Protein 3CUC (pdb70)

Structure (mmCIF, N/CA/C/O backbone):
data_3CUC
#
_entry.id   3CUC
#
_cell.length_a   138.725
_cell.length_b   138.725
_cell.length_c   120.723
_cell.angle_alpha   90.000
_cell.angle_beta   90.000
_cell.angle_gamma   120.000
#
_symmetry.space_group_name_H-M   'P 31 2 1'
#
loop_
_atom_site.group_PDB
_atom_site.id
_atom_site.type_symbol
_atom_site.label_atom_id
_atom_site.label_alt_id
_atom_site.label_comp_id
_atom_site.label_asym_id
_atom_site.label_entity_id
_atom_site.label_seq_id
_atom_site.pdbx_PDB_ins_code
_atom_site.Cartn_x
_atom_site.Cartn_y
_atom_site.Cartn_z
_atom_site.occupancy
_atom_site.B_iso_or_equiv
_atom_site.auth_seq_id
_atom_site.auth_comp_id
_atom_site.auth_asym_id
_atom_site.auth_atom_id
_atom_site.pdbx_PDB_model_num
ATOM 1 N N . SER A 1 5 ? 43.015 67.933 10.701 1.00 75.21 4 SER A N 1
ATOM 2 C CA . SER A 1 5 ? 44.225 68.804 10.844 1.00 75.14 4 SER A CA 1
ATOM 3 C C . SER A 1 5 ? 43.972 69.881 11.914 1.00 74.26 4 SER A C 1
ATOM 4 O O . SER A 1 5 ? 44.643 69.898 12.946 1.00 75.03 4 SER A O 1
ATOM 6 N N . ASN A 1 6 ? 43.006 70.769 11.674 1.00 72.23 5 ASN A N 1
ATOM 7 C CA . ASN A 1 6 ? 42.631 71.769 12.677 1.00 69.77 5 ASN A CA 1
ATOM 8 C C . ASN A 1 6 ? 41.997 71.092 13.887 1.00 66.88 5 ASN A C 1
ATOM 9 O O . ASN A 1 6 ? 42.365 71.366 15.024 1.00 66.34 5 ASN A O 1
ATOM 14 N N . ILE A 1 7 ? 41.049 70.201 13.620 1.00 63.73 6 ILE A N 1
ATOM 15 C CA . ILE A 1 7 ? 40.352 69.453 14.663 1.00 60.88 6 ILE A CA 1
ATOM 16 C C . ILE A 1 7 ? 41.271 68.506 15.436 1.00 59.84 6 ILE A C 1
ATOM 17 O O . ILE A 1 7 ? 41.105 68.319 16.635 1.00 59.05 6 ILE A O 1
ATOM 22 N N . LYS A 1 8 ? 42.243 67.917 14.748 1.00 59.33 7 LYS A N 1
ATOM 23 C CA . LYS A 1 8 ? 43.176 66.977 15.382 1.00 58.17 7 LYS A CA 1
ATOM 24 C C . LYS A 1 8 ? 44.131 67.672 16.359 1.00 56.85 7 LYS A C 1
ATOM 25 O O . LYS A 1 8 ? 44.533 67.098 17.367 1.00 56.53 7 LYS A O 1
ATOM 31 N N . GLN A 1 9 ? 44.481 68.912 16.045 1.00 55.12 8 GLN A N 1
ATOM 32 C CA . GLN A 1 9 ? 45.363 69.723 16.872 1.00 53.84 8 GLN A CA 1
ATOM 33 C C . GLN A 1 9 ? 44.640 70.145 18.134 1.00 52.33 8 GLN A C 1
ATOM 34 O O . GLN A 1 9 ? 45.209 70.129 19.224 1.00 51.07 8 GLN A O 1
ATOM 40 N N . LEU A 1 10 ? 43.381 70.545 17.955 1.00 51.75 9 LEU A N 1
ATOM 41 C CA . LEU A 1 10 ? 42.511 70.938 19.050 1.00 49.42 9 LEU A CA 1
ATOM 42 C C . LEU A 1 10 ? 42.264 69.763 19.989 1.00 48.80 9 LEU A C 1
ATOM 43 O O . LEU A 1 10 ? 42.346 69.912 21.205 1.00 47.79 9 LEU A O 1
ATOM 48 N N . TYR A 1 11 ? 41.968 68.597 19.420 1.00 48.62 10 TYR A N 1
ATOM 49 C CA . TYR A 1 11 ? 41.785 67.378 20.214 1.00 48.23 10 TYR A CA 1
ATOM 50 C C . TYR A 1 11 ? 43.028 67.030 21.031 1.00 47.03 10 TYR A C 1
ATOM 51 O O . TYR A 1 11 ? 42.942 66.758 22.225 1.00 46.27 10 TYR A O 1
ATOM 60 N N . SER A 1 12 ? 44.180 67.027 20.368 1.00 45.87 11 SER A N 1
ATOM 61 C CA . SER A 1 12 ? 45.447 66.770 21.028 1.00 45.15 11 SER A CA 1
ATOM 62 C C . SER A 1 12 ? 45.669 67.716 22.200 1.00 45.53 11 SER A C 1
ATOM 63 O O . SER A 1 12 ? 46.094 67.285 23.268 1.00 46.39 11 SER A O 1
ATOM 66 N N . LYS A 1 13 ? 45.387 68.999 21.995 1.00 45.58 12 LYS A N 1
ATOM 67 C CA . LYS A 1 13 ? 45.561 70.000 23.039 1.00 46.23 12 LYS A CA 1
ATOM 68 C C . LYS A 1 13 ? 44.612 69.730 24.194 1.00 46.33 12 LYS A C 1
ATOM 69 O O . LYS A 1 13 ? 44.973 69.879 25.358 1.00 45.26 12 LYS A O 1
ATOM 75 N N . TRP A 1 14 ? 43.391 69.343 23.855 1.00 47.55 13 TRP A N 1
ATOM 76 C CA . TRP A 1 14 ? 42.366 69.036 24.848 1.00 48.93 13 TRP A CA 1
ATOM 77 C C . TRP A 1 14 ? 42.791 67.871 25.722 1.00 49.78 13 TRP A C 1
ATOM 78 O O . TRP A 1 14 ? 42.732 67.969 26.944 1.00 51.22 13 TRP A O 1
ATOM 89 N N . LYS A 1 15 ? 43.236 66.783 25.101 1.00 50.12 14 LYS A N 1
ATOM 90 C CA . LYS A 1 15 ? 43.707 65.611 25.853 1.00 50.39 14 LYS A CA 1
ATOM 91 C C . LYS A 1 15 ? 44.856 65.974 26.804 1.00 49.09 14 LYS A C 1
ATOM 92 O O . LYS A 1 15 ? 44.938 65.434 27.900 1.00 48.36 14 LYS A O 1
ATOM 96 N N . SER A 1 16 ? 45.713 66.908 26.394 1.00 49.49 15 SER A N 1
ATOM 97 C CA . SER A 1 16 ? 46.882 67.293 27.190 1.00 50.56 15 SER A CA 1
ATOM 98 C C . SER A 1 16 ? 46.506 68.068 28.448 1.00 51.08 15 SER A C 1
ATOM 99 O O . SER A 1 16 ? 47.270 68.112 29.413 1.00 51.77 15 SER A O 1
ATOM 102 N N . LEU A 1 17 ? 45.336 68.689 28.436 1.00 51.38 16 LEU A N 1
ATOM 103 C CA . LEU A 1 17 ? 44.909 69.514 29.554 1.00 52.17 16 LEU A CA 1
ATOM 104 C C . LEU A 1 17 ? 44.081 68.728 30.565 1.00 53.01 16 LEU A C 1
ATOM 105 O O . LEU A 1 17 ? 43.670 69.276 31.588 1.00 52.65 16 LEU A O 1
ATOM 110 N N . GLN A 1 18 ? 43.842 67.449 30.279 1.00 54.26 17 GLN A N 1
ATOM 111 C CA . GLN A 1 18 ? 43.096 66.578 31.188 1.00 54.65 17 GLN A CA 1
ATOM 112 C C . GLN A 1 18 ? 43.979 66.137 32.360 1.00 55.62 17 GLN A C 1
ATOM 113 O O . GLN A 1 18 ? 45.139 65.751 32.160 1.00 56.33 17 GLN A O 1
ATOM 119 N N . PRO A 1 19 ? 43.444 66.200 33.590 1.00 56.27 18 PRO A N 1
ATOM 120 C CA . PRO A 1 19 ? 42.111 66.680 33.978 1.00 56.45 18 PRO A CA 1
ATOM 121 C C . PRO A 1 19 ? 42.087 68.184 34.229 1.00 56.10 18 PRO A C 1
ATOM 122 O O . PRO A 1 19 ? 43.094 68.756 34.658 1.00 56.29 18 PRO A O 1
ATOM 126 N N . LEU A 1 20 ? 40.950 68.817 33.957 1.00 56.00 19 LEU A N 1
ATOM 127 C CA . LEU A 1 20 ? 40.789 70.238 34.246 1.00 55.90 19 LEU A CA 1
ATOM 128 C C . LEU A 1 20 ? 40.659 70.461 35.745 1.00 56.11 19 LEU A C 1
ATOM 129 O O . LEU A 1 20 ? 40.088 69.630 36.458 1.00 54.89 19 LEU A O 1
ATOM 134 N N . LYS A 1 21 ? 41.193 71.585 36.218 1.00 56.94 20 LYS A N 1
ATOM 135 C CA . LYS A 1 21 ? 40.926 72.043 37.576 1.00 57.85 20 LYS A CA 1
ATOM 136 C C . LYS A 1 21 ? 39.411 72.100 37.748 1.00 58.17 20 LYS A C 1
ATOM 137 O O . LYS A 1 21 ? 38.725 72.616 36.870 1.00 58.74 20 LYS A O 1
ATOM 143 N N . PRO A 1 22 ? 38.882 71.563 38.865 1.00 58.30 21 PRO A N 1
ATOM 144 C CA . PRO A 1 22 ? 37.428 71.389 39.046 1.00 57.99 21 PRO A CA 1
ATOM 145 C C . PRO A 1 22 ? 36.566 72.646 38.861 1.00 56.85 21 PRO A C 1
ATOM 146 O O . PRO A 1 22 ? 35.427 72.540 38.420 1.00 55.83 21 PRO A O 1
ATOM 150 N N . GLU A 1 23 ? 37.103 73.814 39.196 1.00 56.81 22 GLU A N 1
ATOM 151 C CA . GLU A 1 23 ? 36.387 75.086 39.001 1.00 57.43 22 GLU A CA 1
ATOM 152 C C . GLU A 1 23 ? 36.342 75.520 37.527 1.00 56.87 22 GLU A C 1
ATOM 153 O O . GLU A 1 23 ? 35.367 76.137 37.090 1.00 57.41 22 GLU A O 1
ATOM 159 N N . ASP A 1 24 ? 37.396 75.210 36.772 1.00 55.99 23 ASP A N 1
ATOM 160 C CA . ASP A 1 24 ? 37.388 75.403 35.323 1.00 54.90 23 ASP A CA 1
ATOM 161 C C . ASP A 1 24 ? 36.412 74.401 34.702 1.00 52.99 23 ASP A C 1
ATOM 162 O O . ASP A 1 24 ? 35.630 74.759 33.828 1.00 53.44 23 ASP A O 1
ATOM 167 N N . LEU A 1 25 ? 36.463 73.152 35.162 1.00 51.16 24 LEU A N 1
ATOM 168 C CA . LEU A 1 25 ? 35.584 72.091 34.659 1.00 49.48 24 LEU A CA 1
ATOM 169 C C . LEU A 1 25 ? 34.119 72.397 34.936 1.00 49.58 24 LEU A C 1
ATOM 170 O O . LEU A 1 25 ? 33.267 72.153 34.085 1.00 49.98 24 LEU A O 1
ATOM 175 N N . LYS A 1 26 ? 33.828 72.934 36.117 1.00 49.96 25 LYS A N 1
ATOM 176 C CA . LYS A 1 26 ? 32.450 73.295 36.466 1.00 50.06 25 LYS A CA 1
ATOM 177 C C . LYS A 1 26 ? 31.897 74.388 35.562 1.00 49.61 25 LYS A C 1
ATOM 178 O O . LYS A 1 26 ? 30.748 74.313 35.130 1.00 50.02 25 LYS A O 1
ATOM 184 N N . ARG A 1 27 ? 32.707 75.411 35.297 1.00 49.44 26 ARG A N 1
ATOM 185 C CA . ARG A 1 27 ? 32.320 76.478 34.377 1.00 50.13 26 ARG A CA 1
ATOM 186 C C . ARG A 1 27 ? 31.972 75.916 33.010 1.00 49.29 26 ARG A C 1
ATOM 187 O O . ARG A 1 27 ? 30.949 76.283 32.433 1.00 48.47 26 ARG A O 1
ATOM 195 N N . TRP A 1 28 ? 32.816 75.020 32.500 1.00 49.72 27 TRP A N 1
ATOM 196 C CA . TRP A 1 28 ? 32.541 74.385 31.216 1.00 50.49 27 TRP A CA 1
ATOM 197 C C . TRP A 1 28 ? 31.224 73.612 31.278 1.00 49.13 27 TRP A C 1
ATOM 198 O O . TRP A 1 28 ? 30.343 73.809 30.434 1.00 48.57 27 TRP A O 1
ATOM 209 N N . ASN A 1 29 ? 31.093 72.740 32.275 1.00 48.05 28 ASN A N 1
ATOM 210 C CA . ASN A 1 29 ? 29.881 71.925 32.418 1.00 47.44 28 ASN A CA 1
ATOM 211 C C . ASN A 1 29 ? 28.620 72.749 32.592 1.00 46.86 28 ASN A C 1
ATOM 212 O O . ASN A 1 29 ? 27.602 72.438 31.989 1.00 47.68 28 ASN A O 1
ATOM 217 N N . ASP A 1 30 ? 28.687 73.794 33.410 1.00 46.55 29 ASP A N 1
ATOM 218 C CA . ASP A 1 30 ? 27.534 74.673 33.611 1.00 46.45 29 ASP A CA 1
ATOM 219 C C . ASP A 1 30 ? 27.085 75.295 32.288 1.00 46.49 29 ASP A C 1
ATOM 220 O O . ASP A 1 30 ? 25.910 75.209 31.931 1.00 46.13 29 ASP A O 1
ATOM 225 N N . LYS A 1 31 ? 28.022 75.885 31.547 1.00 46.71 30 LYS A N 1
ATOM 226 C CA . LYS A 1 31 ? 27.695 76.493 30.261 1.00 46.35 30 LYS A CA 1
ATOM 227 C C . LYS A 1 31 ? 27.100 75.473 29.295 1.00 45.88 30 LYS A C 1
ATOM 228 O O . LYS A 1 31 ? 26.128 75.772 28.596 1.00 46.33 30 LYS A O 1
ATOM 234 N N . PHE A 1 32 ? 27.674 74.274 29.247 1.00 45.29 31 PHE A N 1
ATOM 235 C CA . PHE A 1 32 ? 27.183 73.266 28.319 1.00 45.00 31 PHE A CA 1
ATOM 236 C C . PHE A 1 32 ? 25.753 72.823 28.659 1.00 45.76 31 PHE A C 1
ATOM 237 O O . PHE A 1 32 ? 24.889 72.761 27.776 1.00 46.03 31 PHE A O 1
ATOM 245 N N . LYS A 1 33 ? 25.514 72.512 29.930 1.00 45.36 32 LYS A N 1
ATOM 246 C CA . LYS A 1 33 ? 24.185 72.101 30.401 1.00 46.59 32 LYS A CA 1
ATOM 247 C C . LYS A 1 33 ? 23.126 73.111 29.973 1.00 46.30 32 LYS A C 1
ATOM 248 O O . LYS A 1 33 ? 22.038 72.765 29.498 1.00 44.56 32 LYS A O 1
ATOM 254 N N . LEU A 1 34 ? 23.478 74.372 30.148 1.00 46.20 33 LEU A N 1
ATOM 255 C CA . LEU A 1 34 ? 22.600 75.464 29.815 1.00 46.89 33 LEU A CA 1
ATOM 256 C C . LEU A 1 34 ? 22.306 75.467 28.311 1.00 47.16 33 LEU A C 1
ATOM 257 O O . LEU A 1 34 ? 21.152 75.384 27.876 1.00 45.66 33 LEU A O 1
ATOM 262 N N . GLU A 1 35 ? 23.370 75.535 27.519 1.00 47.96 34 GLU A N 1
ATOM 263 C CA . GLU A 1 35 ? 23.234 75.722 26.083 1.00 48.81 34 GLU A CA 1
ATOM 264 C C . GLU A 1 35 ? 22.657 74.509 25.370 1.00 47.41 34 GLU A C 1
ATOM 265 O O . GLU A 1 35 ? 21.908 74.656 24.401 1.00 46.69 34 GLU A O 1
ATOM 271 N N . PHE A 1 36 ? 23.003 73.316 25.847 1.00 46.29 35 PHE A N 1
ATOM 272 C CA . PHE A 1 36 ? 22.491 72.098 25.245 1.00 45.66 35 PHE A CA 1
ATOM 273 C C . PHE A 1 36 ? 20.993 71.973 25.499 1.00 45.46 35 PHE A C 1
ATOM 274 O O . PHE A 1 36 ? 20.218 71.783 24.562 1.00 45.75 35 PHE A O 1
ATOM 282 N N . ASN A 1 37 ? 20.592 72.082 26.764 1.00 45.29 36 ASN A N 1
ATOM 283 C CA . ASN A 1 37 ? 19.175 71.993 27.123 1.00 45.11 36 ASN A CA 1
ATOM 284 C C . ASN A 1 37 ? 18.343 73.031 26.368 1.00 44.28 36 ASN A C 1
ATOM 285 O O . ASN A 1 37 ? 17.292 72.713 25.796 1.00 43.26 36 ASN A O 1
ATOM 290 N N . TYR A 1 38 ? 18.831 74.266 26.345 1.00 43.76 37 TYR A N 1
ATOM 291 C CA . TYR A 1 38 ? 18.114 75.327 25.666 1.00 44.13 37 TYR A CA 1
ATOM 292 C C . TYR A 1 38 ? 17.963 74.998 24.194 1.00 44.08 37 TYR A C 1
ATOM 293 O O . TYR A 1 38 ? 16.848 74.921 23.682 1.00 44.43 37 TYR A O 1
ATOM 302 N N . ASN A 1 39 ? 19.088 74.796 23.519 1.00 43.84 38 ASN A N 1
ATOM 303 C CA . ASN A 1 39 ? 19.077 74.631 22.074 1.00 43.48 38 ASN A CA 1
ATOM 304 C C . ASN A 1 39 ? 18.375 73.365 21.598 1.00 43.99 38 ASN A C 1
ATOM 305 O O . ASN A 1 39 ? 17.583 73.413 20.659 1.00 44.77 38 ASN A O 1
ATOM 310 N N . SER A 1 40 ? 18.648 72.236 22.240 1.00 45.29 39 SER A N 1
ATOM 311 C CA . SER A 1 40 ? 18.088 70.967 21.780 1.00 46.32 39 SER A CA 1
ATOM 312 C C . SER A 1 40 ? 16.564 71.007 21.871 1.00 46.66 39 SER A C 1
ATOM 313 O O . SER A 1 40 ? 15.879 70.485 21.000 1.00 47.86 39 SER A O 1
ATOM 316 N N . ASN A 1 41 ? 16.038 71.655 22.907 1.00 46.48 40 ASN A N 1
ATOM 317 C CA . ASN A 1 41 ? 14.590 71.823 23.052 1.00 46.27 40 ASN A CA 1
ATOM 318 C C . ASN A 1 41 ? 14.026 72.938 22.168 1.00 45.45 40 ASN A C 1
ATOM 319 O O . ASN A 1 41 ? 12.909 72.837 21.664 1.00 44.55 40 ASN A O 1
ATOM 324 N N . HIS A 1 42 ? 14.798 73.998 21.973 1.00 45.82 41 HIS A N 1
ATOM 325 C CA . HIS A 1 42 ? 14.351 75.093 21.120 1.00 47.07 41 HIS A CA 1
ATOM 326 C C . HIS A 1 42 ? 14.201 74.636 19.670 1.00 47.60 41 HIS A C 1
ATOM 327 O O . HIS A 1 42 ? 13.286 75.073 18.981 1.00 48.63 41 HIS A O 1
ATOM 334 N N . LEU A 1 43 ? 15.095 73.755 19.222 1.00 47.69 42 LEU A N 1
ATOM 335 C CA . LEU A 1 43 ? 15.007 73.154 17.883 1.00 48.33 42 LEU A CA 1
ATOM 336 C C . LEU A 1 43 ? 13.640 72.495 17.618 1.00 48.58 42 LEU A C 1
ATOM 337 O O . LEU A 1 43 ? 13.183 72.444 16.480 1.00 49.33 42 LEU A O 1
ATOM 342 N N . GLU A 1 44 ? 12.993 71.996 18.669 1.00 48.74 43 GLU A N 1
ATOM 343 C CA . GLU A 1 44 ? 11.716 71.300 18.534 1.00 48.86 43 GLU A CA 1
ATOM 344 C C . GLU A 1 44 ? 10.532 72.185 18.946 1.00 48.78 43 GLU A C 1
ATOM 345 O O . GLU A 1 44 ? 9.435 71.682 19.181 1.00 49.36 43 GLU A O 1
ATOM 351 N N . GLY A 1 45 ? 10.752 73.496 19.037 1.00 48.40 44 GLY A N 1
ATOM 352 C CA . GLY A 1 45 ? 9.670 74.452 19.295 1.00 47.54 44 GLY A CA 1
ATOM 353 C C . GLY A 1 45 ? 9.384 74.846 20.743 1.00 47.66 44 GLY A C 1
ATOM 354 O O . GLY A 1 45 ? 8.399 75.534 21.010 1.00 48.20 44 GLY A O 1
ATOM 355 N N . ASN A 1 46 ? 10.223 74.421 21.687 1.00 47.60 45 ASN A N 1
ATOM 356 C CA . ASN A 1 46 ? 10.104 74.890 23.075 1.00 46.30 45 ASN A CA 1
ATOM 357 C C . ASN A 1 46 ? 10.370 76.389 23.129 1.00 46.43 45 ASN A C 1
ATOM 358 O O . ASN A 1 46 ? 11.415 76.855 22.661 1.00 47.36 45 ASN A O 1
ATOM 363 N N . THR A 1 47 ? 9.436 77.142 23.697 1.00 45.83 46 THR A N 1
ATOM 364 C CA . THR A 1 47 ? 9.493 78.602 23.605 1.00 46.03 46 THR A CA 1
ATOM 365 C C . THR A 1 47 ? 9.948 79.250 24.906 1.00 44.79 46 THR A C 1
ATOM 366 O O . THR A 1 47 ? 9.707 80.431 25.134 1.00 45.74 46 THR A O 1
ATOM 370 N N . LEU A 1 48 ? 10.620 78.489 25.757 1.00 43.92 47 LEU A N 1
ATOM 371 C CA . LEU A 1 48 ? 11.261 79.090 26.916 1.00 44.13 47 LEU A CA 1
ATOM 372 C C . LEU A 1 48 ? 12.435 79.944 26.461 1.00 43.96 47 LEU A C 1
ATOM 373 O O . LEU A 1 48 ? 13.279 79.489 25.686 1.00 42.84 47 LEU A O 1
ATOM 378 N N . THR A 1 49 ? 12.487 81.179 26.957 1.00 44.84 48 THR A N 1
ATOM 379 C CA . THR A 1 49 ? 13.597 82.076 26.656 1.00 44.98 48 THR A CA 1
ATOM 380 C C . THR A 1 49 ? 14.818 81.544 27.360 1.00 46.71 48 THR A C 1
ATOM 381 O O . THR A 1 49 ? 14.744 80.567 28.091 1.00 48.10 48 THR A O 1
ATOM 385 N N . TYR A 1 50 ? 15.945 82.193 27.126 1.00 48.84 49 TYR A N 1
ATOM 386 C CA . TYR A 1 50 ? 17.215 81.779 27.701 1.00 49.18 49 TYR A CA 1
ATOM 387 C C . TYR A 1 50 ? 17.255 82.065 29.192 1.00 47.78 49 TYR A C 1
ATOM 388 O O . TYR A 1 50 ? 17.807 81.288 29.963 1.00 47.43 49 TYR A O 1
ATOM 397 N N . GLY A 1 51 ? 16.649 83.183 29.587 1.00 47.28 50 GLY A N 1
ATOM 398 C CA . GLY A 1 51 ? 16.541 83.566 30.984 1.00 46.97 50 GLY A CA 1
ATOM 399 C C . GLY A 1 51 ? 15.681 82.570 31.718 1.00 47.39 50 GLY A C 1
ATOM 400 O O . GLY A 1 51 ? 16.100 82.029 32.739 1.00 47.82 50 GLY A O 1
ATOM 401 N N . GLN A 1 52 ? 14.485 82.318 31.180 1.00 47.07 51 GLN A N 1
ATOM 402 C CA . GLN A 1 52 ? 13.563 81.341 31.750 1.00 46.22 51 GLN A CA 1
ATOM 403 C C . GLN A 1 52 ? 14.304 80.014 31.957 1.00 46.31 51 GLN A C 1
ATOM 404 O O . GLN A 1 52 ? 14.175 79.371 33.001 1.00 47.12 51 GLN A O 1
ATOM 410 N N . THR A 1 53 ? 15.109 79.632 30.975 1.00 45.72 52 THR A N 1
ATOM 411 C CA . THR A 1 53 ? 15.832 78.370 31.031 1.00 46.37 52 THR A CA 1
ATOM 412 C C . THR A 1 53 ? 16.928 78.375 32.092 1.00 46.94 52 THR A C 1
ATOM 413 O O . THR A 1 53 ? 17.041 77.435 32.883 1.00 47.74 52 THR A O 1
ATOM 417 N N . LYS A 1 54 ? 17.768 79.409 32.067 1.00 47.67 53 LYS A N 1
ATOM 418 C CA . LYS A 1 54 ? 18.910 79.523 32.987 1.00 47.10 53 LYS A CA 1
ATOM 419 C C . LYS A 1 54 ? 18.473 79.532 34.445 1.00 45.59 53 LYS A C 1
ATOM 420 O O . LYS A 1 54 ? 18.986 78.764 35.251 1.00 45.99 53 LYS A O 1
ATOM 426 N N . LEU A 1 55 ? 17.526 80.407 34.775 1.00 43.67 54 LEU A N 1
ATOM 427 C CA . LEU A 1 55 ? 16.969 80.468 36.125 1.00 42.03 54 LEU A CA 1
ATOM 428 C C . LEU A 1 55 ? 16.286 79.161 36.569 1.00 41.59 54 LEU A C 1
ATOM 429 O O . LEU A 1 55 ? 16.170 78.902 37.771 1.00 42.48 54 LEU A O 1
ATOM 434 N N . LEU A 1 56 ? 15.829 78.344 35.618 1.00 39.45 55 LEU A N 1
ATOM 435 C CA . LEU A 1 56 ? 15.321 77.012 35.946 1.00 37.85 55 LEU A CA 1
ATOM 436 C C . LEU A 1 56 ? 16.456 76.062 36.335 1.00 37.95 55 LEU A C 1
ATOM 437 O O . LEU A 1 56 ? 16.430 75.464 37.405 1.00 37.58 55 LEU A O 1
ATOM 442 N N . LEU A 1 57 ? 17.437 75.909 35.458 1.00 38.24 56 LEU A N 1
ATOM 443 C CA . LEU A 1 57 ? 18.489 74.914 35.663 1.00 39.20 56 LEU A CA 1
ATOM 444 C C . LEU A 1 57 ? 19.504 75.260 36.757 1.00 39.85 56 LEU A C 1
ATOM 445 O O . LEU A 1 57 ? 20.068 74.355 37.357 1.00 39.70 56 LEU A O 1
ATOM 463 N N . PHE A 1 59 ? 18.811 77.634 39.388 1.00 40.37 58 PHE A N 1
ATOM 464 C CA . PHE A 1 59 ? 18.140 77.962 40.652 1.00 40.46 58 PHE A CA 1
ATOM 465 C C . PHE A 1 59 ? 16.789 77.282 40.888 1.00 38.13 58 PHE A C 1
ATOM 466 O O . PHE A 1 59 ? 16.205 77.452 41.950 1.00 36.71 58 PHE A O 1
ATOM 474 N N . GLY A 1 60 ? 16.274 76.540 39.912 1.00 36.31 59 GLY A N 1
ATOM 475 C CA . GLY A 1 60 ? 14.924 75.993 40.010 1.00 34.26 59 GLY A CA 1
ATOM 476 C C . GLY A 1 60 ? 13.857 77.060 40.180 1.00 32.93 59 GLY A C 1
ATOM 477 O O . GLY A 1 60 ? 12.826 76.820 40.818 1.00 32.61 59 GLY A O 1
ATOM 478 N N . GLU A 1 61 ? 14.101 78.241 39.617 1.00 31.70 60 GLU A N 1
ATOM 479 C CA . GLU A 1 61 ? 13.134 79.337 39.686 1.00 31.05 60 GLU A CA 1
ATOM 480 C C . GLU A 1 61 ? 12.497 79.573 38.297 1.00 28.55 60 GLU A C 1
ATOM 481 O O . GLU A 1 61 ? 13.124 79.332 37.257 1.00 28.53 60 GLU A O 1
ATOM 484 N N . THR A 1 62 ? 11.238 80.001 38.300 1.00 24.86 61 THR A N 1
ATOM 485 C CA . THR A 1 62 ? 10.522 80.339 37.085 1.00 22.94 61 THR A CA 1
ATOM 486 C C . THR A 1 62 ? 10.450 81.853 36.996 1.00 24.06 61 THR A C 1
ATOM 487 O O . THR A 1 62 ? 10.491 82.548 38.017 1.00 24.92 61 THR A O 1
ATOM 491 N N . SER A 1 63 ? 10.327 82.356 35.776 1.00 24.40 62 SER A N 1
ATOM 492 C CA . SER A 1 63 ? 10.341 83.795 35.519 1.00 25.22 62 SER A CA 1
ATOM 493 C C . SER A 1 63 ? 9.623 84.109 34.215 1.00 24.65 62 SER A C 1
ATOM 494 O O . SER A 1 63 ? 9.644 83.318 33.278 1.00 25.49 62 SER A O 1
ATOM 497 N N . GLY A 1 64 ? 9.001 85.272 34.138 1.00 22.85 63 GLY A N 1
ATOM 498 C CA . GLY A 1 64 ? 8.318 85.646 32.917 1.00 22.53 63 GLY A CA 1
ATOM 499 C C . GLY A 1 64 ? 7.141 84.731 32.647 1.00 23.26 63 GLY A C 1
ATOM 500 O O . GLY A 1 64 ? 6.600 84.096 33.573 1.00 23.76 63 GLY A O 1
ATOM 501 N N . ASN A 1 65 ? 6.758 84.653 31.374 1.00 22.30 64 ASN A N 1
ATOM 502 C CA . ASN A 1 65 ? 5.572 83.913 30.949 1.00 20.61 64 ASN A CA 1
ATOM 503 C C . ASN A 1 65 ? 5.958 82.592 30.293 1.00 20.33 64 ASN A C 1
ATOM 504 O O . ASN A 1 65 ? 6.894 82.540 29.497 1.00 19.22 64 ASN A O 1
ATOM 509 N N . ALA A 1 66 ? 5.248 81.526 30.659 1.00 19.56 65 ALA A N 1
ATOM 510 C CA . ALA A 1 66 ? 5.559 80.177 30.195 1.00 19.18 65 ALA A CA 1
ATOM 511 C C . ALA A 1 66 ? 4.409 79.250 30.499 1.00 20.98 65 ALA A C 1
ATOM 512 O O . ALA A 1 66 ? 3.404 79.658 31.086 1.00 23.56 65 ALA A O 1
ATOM 514 N N . SER A 1 67 ? 4.547 77.994 30.096 1.00 22.06 66 SER A N 1
ATOM 515 C CA . SER A 1 67 ? 3.577 76.970 30.492 1.00 22.18 66 SER A CA 1
ATOM 516 C C . SER A 1 67 ? 4.317 76.036 31.419 1.00 20.20 66 SER A C 1
ATOM 517 O O . SER A 1 67 ? 5.534 75.877 31.306 1.00 18.17 66 SER A O 1
ATOM 520 N N . LEU A 1 68 ? 3.591 75.424 32.341 1.00 19.61 67 LEU A N 1
ATOM 521 C CA . LEU A 1 68 ? 4.205 74.459 33.232 1.00 18.87 67 LEU A CA 1
ATOM 522 C C . LEU A 1 68 ? 4.935 73.406 32.399 1.00 20.41 67 LEU A C 1
ATOM 523 O O . LEU A 1 68 ? 6.076 73.087 32.675 1.00 21.10 67 LEU A O 1
ATOM 528 N N . LYS A 1 69 ? 4.280 72.924 31.345 1.00 23.59 68 LYS A N 1
ATOM 529 C CA . LYS A 1 69 ? 4.832 71.928 30.409 1.00 25.55 68 LYS A CA 1
ATOM 530 C C . LYS A 1 69 ? 6.200 72.303 29.812 1.00 25.93 68 LYS A C 1
ATOM 531 O O . LYS A 1 69 ? 7.089 71.464 29.740 1.00 26.65 68 LYS A O 1
ATOM 537 N N . ASP A 1 70 ? 6.374 73.543 29.375 1.00 26.21 69 ASP A N 1
ATOM 538 C CA . ASP A 1 70 ? 7.685 73.974 28.894 1.00 27.31 69 ASP A CA 1
ATOM 539 C C . ASP A 1 70 ? 8.752 73.809 29.970 1.00 28.23 69 ASP A C 1
ATOM 540 O O . ASP A 1 70 ? 9.871 73.401 29.675 1.00 29.23 69 ASP A O 1
ATOM 545 N N . TYR A 1 71 ? 8.418 74.133 31.217 1.00 29.71 70 TYR A N 1
ATOM 546 C CA . TYR A 1 71 ? 9.368 73.963 32.324 1.00 29.42 70 TYR A CA 1
ATOM 547 C C . TYR A 1 71 ? 9.608 72.495 32.595 1.00 31.09 70 TYR A C 1
ATOM 548 O O . TYR A 1 71 ? 10.735 72.099 32.859 1.00 31.63 70 TYR A O 1
ATOM 557 N N . GLU A 1 72 ? 8.560 71.683 32.504 1.00 33.48 71 GLU A N 1
ATOM 558 C CA . GLU A 1 72 ? 8.703 70.257 32.762 1.00 35.49 71 GLU A CA 1
ATOM 559 C C . GLU A 1 72 ? 9.573 69.581 31.705 1.00 37.00 71 GLU A C 1
ATOM 560 O O . GLU A 1 72 ? 10.457 68.830 32.085 1.00 36.45 71 GLU A O 1
ATOM 566 N N . GLU A 1 73 ? 9.346 69.834 30.404 1.00 39.97 72 GLU A N 1
ATOM 567 C CA . GLU A 1 73 ? 10.130 69.166 29.356 1.00 41.66 72 GLU A CA 1
ATOM 568 C C . GLU A 1 73 ? 11.591 69.594 29.435 1.00 41.50 72 GLU A C 1
ATOM 569 O O . GLU A 1 73 ? 12.494 68.777 29.273 1.00 42.40 72 GLU A O 1
ATOM 583 N N . LYS A 1 75 ? 13.143 70.613 32.086 1.00 41.78 74 LYS A N 1
ATOM 584 C CA . LYS A 1 75 ? 13.684 69.927 33.267 1.00 41.92 74 LYS A CA 1
ATOM 585 C C . LYS A 1 75 ? 13.928 68.434 33.014 1.00 41.51 74 LYS A C 1
ATOM 586 O O . LYS A 1 75 ? 14.935 67.885 33.444 1.00 42.10 74 LYS A O 1
ATOM 592 N N . ALA A 1 76 ? 12.994 67.783 32.326 1.00 41.62 75 ALA A N 1
ATOM 593 C CA . ALA A 1 76 ? 13.079 66.349 32.056 1.00 41.68 75 ALA A CA 1
ATOM 594 C C . ALA A 1 76 ? 14.241 66.054 31.105 1.00 43.13 75 ALA A C 1
ATOM 595 O O . ALA A 1 76 ? 14.958 65.067 31.278 1.00 44.09 75 ALA A O 1
ATOM 597 N N . HIS A 1 77 ? 14.425 66.918 30.108 1.00 43.04 76 HIS A N 1
ATOM 598 C CA . HIS A 1 77 ? 15.546 66.802 29.185 1.00 43.29 76 HIS A CA 1
ATOM 599 C C . HIS A 1 77 ? 16.882 66.883 29.915 1.00 43.68 76 HIS A C 1
ATOM 600 O O . HIS A 1 77 ? 17.838 66.203 29.547 1.00 43.79 76 HIS A O 1
ATOM 607 N N . ASN A 1 78 ? 16.958 67.710 30.950 1.00 43.82 77 ASN A N 1
ATOM 608 C CA . ASN A 1 78 ? 18.194 67.795 31.727 1.00 44.21 77 ASN A CA 1
ATOM 609 C C . ASN A 1 78 ? 18.435 66.521 32.536 1.00 44.47 77 ASN A C 1
ATOM 610 O O . ASN A 1 78 ? 19.575 66.136 32.759 1.00 44.43 77 ASN A O 1
ATOM 615 N N . VAL A 1 79 ? 17.355 65.880 32.987 1.00 44.94 78 VAL A N 1
ATOM 616 C CA . VAL A 1 79 ? 17.462 64.575 33.640 1.00 44.56 78 VAL A CA 1
ATOM 617 C C . VAL A 1 79 ? 17.968 63.576 32.601 1.00 45.81 78 VAL A C 1
ATOM 618 O O . VAL A 1 79 ? 18.802 62.726 32.901 1.00 46.53 78 VAL A O 1
ATOM 622 N N . GLY A 1 80 ? 17.474 63.706 31.372 1.00 46.23 79 GLY A N 1
ATOM 623 C CA . GLY A 1 80 ? 17.965 62.908 30.256 1.00 46.66 79 GLY A CA 1
ATOM 624 C C . GLY A 1 80 ? 19.454 63.074 30.024 1.00 47.08 79 GLY A C 1
ATOM 625 O O . GLY A 1 80 ? 20.154 62.093 29.808 1.00 48.51 79 GLY A O 1
ATOM 626 N N . LEU A 1 81 ? 19.941 64.313 30.059 1.00 47.20 80 LEU A N 1
ATOM 627 C CA . LEU A 1 81 ? 21.380 64.571 29.890 1.00 46.89 80 LEU A CA 1
ATOM 628 C C . LEU A 1 81 ? 22.173 63.852 30.981 1.00 45.98 80 LEU A C 1
ATOM 629 O O . LEU A 1 81 ? 23.127 63.137 30.692 1.00 46.68 80 LEU A O 1
ATOM 634 N N . GLU A 1 82 ? 21.754 64.018 32.229 1.00 45.15 81 GLU A N 1
ATOM 635 C CA . GLU A 1 82 ? 22.373 63.299 33.341 1.00 45.09 81 GLU A CA 1
ATOM 636 C C . GLU A 1 82 ? 22.401 61.788 33.097 1.00 44.27 81 GLU A C 1
ATOM 637 O O . GLU A 1 82 ? 23.409 61.135 33.368 1.00 43.78 81 GLU A O 1
ATOM 651 N N . ILE A 1 84 ? 22.417 60.127 30.141 1.00 44.23 83 ILE A N 1
ATOM 652 C CA . ILE A 1 84 ? 23.385 59.706 29.125 1.00 45.19 83 ILE A CA 1
ATOM 653 C C . ILE A 1 84 ? 24.820 59.840 29.632 1.00 46.11 83 ILE A C 1
ATOM 654 O O . ILE A 1 84 ? 25.671 59.034 29.268 1.00 46.51 83 ILE A O 1
ATOM 659 N N . LYS A 1 85 ? 25.082 60.835 30.478 1.00 47.07 84 LYS A N 1
ATOM 660 C CA . LYS A 1 85 ? 26.408 60.991 31.071 1.00 48.49 84 LYS A CA 1
ATOM 661 C C . LYS A 1 85 ? 26.769 59.743 31.877 1.00 50.04 84 LYS A C 1
ATOM 662 O O . LYS A 1 85 ? 27.832 59.146 31.683 1.00 51.16 84 LYS A O 1
ATOM 668 N N . GLN A 1 86 ? 25.861 59.337 32.758 1.00 50.51 85 GLN A N 1
ATOM 669 C CA . GLN A 1 86 ? 26.068 58.175 33.611 1.00 50.32 85 GLN A CA 1
ATOM 670 C C . GLN A 1 86 ? 26.178 56.885 32.806 1.00 49.40 85 GLN A C 1
ATOM 671 O O . GLN A 1 86 ? 27.026 56.038 33.094 1.00 49.73 85 GLN A O 1
ATOM 677 N N . GLU A 1 87 ? 25.315 56.738 31.806 1.00 48.48 86 GLU A N 1
ATOM 678 C CA . GLU A 1 87 ? 25.344 55.560 30.948 1.00 47.80 86 GLU A CA 1
ATOM 679 C C . GLU A 1 87 ? 26.665 55.533 30.190 1.00 47.62 86 GLU A C 1
ATOM 680 O O . GLU A 1 87 ? 27.341 54.515 30.186 1.00 47.96 86 GLU A O 1
ATOM 686 N N . ALA A 1 88 ? 27.035 56.658 29.579 1.00 46.93 87 ALA A N 1
ATOM 687 C CA . ALA A 1 88 ? 28.302 56.775 28.850 1.00 47.15 87 ALA A CA 1
ATOM 688 C C . ALA A 1 88 ? 29.529 56.493 29.728 1.00 48.44 87 ALA A C 1
ATOM 689 O O . ALA A 1 88 ? 30.453 55.813 29.300 1.00 48.15 87 ALA A O 1
ATOM 691 N N . GLN A 1 89 ? 29.546 57.016 30.950 1.00 50.16 88 GLN A N 1
ATOM 692 C CA . GLN A 1 89 ? 30.714 56.850 31.817 1.00 51.69 88 GLN A CA 1
ATOM 693 C C . GLN A 1 89 ? 30.967 55.390 32.181 1.00 51.92 88 GLN A C 1
ATOM 694 O O . GLN A 1 89 ? 32.119 54.988 32.335 1.00 52.57 88 GLN A O 1
ATOM 700 N N . ASP A 1 90 ? 29.902 54.604 32.323 1.00 52.01 89 ASP A N 1
ATOM 701 C CA . ASP A 1 90 ? 30.048 53.172 32.563 1.00 52.02 89 ASP A CA 1
ATOM 702 C C . ASP A 1 90 ? 30.404 52.498 31.242 1.00 51.80 89 ASP A C 1
ATOM 703 O O . ASP A 1 90 ? 29.541 51.981 30.534 1.00 51.20 89 ASP A O 1
ATOM 708 N N . LYS A 1 91 ? 31.697 52.483 30.944 1.00 52.07 90 LYS A N 1
ATOM 709 C CA . LYS A 1 91 ? 32.196 52.108 29.624 1.00 52.12 90 LYS A CA 1
ATOM 710 C C . LYS A 1 91 ? 31.903 50.669 29.219 1.00 52.52 90 LYS A C 1
ATOM 711 O O . LYS A 1 91 ? 31.935 50.357 28.036 1.00 52.63 90 LYS A O 1
ATOM 717 N N . GLU A 1 92 ? 31.622 49.801 30.192 1.00 53.84 91 GLU A N 1
ATOM 718 C CA . GLU A 1 92 ? 31.289 48.396 29.926 1.00 54.65 91 GLU A CA 1
ATOM 719 C C . GLU A 1 92 ? 29.799 48.147 29.672 1.00 55.09 91 GLU A C 1
ATOM 720 O O . GLU A 1 92 ? 29.409 47.003 29.425 1.00 55.68 91 GLU A O 1
ATOM 726 N N . ARG A 1 93 ? 28.969 49.192 29.741 1.00 54.84 92 ARG A N 1
ATOM 727 C CA . ARG A 1 93 ? 27.532 49.052 29.489 1.00 54.54 92 ARG A CA 1
ATOM 728 C C . ARG A 1 93 ? 27.210 49.305 28.013 1.00 52.17 92 ARG A C 1
ATOM 729 O O . ARG A 1 93 ? 27.371 50.417 27.535 1.00 49.89 92 ARG A O 1
ATOM 737 N N . PRO A 1 94 ? 26.766 48.267 27.279 1.00 50.89 93 PRO A N 1
ATOM 738 C CA . PRO A 1 94 ? 26.417 48.492 25.879 1.00 49.63 93 PRO A CA 1
ATOM 739 C C . PRO A 1 94 ? 25.123 49.284 25.714 1.00 48.97 93 PRO A C 1
ATOM 740 O O . PRO A 1 94 ? 24.275 49.301 26.615 1.00 48.47 93 PRO A O 1
ATOM 744 N N . LEU A 1 95 ? 24.986 49.935 24.561 1.00 48.47 94 LEU A N 1
ATOM 745 C CA . LEU A 1 95 ? 23.779 50.688 24.236 1.00 48.05 94 LEU A CA 1
ATOM 746 C C . LEU A 1 95 ? 22.605 49.723 24.117 1.00 48.42 94 LEU A C 1
ATOM 747 O O . LEU A 1 95 ? 22.655 48.753 23.359 1.00 50.21 94 LEU A O 1
ATOM 752 N N . THR A 1 96 ? 21.556 49.982 24.882 1.00 47.32 95 THR A N 1
ATOM 753 C CA . THR A 1 96 ? 20.421 49.079 24.943 1.00 46.18 95 THR A CA 1
ATOM 754 C C . THR A 1 96 ? 19.164 49.764 24.433 1.00 46.45 95 THR A C 1
ATOM 755 O O . THR A 1 96 ? 19.009 50.982 24.568 1.00 46.19 95 THR A O 1
ATOM 759 N N . GLU A 1 97 ? 18.268 48.977 23.843 1.00 46.84 96 GLU A N 1
ATOM 760 C CA . GLU A 1 97 ? 16.953 49.487 23.461 1.00 47.09 96 GLU A CA 1
ATOM 761 C C . GLU A 1 97 ? 16.212 50.007 24.690 1.00 46.52 96 GLU A C 1
ATOM 762 O O . GLU A 1 97 ? 15.540 51.029 24.613 1.00 47.36 96 GLU A O 1
ATOM 768 N N . SER A 1 98 ? 16.352 49.323 25.824 1.00 46.11 97 SER A N 1
ATOM 769 C CA . SER A 1 98 ? 15.649 49.727 27.044 1.00 46.39 97 SER A CA 1
ATOM 770 C C . SER A 1 98 ? 16.124 51.073 27.570 1.00 46.81 97 SER A C 1
ATOM 771 O O . SER A 1 98 ? 15.322 51.840 28.102 1.00 47.06 97 SER A O 1
ATOM 774 N N . PHE A 1 99 ? 17.414 51.372 27.417 1.00 47.20 98 PHE A N 1
ATOM 775 C CA . PHE A 1 99 ? 17.926 52.682 27.821 1.00 47.20 98 PHE A CA 1
ATOM 776 C C . PHE A 1 99 ? 17.313 53.785 26.964 1.00 48.25 98 PHE A C 1
ATOM 777 O O . PHE A 1 99 ? 16.926 54.829 27.489 1.00 49.42 98 PHE A O 1
ATOM 785 N N . ILE A 1 100 ? 17.217 53.545 25.657 1.00 48.37 99 ILE A N 1
ATOM 786 C CA . ILE A 1 100 ? 16.682 54.538 24.727 1.00 48.31 99 ILE A CA 1
ATOM 787 C C . ILE A 1 100 ? 15.205 54.790 25.015 1.00 49.11 99 ILE A C 1
ATOM 788 O O . ILE A 1 100 ? 14.739 55.930 24.972 1.00 47.92 99 ILE A O 1
ATOM 793 N N . ARG A 1 101 ? 14.486 53.718 25.327 1.00 50.56 100 ARG A N 1
ATOM 794 C CA . ARG A 1 101 ? 13.070 53.803 25.668 1.00 52.42 100 ARG A CA 1
ATOM 795 C C . ARG A 1 101 ? 12.876 54.587 26.966 1.00 52.30 100 ARG A C 1
ATOM 796 O O . ARG A 1 101 ? 12.004 55.447 27.051 1.00 52.57 100 ARG A O 1
ATOM 804 N N . GLU A 1 102 ? 13.702 54.299 27.966 1.00 52.42 101 GLU A N 1
ATOM 805 C CA . GLU A 1 102 ? 13.662 55.029 29.232 1.00 53.11 101 GLU A CA 1
ATOM 806 C C . GLU A 1 102 ? 13.994 56.509 29.021 1.00 52.10 101 GLU A C 1
ATOM 807 O O . GLU A 1 102 ? 13.480 57.381 29.723 1.00 51.65 101 GLU A O 1
ATOM 813 N N . LEU A 1 103 ? 14.857 56.779 28.049 1.00 51.42 102 LEU A N 1
ATOM 814 C CA . LEU A 1 103 ? 15.227 58.144 27.693 1.00 51.06 102 LEU A CA 1
ATOM 815 C C . LEU A 1 103 ? 14.014 58.898 27.158 1.00 50.66 102 LEU A C 1
ATOM 816 O O . LEU A 1 103 ? 13.761 60.036 27.549 1.00 50.20 102 LEU A O 1
ATOM 821 N N . ASN A 1 104 ? 13.261 58.252 26.272 1.00 50.60 103 ASN A N 1
ATOM 822 C CA . ASN A 1 104 ? 12.043 58.838 25.727 1.00 51.12 103 ASN A CA 1
ATOM 823 C C . ASN A 1 104 ? 11.004 59.090 26.822 1.00 51.72 103 ASN A C 1
ATOM 824 O O . ASN A 1 104 ? 10.450 60.188 26.935 1.00 51.52 103 ASN A O 1
ATOM 829 N N . ARG A 1 105 ? 10.761 58.064 27.632 1.00 51.87 104 ARG A N 1
ATOM 830 C CA . ARG A 1 105 ? 9.858 58.165 28.769 1.00 52.92 104 ARG A CA 1
ATOM 831 C C . ARG A 1 105 ? 10.230 59.350 29.661 1.00 50.82 104 ARG A C 1
ATOM 832 O O . ARG A 1 105 ? 9.362 60.063 30.141 1.00 49.85 104 ARG A O 1
ATOM 840 N N . THR A 1 106 ? 11.526 59.560 29.868 1.00 50.37 105 THR A N 1
ATOM 841 C CA . THR A 1 106 ? 12.009 60.611 30.762 1.00 49.46 105 THR A CA 1
ATOM 842 C C . THR A 1 106 ? 11.775 62.010 30.202 1.00 50.14 105 THR A C 1
ATOM 843 O O . THR A 1 106 ? 11.123 62.829 30.845 1.00 50.80 105 THR A O 1
ATOM 847 N N . ILE A 1 107 ? 12.300 62.279 29.007 1.00 50.36 106 ILE A N 1
ATOM 848 C CA . ILE A 1 107 ? 12.321 63.651 28.474 1.00 50.07 106 ILE A CA 1
ATOM 849 C C . ILE A 1 107 ? 10.924 64.156 28.081 1.00 51.81 106 ILE A C 1
ATOM 850 O O . ILE A 1 107 ? 10.646 65.355 28.187 1.00 50.93 106 ILE A O 1
ATOM 855 N N . LEU A 1 108 ? 10.070 63.244 27.614 1.00 53.91 107 LEU A N 1
ATOM 856 C CA . LEU A 1 108 ? 8.644 63.524 27.449 1.00 56.15 107 LEU A CA 1
ATOM 857 C C . LEU A 1 108 ? 8.003 63.052 28.743 1.00 59.53 107 LEU A C 1
ATOM 858 O O . LEU A 1 108 ? 7.910 61.850 28.979 1.00 63.68 107 LEU A O 1
ATOM 863 N N . VAL A 1 109 ? 7.561 63.975 29.586 1.00 60.57 108 VAL A N 1
ATOM 864 C CA . VAL A 1 109 ? 7.293 63.630 30.985 1.00 61.46 108 VAL A CA 1
ATOM 865 C C . VAL A 1 109 ? 6.280 62.495 31.169 1.00 62.79 108 VAL A C 1
ATOM 866 O O . VAL A 1 109 ? 6.442 61.667 32.066 1.00 61.63 108 VAL A O 1
ATOM 870 N N . GLN A 1 110 ? 5.269 62.438 30.302 1.00 65.27 109 GLN A N 1
ATOM 871 C CA . GLN A 1 110 ? 4.136 61.523 30.492 1.00 67.13 109 GLN A CA 1
ATOM 872 C C . GLN A 1 110 ? 3.322 61.323 29.219 1.00 68.94 109 GLN A C 1
ATOM 873 O O . GLN A 1 110 ? 3.455 62.094 28.264 1.00 69.09 109 GLN A O 1
ATOM 879 N N . ASP A 1 111 ? 2.467 60.296 29.240 1.00 70.44 110 ASP A N 1
ATOM 880 C CA . ASP A 1 111 ? 1.647 59.891 28.082 1.00 71.78 110 ASP A CA 1
ATOM 881 C C . ASP A 1 111 ? 0.803 61.014 27.461 1.00 72.85 110 ASP A C 1
ATOM 882 O O . ASP A 1 111 ? 0.671 62.104 28.031 1.00 72.22 110 ASP A O 1
ATOM 887 N N . TYR A 1 112 ? 0.223 60.723 26.295 1.00 74.81 111 TYR A N 1
ATOM 888 C CA . TYR A 1 112 ? -0.418 61.751 25.457 1.00 76.20 111 TYR A CA 1
ATOM 889 C C . TYR A 1 112 ? -1.458 61.252 24.429 1.00 76.35 111 TYR A C 1
ATOM 890 O O . TYR A 1 112 ? -1.608 60.054 24.190 1.00 75.77 111 TYR A O 1
ATOM 899 N N . TRP A 1 113 ? -2.166 62.211 23.835 1.00 77.26 112 TRP A N 1
ATOM 900 C CA . TRP A 1 113 ? -3.139 61.960 22.771 1.00 78.32 112 TRP A CA 1
ATOM 901 C C . TRP A 1 113 ? -2.649 62.628 21.481 1.00 78.34 112 TRP A C 1
ATOM 902 O O . TRP A 1 113 ? -1.993 63.671 21.532 1.00 78.39 112 TRP A O 1
ATOM 913 N N . LYS A 1 114 ? -2.966 62.022 20.335 1.00 78.18 113 LYS A N 1
ATOM 914 C CA . LYS A 1 114 ? -2.491 62.501 19.029 1.00 77.54 113 LYS A CA 1
ATOM 915 C C . LYS A 1 114 ? -3.222 63.768 18.596 1.00 76.82 113 LYS A C 1
ATOM 916 O O . LYS A 1 114 ? -3.941 63.771 17.596 1.00 76.31 113 LYS A O 1
ATOM 918 N N . VAL A 1 130 ? 4.237 57.496 25.986 1.00 67.10 129 VAL A N 1
ATOM 919 C CA . VAL A 1 130 ? 5.679 57.743 25.992 1.00 66.57 129 VAL A CA 1
ATOM 920 C C . VAL A 1 130 ? 6.489 56.506 26.398 1.00 66.09 129 VAL A C 1
ATOM 921 O O . VAL A 1 130 ? 6.007 55.648 27.148 1.00 65.46 129 VAL A O 1
ATOM 925 N N . GLY A 1 131 ? 7.725 56.436 25.898 1.00 64.97 130 GLY A N 1
ATOM 926 C CA . GLY A 1 131 ? 8.615 55.300 26.147 1.00 64.23 130 GLY A CA 1
ATOM 927 C C . GLY A 1 131 ? 8.258 54.028 25.392 1.00 63.45 130 GLY A C 1
ATOM 928 O O . GLY A 1 131 ? 8.723 52.943 25.749 1.00 63.06 130 GLY A O 1
ATOM 929 N N . GLU A 1 132 ? 7.446 54.166 24.344 1.00 62.76 131 GLU A N 1
ATOM 930 C CA . GLU A 1 132 ? 6.965 53.038 23.546 1.00 62.10 131 GLU A CA 1
ATOM 931 C C . GLU A 1 132 ? 7.111 53.371 22.068 1.00 59.79 131 GLU A C 1
ATOM 932 O O . GLU A 1 132 ? 6.912 54.520 21.669 1.00 59.54 131 GLU A O 1
ATOM 938 N N . TYR A 1 133 ? 7.441 52.370 21.255 1.00 57.55 132 TYR A N 1
ATOM 939 C CA . TYR A 1 133 ? 7.632 52.591 19.817 1.00 55.62 132 TYR A CA 1
ATOM 940 C C . TYR A 1 133 ? 6.321 53.011 19.122 1.00 54.92 132 TYR A C 1
ATOM 941 O O . TYR A 1 133 ? 5.228 52.739 19.622 1.00 54.54 132 TYR A O 1
ATOM 950 N N . LYS A 1 134 ? 6.457 53.681 17.974 1.00 54.37 133 LYS A N 1
ATOM 951 C CA . LYS A 1 134 ? 5.328 54.218 17.200 1.00 53.43 133 LYS A CA 1
ATOM 952 C C . LYS A 1 134 ? 4.336 53.126 16.818 1.00 53.44 133 LYS A C 1
ATOM 953 O O . LYS A 1 134 ? 4.752 52.025 16.456 1.00 53.16 133 LYS A O 1
ATOM 955 N N . SER A 1 135 ? 3.036 53.435 16.913 1.00 53.85 134 SER A N 1
ATOM 956 C CA . SER A 1 135 ? 1.949 52.527 16.473 1.00 53.75 134 SER A CA 1
ATOM 957 C C . SER A 1 135 ? 1.189 53.069 15.245 1.00 54.17 134 SER A C 1
ATOM 958 O O . SER A 1 135 ? 0.776 52.292 14.382 1.00 54.14 134 SER A O 1
ATOM 961 N N . ARG A 1 136 ? 0.990 54.389 15.187 1.00 54.47 135 ARG A N 1
ATOM 962 C CA . ARG A 1 136 ? 0.593 55.081 13.953 1.00 54.45 135 ARG A CA 1
ATOM 963 C C . ARG A 1 136 ? 1.870 55.639 13.292 1.00 55.17 135 ARG A C 1
ATOM 964 O O . ARG A 1 136 ? 2.770 56.100 14.005 1.00 55.17 135 ARG A O 1
ATOM 966 N N . PRO A 1 137 ? 1.980 55.574 11.940 1.00 55.17 136 PRO A N 1
ATOM 967 C CA . PRO A 1 137 ? 3.191 56.102 11.267 1.00 54.75 136 PRO A CA 1
ATOM 968 C C . PRO A 1 137 ? 3.588 57.537 11.693 1.00 55.09 136 PRO A C 1
ATOM 969 O O . PRO A 1 137 ? 2.715 58.379 11.903 1.00 54.63 136 PRO A O 1
ATOM 973 N N . ASN A 1 138 ? 4.896 57.793 11.823 1.00 56.06 137 ASN A N 1
ATOM 974 C CA . ASN A 1 138 ? 5.433 59.105 12.254 1.00 56.05 137 ASN A CA 1
ATOM 975 C C . ASN A 1 138 ? 5.844 60.032 11.083 1.00 56.86 137 ASN A C 1
ATOM 976 O O . ASN A 1 138 ? 6.555 61.022 11.292 1.00 56.78 137 ASN A O 1
ATOM 978 N N . SER A 1 139 ? 5.362 59.721 9.873 1.00 58.04 138 SER A N 1
ATOM 979 C CA . SER A 1 139 ? 5.759 60.408 8.622 1.00 58.74 138 SER A CA 1
ATOM 980 C C . SER A 1 139 ? 5.233 61.848 8.474 1.00 58.20 138 SER A C 1
ATOM 981 O O . SER A 1 139 ? 4.359 62.281 9.226 1.00 58.47 138 SER A O 1
ATOM 984 N N . VAL A 1 140 ? 5.776 62.570 7.489 1.00 57.45 139 VAL A N 1
ATOM 985 C CA . VAL A 1 140 ? 5.437 63.984 7.236 1.00 56.33 139 VAL A CA 1
ATOM 986 C C . VAL A 1 140 ? 5.619 64.351 5.741 1.00 55.63 139 VAL A C 1
ATOM 987 O O . VAL A 1 140 ? 6.650 64.021 5.147 1.00 56.16 139 VAL A O 1
ATOM 991 N N . LEU A 1 141 ? 4.628 65.030 5.146 1.00 54.00 140 LEU A N 1
ATOM 992 C CA . LEU A 1 141 ? 4.663 65.406 3.712 1.00 52.48 140 LEU A CA 1
ATOM 993 C C . LEU A 1 141 ? 5.169 66.842 3.479 1.00 51.82 140 LEU A C 1
ATOM 994 O O . LEU A 1 141 ? 4.408 67.710 3.047 1.00 51.47 140 LEU A O 1
ATOM 996 N N . THR A 1 142 ? 6.464 67.062 3.729 1.00 51.25 141 THR A N 1
ATOM 997 C CA . THR A 1 142 ? 7.065 68.409 3.819 1.00 50.15 141 THR A CA 1
ATOM 998 C C . THR A 1 142 ? 6.758 69.321 2.631 1.00 49.37 141 THR A C 1
ATOM 999 O O . THR A 1 142 ? 6.565 68.861 1.510 1.00 48.36 141 THR A O 1
ATOM 1001 N N . GLY A 1 145 ? 5.595 69.499 -0.425 1.00 52.10 144 GLY A N 1
ATOM 1002 C CA . GLY A 1 145 ? 4.903 68.290 -0.872 1.00 52.55 144 GLY A CA 1
ATOM 1003 C C . GLY A 1 145 ? 5.728 67.002 -0.913 1.00 53.01 144 GLY A C 1
ATOM 1004 O O . GLY A 1 145 ? 5.178 65.934 -1.188 1.00 53.16 144 GLY A O 1
ATOM 1005 N N . GLU A 1 146 ? 7.032 67.090 -0.636 1.00 53.15 145 GLU A N 1
ATOM 1006 C CA . GLU A 1 146 ? 7.935 65.926 -0.703 1.00 53.52 145 GLU A CA 1
ATOM 1007 C C . GLU A 1 146 ? 7.890 65.067 0.582 1.00 54.46 145 GLU A C 1
ATOM 1008 O O . GLU A 1 146 ? 8.430 65.465 1.624 1.00 55.20 145 GLU A O 1
ATOM 1010 N N . VAL A 1 147 ? 7.266 63.885 0.480 1.00 54.38 146 VAL A N 1
ATOM 1011 C CA . VAL A 1 147 ? 6.999 62.980 1.627 1.00 53.11 146 VAL A CA 1
ATOM 1012 C C . VAL A 1 147 ? 8.270 62.445 2.323 1.00 52.99 146 VAL A C 1
ATOM 1013 O O . VAL A 1 147 ? 9.283 62.176 1.672 1.00 52.40 146 VAL A O 1
ATOM 1017 N N . PHE A 1 148 ? 8.197 62.312 3.650 1.00 53.34 147 PHE A N 1
ATOM 1018 C CA . PHE A 1 148 ? 9.277 61.753 4.477 1.00 53.44 147 PHE A CA 1
ATOM 1019 C C . PHE A 1 148 ? 8.825 60.421 5.099 1.00 54.37 147 PHE A C 1
ATOM 1020 O O . PHE A 1 148 ? 7.979 60.410 6.001 1.00 54.97 147 PHE A O 1
ATOM 1028 N N . SER A 1 149 ? 9.390 59.309 4.622 1.00 54.84 148 SER A N 1
ATOM 1029 C CA . SER A 1 149 ? 8.971 57.967 5.056 1.00 55.31 148 SER A CA 1
ATOM 1030 C C . SER A 1 149 ? 9.915 57.371 6.111 1.00 55.76 148 SER A C 1
ATOM 1031 O O . SER A 1 149 ? 11.008 56.909 5.763 1.00 56.04 148 SER A O 1
ATOM 1033 N N . TYR A 1 150 ? 9.487 57.353 7.384 1.00 55.97 149 TYR A N 1
ATOM 1034 C CA . TYR A 1 150 ? 10.290 56.742 8.446 1.00 56.00 149 TYR A CA 1
ATOM 1035 C C . TYR A 1 150 ? 9.888 55.275 8.558 1.00 56.41 149 TYR A C 1
ATOM 1036 O O . TYR A 1 150 ? 9.014 54.812 7.827 1.00 56.98 149 TYR A O 1
ATOM 1045 N N . ALA A 1 151 ? 10.521 54.539 9.466 1.00 57.16 150 ALA A N 1
ATOM 1046 C CA . ALA A 1 151 ? 10.215 53.121 9.641 1.00 57.62 150 ALA A CA 1
ATOM 1047 C C . ALA A 1 151 ? 8.728 52.928 9.919 1.00 57.88 150 ALA A C 1
ATOM 1048 O O . ALA A 1 151 ? 8.107 53.726 10.627 1.00 57.02 150 ALA A O 1
ATOM 1050 N N . SER A 1 152 ? 8.158 51.876 9.341 1.00 59.16 151 SER A N 1
ATOM 1051 C CA . SER A 1 152 ? 6.764 51.549 9.593 1.00 59.96 151 SER A CA 1
ATOM 1052 C C . SER A 1 152 ? 6.663 51.021 11.014 1.00 60.90 151 SER A C 1
ATOM 1053 O O . SER A 1 152 ? 7.636 50.474 11.537 1.00 60.53 151 SER A O 1
ATOM 1056 N N . PRO A 1 153 ? 5.491 51.186 11.650 1.00 62.34 152 PRO A N 1
ATOM 1057 C CA . PRO A 1 153 ? 5.311 50.648 12.998 1.00 62.86 152 PRO A CA 1
ATOM 1058 C C . PRO A 1 153 ? 5.673 49.164 13.110 1.00 63.38 152 PRO A C 1
ATOM 1059 O O . PRO A 1 153 ? 6.157 48.728 14.151 1.00 63.43 152 PRO A O 1
ATOM 1063 N N . GLU A 1 154 ? 5.458 48.410 12.034 1.00 64.30 153 GLU A N 1
ATOM 1064 C CA . GLU A 1 154 ? 5.703 46.968 12.025 1.00 64.68 153 GLU A CA 1
ATOM 1065 C C . GLU A 1 154 ? 7.198 46.644 12.059 1.00 63.80 153 GLU A C 1
ATOM 1066 O O . GLU A 1 154 ? 7.635 45.811 12.848 1.00 63.61 153 GLU A O 1
ATOM 1072 N N . GLU A 1 155 ? 7.977 47.308 11.211 1.00 63.25 154 GLU A N 1
ATOM 1073 C CA . GLU A 1 155 ? 9.402 46.992 11.067 1.00 62.91 154 GLU A CA 1
ATOM 1074 C C . GLU A 1 155 ? 10.303 47.705 12.089 1.00 61.92 154 GLU A C 1
ATOM 1075 O O . GLU A 1 155 ? 11.486 47.379 12.199 1.00 61.97 154 GLU A O 1
ATOM 1081 N N . THR A 1 156 ? 9.744 48.662 12.833 1.00 60.49 155 THR A N 1
ATOM 1082 C CA . THR A 1 156 ? 10.515 49.468 13.787 1.00 58.77 155 THR A CA 1
ATOM 1083 C C . THR A 1 156 ? 11.296 48.646 14.820 1.00 58.46 155 THR A C 1
ATOM 1084 O O . THR A 1 156 ? 12.504 48.828 14.944 1.00 59.04 155 THR A O 1
ATOM 1088 N N . PRO A 1 157 ? 10.623 47.744 15.562 1.00 57.68 156 PRO A N 1
ATOM 1089 C CA . PRO A 1 157 ? 11.363 46.938 16.550 1.00 57.15 156 PRO A CA 1
ATOM 1090 C C . PRO A 1 157 ? 12.524 46.126 15.968 1.00 57.28 156 PRO A C 1
ATOM 1091 O O . PRO A 1 157 ? 13.566 46.005 16.613 1.00 57.43 156 PRO A O 1
ATOM 1095 N N . ALA A 1 158 ? 12.339 45.577 14.768 1.00 57.40 157 ALA A N 1
ATOM 1096 C CA . ALA A 1 158 ? 13.413 44.869 14.069 1.00 57.41 157 ALA A CA 1
ATOM 1097 C C . ALA A 1 158 ? 14.557 45.822 13.699 1.00 57.06 157 ALA A C 1
ATOM 1098 O O . ALA A 1 158 ? 15.729 45.507 13.909 1.00 57.46 157 ALA A O 1
ATOM 1100 N N . PHE A 1 159 ? 14.201 46.983 13.155 1.00 55.96 158 PHE A N 1
ATOM 1101 C CA . PHE A 1 159 ? 15.170 48.029 12.805 1.00 55.04 158 PHE A CA 1
ATOM 1102 C C . PHE A 1 159 ? 15.982 48.509 14.013 1.00 54.65 158 PHE A C 1
ATOM 1103 O O . PHE A 1 159 ? 17.189 48.736 13.903 1.00 55.06 158 PHE A O 1
ATOM 1119 N N . THR A 1 161 ? 16.464 46.830 16.987 1.00 49.82 160 THR A N 1
ATOM 1120 C CA . THR A 1 161 ? 17.358 45.765 17.430 1.00 48.85 160 THR A CA 1
ATOM 1121 C C . THR A 1 161 ? 18.607 45.718 16.552 1.00 48.87 160 THR A C 1
ATOM 1122 O O . THR A 1 161 ? 19.705 45.490 17.049 1.00 48.48 160 THR A O 1
ATOM 1126 N N . SER A 1 162 ? 18.436 45.949 15.252 1.00 48.68 161 SER A N 1
ATOM 1127 C CA . SER A 1 162 ? 19.570 45.994 14.328 1.00 48.42 161 SER A CA 1
ATOM 1128 C C . SER A 1 162 ? 20.499 47.167 14.621 1.00 48.48 161 SER A C 1
ATOM 1129 O O . SER A 1 162 ? 21.721 47.038 14.497 1.00 48.62 161 SER A O 1
ATOM 1132 N N . LEU A 1 163 ? 19.911 48.301 15.007 1.00 47.87 162 LEU A N 1
ATOM 1133 C CA . LEU A 1 163 ? 20.658 49.530 15.261 1.00 47.23 162 LEU A CA 1
ATOM 1134 C C . LEU A 1 163 ? 21.571 49.391 16.475 1.00 48.15 162 LEU A C 1
ATOM 1135 O O . LEU A 1 163 ? 22.755 49.732 16.411 1.00 48.17 162 LEU A O 1
ATOM 1140 N N . VAL A 1 164 ? 21.021 48.895 17.580 1.00 48.15 163 VAL A N 1
ATOM 1141 C CA . VAL A 1 164 ? 21.817 48.727 18.798 1.00 48.64 163 VAL A CA 1
ATOM 1142 C C . VAL A 1 164 ? 22.854 47.619 18.618 1.00 48.83 163 VAL A C 1
ATOM 1143 O O . VAL A 1 164 ? 23.996 47.768 19.041 1.00 49.82 163 VAL A O 1
ATOM 1147 N N . ASP A 1 165 ? 22.467 46.521 17.974 1.00 48.78 164 ASP A N 1
ATOM 1148 C CA . ASP A 1 165 ? 23.421 45.462 17.643 1.00 49.07 164 ASP A CA 1
ATOM 1149 C C . ASP A 1 165 ? 24.536 46.018 16.761 1.00 48.57 164 ASP A C 1
ATOM 1150 O O . ASP A 1 165 ? 25.709 45.742 17.000 1.00 48.31 164 ASP A O 1
ATOM 1155 N N . TRP A 1 166 ? 24.169 46.813 15.758 1.00 48.24 165 TRP A N 1
ATOM 1156 C CA . TRP A 1 166 ? 25.158 47.426 14.877 1.00 47.99 165 TRP A CA 1
ATOM 1157 C C . TRP A 1 166 ? 26.107 48.335 15.661 1.00 48.48 165 TRP A C 1
ATOM 1158 O O . TRP A 1 166 ? 27.330 48.277 15.480 1.00 47.79 165 TRP A O 1
ATOM 1169 N N . TYR A 1 167 ? 25.532 49.182 16.517 1.00 48.94 166 TYR A N 1
ATOM 1170 C CA . TYR A 1 167 ? 26.313 50.178 17.248 1.00 49.08 166 TYR A CA 1
ATOM 1171 C C . TYR A 1 167 ? 27.375 49.495 18.104 1.00 48.89 166 TYR A C 1
ATOM 1172 O O . TYR A 1 167 ? 28.567 49.792 18.000 1.00 48.90 166 TYR A O 1
ATOM 1181 N N . ASN A 1 168 ? 26.924 48.566 18.937 1.00 48.12 167 ASN A N 1
ATOM 1182 C CA . ASN A 1 168 ? 27.805 47.867 19.860 1.00 47.62 167 ASN A CA 1
ATOM 1183 C C . ASN A 1 168 ? 28.873 47.021 19.147 1.00 48.22 167 ASN A C 1
ATOM 1184 O O . ASN A 1 168 ? 29.944 46.766 19.703 1.00 47.73 167 ASN A O 1
ATOM 1189 N N . LEU A 1 169 ? 28.587 46.589 17.922 1.00 49.26 168 LEU A N 1
ATOM 1190 C CA . LEU A 1 169 ? 29.580 45.874 17.127 1.00 50.21 168 LEU A CA 1
ATOM 1191 C C . LEU A 1 169 ? 30.676 46.835 16.681 1.00 50.14 168 LEU A C 1
ATOM 1192 O O . LEU A 1 169 ? 31.856 46.490 16.714 1.00 49.54 168 LEU A O 1
ATOM 1197 N N . GLU A 1 170 ? 30.277 48.035 16.260 1.00 50.08 169 GLU A N 1
ATOM 1198 C CA . GLU A 1 170 ? 31.231 49.080 15.899 1.00 50.40 169 GLU A CA 1
ATOM 1199 C C . GLU A 1 170 ? 32.081 49.476 17.104 1.00 50.08 169 GLU A C 1
ATOM 1200 O O . GLU A 1 170 ? 33.289 49.647 16.984 1.00 49.65 169 GLU A O 1
ATOM 1206 N N . ALA A 1 171 ? 31.440 49.598 18.262 1.00 50.52 170 ALA A N 1
ATOM 1207 C CA . ALA A 1 171 ? 32.140 49.866 19.511 1.00 50.78 170 ALA A CA 1
ATOM 1208 C C . ALA A 1 171 ? 33.203 48.804 19.799 1.00 51.27 170 ALA A C 1
ATOM 1209 O O . ALA A 1 171 ? 34.302 49.138 20.233 1.00 50.61 170 ALA A O 1
ATOM 1211 N N . ASP A 1 172 ? 32.876 47.534 19.551 1.00 52.91 171 ASP A N 1
ATOM 1212 C CA . ASP A 1 172 ? 33.829 46.425 19.735 1.00 54.15 171 ASP A CA 1
ATOM 1213 C C . ASP A 1 172 ? 35.027 46.524 18.817 1.00 53.28 171 ASP A C 1
ATOM 1214 O O . ASP A 1 172 ? 36.160 46.422 19.280 1.00 53.04 171 ASP A O 1
ATOM 1219 N N . LYS A 1 173 ? 34.780 46.700 17.519 1.00 52.54 172 LYS A N 1
ATOM 1220 C CA . LYS A 1 173 ? 35.872 46.604 16.546 1.00 52.67 172 LYS A CA 1
ATOM 1221 C C . LYS A 1 173 ? 36.735 47.863 16.430 1.00 51.42 172 LYS A C 1
ATOM 1222 O O . LYS A 1 173 ? 37.822 47.811 15.861 1.00 51.65 172 LYS A O 1
ATOM 1228 N N . GLY A 1 174 ? 36.262 48.972 16.992 1.00 50.20 173 GLY A N 1
ATOM 1229 C CA . GLY A 1 174 ? 37.088 50.162 17.190 1.00 48.79 173 GLY A CA 1
ATOM 1230 C C . GLY A 1 174 ? 37.723 50.734 15.936 1.00 47.78 173 GLY A C 1
ATOM 1231 O O . GLY A 1 174 ? 38.852 51.205 15.983 1.00 46.82 173 GLY A O 1
ATOM 1232 N N . ILE A 1 175 ? 36.993 50.699 14.822 1.00 47.77 174 ILE A N 1
ATOM 1233 C CA . ILE A 1 175 ? 37.467 51.262 13.559 1.00 46.81 174 ILE A CA 1
ATOM 1234 C C . ILE A 1 175 ? 37.011 52.708 13.391 1.00 46.74 174 ILE A C 1
ATOM 1235 O O . ILE A 1 175 ? 37.818 53.563 13.047 1.00 47.55 174 ILE A O 1
ATOM 1240 N N . LEU A 1 176 ? 35.728 52.980 13.627 1.00 46.55 175 LEU A N 1
ATOM 1241 C CA . LEU A 1 176 ? 35.184 54.338 13.473 1.00 46.24 175 LEU A CA 1
ATOM 1242 C C . LEU A 1 176 ? 35.662 55.291 14.581 1.00 46.55 175 LEU A C 1
ATOM 1243 O O . LEU A 1 176 ? 35.813 54.888 15.745 1.00 45.97 175 LEU A O 1
ATOM 1248 N N . THR A 1 177 ? 35.902 56.551 14.209 1.00 47.08 176 THR A N 1
ATOM 1249 C CA . THR A 1 177 ? 36.163 57.606 15.188 1.00 47.27 176 THR A CA 1
ATOM 1250 C C . THR A 1 177 ? 34.858 57.897 15.928 1.00 47.51 176 THR A C 1
ATOM 1251 O O . THR A 1 177 ? 33.777 57.680 15.377 1.00 47.18 176 THR A O 1
ATOM 1255 N N . PRO A 1 178 ? 34.943 58.382 17.179 1.00 47.73 177 PRO A N 1
ATOM 1256 C CA . PRO A 1 178 ? 33.712 58.730 17.903 1.00 47.58 177 PRO A CA 1
ATOM 1257 C C . PRO A 1 178 ? 32.802 59.720 17.181 1.00 47.39 177 PRO A C 1
ATOM 1258 O O . PRO A 1 178 ? 31.586 59.618 17.317 1.00 47.67 177 PRO A O 1
ATOM 1262 N N . VAL A 1 179 ? 33.370 60.656 16.420 1.00 47.88 178 VAL A N 1
ATOM 1263 C CA . VAL A 1 179 ? 32.552 61.624 15.675 1.00 48.12 178 VAL A CA 1
ATOM 1264 C C . VAL A 1 179 ? 31.777 60.912 14.573 1.00 48.98 178 VAL A C 1
ATOM 1265 O O . VAL A 1 179 ? 30.581 61.157 14.386 1.00 49.22 178 VAL A O 1
ATOM 1269 N N . GLU A 1 180 ? 32.465 60.021 13.860 1.00 49.31 179 GLU A N 1
ATOM 1270 C CA . GLU A 1 180 ? 31.844 59.220 12.806 1.00 49.45 179 GLU A CA 1
ATOM 1271 C C . GLU A 1 180 ? 30.735 58.332 13.361 1.00 48.29 179 GLU A C 1
ATOM 1272 O O . GLU A 1 180 ? 29.619 58.329 12.843 1.00 48.81 179 GLU A O 1
ATOM 1278 N N . LEU A 1 181 ? 31.053 57.5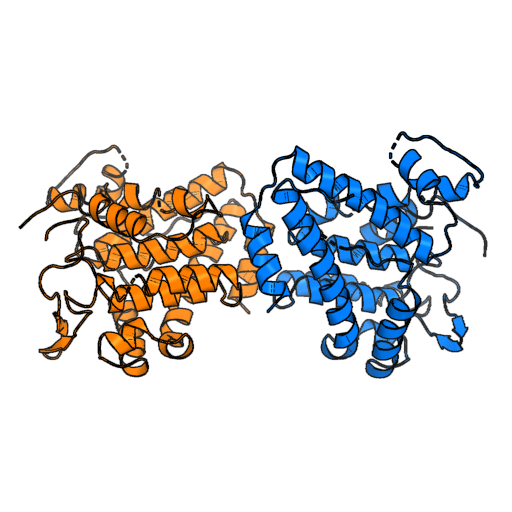81 14.412 1.00 47.14 180 LEU A N 1
ATOM 1279 C CA . LEU A 1 181 ? 30.100 56.653 15.015 1.00 46.06 180 LEU A CA 1
ATOM 1280 C C . LEU A 1 181 ? 28.889 57.415 15.544 1.00 46.20 180 LEU A C 1
ATOM 1281 O O . LEU A 1 181 ? 27.750 56.966 15.387 1.00 45.99 180 LEU A O 1
ATOM 1286 N N . ALA A 1 182 ? 29.146 58.569 16.161 1.00 46.08 181 ALA A N 1
ATOM 1287 C CA . ALA A 1 182 ? 28.084 59.427 16.675 1.00 45.71 181 ALA A CA 1
ATOM 1288 C C . ALA A 1 182 ? 27.214 59.936 15.533 1.00 45.89 181 ALA A C 1
ATOM 1289 O O . ALA A 1 182 ? 25.991 59.894 15.622 1.00 45.83 181 ALA A O 1
ATOM 1291 N N . ALA A 1 183 ? 27.844 60.401 14.458 1.00 46.06 182 ALA A N 1
ATOM 1292 C CA . ALA A 1 183 ? 27.106 60.923 13.305 1.00 46.32 182 ALA A CA 1
ATOM 1293 C C . ALA A 1 183 ? 26.208 59.858 12.701 1.00 46.78 182 ALA A C 1
ATOM 1294 O O . ALA A 1 183 ? 25.051 60.122 12.396 1.00 47.27 182 ALA A O 1
ATOM 1296 N N . LEU A 1 184 ? 26.743 58.652 12.546 1.00 47.50 183 LEU A N 1
ATOM 1297 C CA . LEU A 1 184 ? 26.007 57.564 11.905 1.00 48.09 183 LEU A CA 1
ATOM 1298 C C . LEU A 1 184 ? 24.903 57.022 12.807 1.00 48.00 183 LEU A C 1
ATOM 1299 O O . LEU A 1 184 ? 23.830 56.675 12.31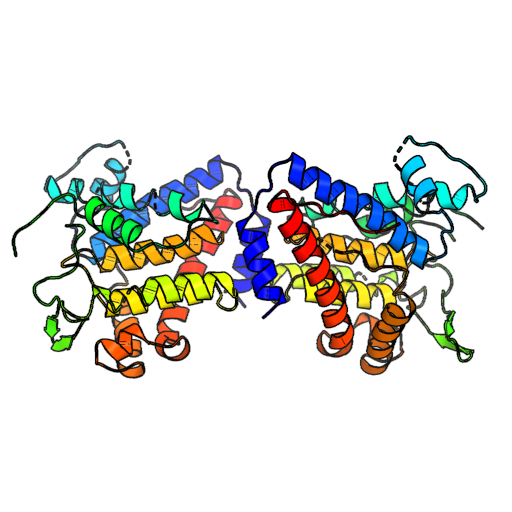7 1.00 48.69 183 LEU A O 1
ATOM 1304 N N . LEU A 1 185 ? 25.158 56.964 14.116 1.00 47.52 184 LEU A N 1
ATOM 1305 C CA . LEU A 1 185 ? 24.119 56.602 15.092 1.00 46.87 184 LEU A CA 1
ATOM 1306 C C . LEU A 1 185 ? 22.943 57.586 15.051 1.00 47.48 184 LEU A C 1
ATOM 1307 O O . LEU A 1 185 ? 21.781 57.176 15.041 1.00 47.42 184 LEU A O 1
ATOM 1312 N N . HIS A 1 186 ? 23.260 58.878 15.042 1.00 47.81 185 HIS A N 1
ATOM 1313 C CA . HIS A 1 186 ? 22.257 59.936 14.939 1.00 47.94 185 HIS A CA 1
ATOM 1314 C C . HIS A 1 186 ? 21.436 59.762 13.670 1.00 47.86 185 HIS A C 1
ATOM 1315 O O . HIS A 1 186 ? 20.201 59.766 13.704 1.00 47.11 185 HIS A O 1
ATOM 1322 N N . TYR A 1 187 ? 22.129 59.596 12.550 1.00 48.36 186 TYR A N 1
ATOM 1323 C CA . TYR A 1 187 ? 21.465 59.555 11.252 1.00 48.65 186 TYR A CA 1
ATOM 1324 C C . TYR A 1 187 ? 20.532 58.364 11.114 1.00 48.21 186 TYR A C 1
ATOM 1325 O O . TYR A 1 187 ? 19.365 58.525 10.770 1.00 47.40 186 TYR A O 1
ATOM 1334 N N . ARG A 1 188 ? 21.054 57.173 11.379 1.00 48.74 187 ARG A N 1
ATOM 1335 C CA . ARG A 1 188 ? 20.254 55.956 11.296 1.00 49.10 187 ARG A CA 1
ATOM 1336 C C . ARG A 1 188 ? 19.056 56.007 12.238 1.00 49.95 187 ARG A C 1
ATOM 1337 O O . ARG A 1 188 ? 17.937 55.681 11.833 1.00 50.19 187 ARG A O 1
ATOM 1345 N N . TYR A 1 189 ? 19.285 56.435 13.480 1.00 50.80 188 TYR A N 1
ATOM 1346 C CA . TYR A 1 189 ? 18.197 56.593 14.446 1.00 51.10 188 TYR A CA 1
ATOM 1347 C C . TYR A 1 189 ? 17.126 57.554 13.930 1.00 52.63 188 TYR A C 1
ATOM 1348 O O . TYR A 1 189 ? 15.933 57.227 13.937 1.00 53.16 188 TYR A O 1
ATOM 1357 N N . ILE A 1 190 ? 17.554 58.734 13.483 1.00 53.05 189 ILE A N 1
ATOM 1358 C CA . ILE A 1 190 ? 16.613 59.755 13.026 1.00 53.69 189 ILE A CA 1
ATOM 1359 C C . ILE A 1 190 ? 15.817 59.272 11.801 1.00 54.19 189 ILE A C 1
ATOM 1360 O O . ILE A 1 190 ? 14.668 59.675 11.605 1.00 54.82 189 ILE A O 1
ATOM 1365 N N . ARG A 1 191 ? 16.420 58.399 10.993 1.00 54.34 190 ARG A N 1
ATOM 1366 C CA . ARG A 1 191 ? 15.737 57.824 9.826 1.00 54.08 190 ARG A CA 1
ATOM 1367 C C . ARG A 1 191 ? 14.726 56.750 10.207 1.00 53.18 190 ARG A C 1
ATOM 1368 O O . ARG A 1 191 ? 13.708 56.605 9.544 1.00 53.85 190 ARG A O 1
ATOM 1376 N N . ILE A 1 192 ? 15.008 55.996 11.267 1.00 52.40 191 ILE A N 1
ATOM 1377 C CA . ILE A 1 192 ? 14.027 55.057 11.826 1.00 51.08 191 ILE A CA 1
ATOM 1378 C C . ILE A 1 192 ? 12.872 55.833 12.487 1.00 52.18 191 ILE A C 1
ATOM 1379 O O . ILE A 1 192 ? 11.703 55.503 12.295 1.00 52.14 191 ILE A O 1
ATOM 1384 N N . HIS A 1 193 ? 13.216 56.858 13.269 1.00 53.20 192 HIS A N 1
ATOM 1385 C CA . HIS A 1 193 ? 12.236 57.754 13.914 1.00 53.48 192 HIS A CA 1
ATOM 1386 C C . HIS A 1 193 ? 11.206 56.943 14.733 1.00 53.62 192 HIS A C 1
ATOM 1387 O O . HIS A 1 193 ? 9.991 57.089 14.541 1.00 53.63 192 HIS A O 1
ATOM 1394 N N . PRO A 1 194 ? 11.705 56.097 15.664 1.00 53.82 193 PRO A N 1
ATOM 1395 C CA . PRO A 1 194 ? 10.940 55.016 16.295 1.00 53.56 193 PRO A CA 1
ATOM 1396 C C . PRO A 1 194 ? 9.783 55.446 17.187 1.00 52.88 193 PRO A C 1
ATOM 1397 O O . PRO A 1 194 ? 8.749 54.794 17.181 1.00 52.47 193 PRO A O 1
ATOM 1401 N N . PHE A 1 195 ? 9.963 56.511 17.961 1.00 53.02 194 PHE A N 1
ATOM 1402 C CA . PHE A 1 195 ? 8.918 56.970 18.875 1.00 53.53 194 PHE A CA 1
ATOM 1403 C C . PHE A 1 195 ? 7.969 57.937 18.169 1.00 55.11 194 PHE A C 1
ATOM 1404 O O . PHE A 1 195 ? 8.296 58.491 17.113 1.00 55.25 194 PHE A O 1
ATOM 1412 N N . GLU A 1 196 ? 6.790 58.127 18.759 1.00 56.89 195 GLU A N 1
ATOM 1413 C CA . GLU A 1 196 ? 5.829 59.103 18.254 1.00 58.13 195 GLU A CA 1
ATOM 1414 C C . GLU A 1 196 ? 6.357 60.533 18.413 1.00 58.57 195 GLU A C 1
ATOM 1415 O O . GLU A 1 196 ? 5.968 61.416 17.662 1.00 59.22 195 GLU A O 1
ATOM 1417 N N . ASP A 1 197 ? 7.248 60.763 19.376 1.00 59.09 196 ASP A N 1
ATOM 1418 C CA . ASP A 1 197 ? 7.791 62.107 19.595 1.00 59.47 196 ASP A CA 1
ATOM 1419 C C . ASP A 1 197 ? 9.125 62.096 20.347 1.00 57.72 196 ASP A C 1
ATOM 1420 O O . ASP A 1 197 ? 9.476 61.109 20.986 1.00 58.17 196 ASP A O 1
ATOM 1425 N N . GLY A 1 198 ? 9.863 63.201 20.250 1.00 56.08 197 GLY A N 1
ATOM 1426 C CA . GLY A 1 198 ? 11.135 63.370 20.948 1.00 54.72 197 GLY A CA 1
ATOM 1427 C C . GLY A 1 198 ? 12.349 62.826 20.209 1.00 53.42 197 GLY A C 1
ATOM 1428 O O . GLY A 1 198 ? 13.450 62.810 20.756 1.00 53.03 197 GLY A O 1
ATOM 1429 N N . ASN A 1 199 ? 12.159 62.389 18.967 1.00 51.87 198 ASN A N 1
ATOM 1430 C CA . ASN A 1 199 ? 13.224 61.725 18.218 1.00 50.77 198 ASN A CA 1
ATOM 1431 C C . ASN A 1 199 ? 14.393 62.654 17.893 1.00 50.37 198 ASN A C 1
ATOM 1432 O O . ASN A 1 199 ? 15.544 62.212 17.828 1.00 51.67 198 ASN A O 1
ATOM 1437 N N . GLY A 1 200 ? 14.107 63.937 17.705 1.00 48.90 199 GLY A N 1
ATOM 1438 C CA . GLY A 1 200 ? 15.165 64.914 17.501 1.00 48.21 199 GLY A CA 1
ATOM 1439 C C . GLY A 1 200 ? 16.063 64.987 18.717 1.00 47.79 199 GLY A C 1
ATOM 1440 O O . GLY A 1 200 ? 17.283 64.950 18.609 1.00 48.26 199 GLY A O 1
ATOM 1441 N N . ARG A 1 201 ? 15.449 65.074 19.885 1.00 47.60 200 ARG A N 1
ATOM 1442 C CA . ARG A 1 201 ? 16.191 65.198 21.135 1.00 47.83 200 ARG A CA 1
ATOM 1443 C C . ARG A 1 201 ? 16.936 63.931 21.511 1.00 47.18 200 ARG A C 1
ATOM 1444 O O . ARG A 1 201 ? 18.010 64.009 22.101 1.00 47.58 200 ARG A O 1
ATOM 1452 N N . ILE A 1 202 ? 16.364 62.774 21.177 1.00 46.64 201 ILE A N 1
ATOM 1453 C CA . ILE A 1 202 ? 17.026 61.498 21.428 1.00 46.12 201 ILE A CA 1
ATOM 1454 C C . ILE A 1 202 ? 18.263 61.400 20.548 1.00 45.87 201 ILE A C 1
ATOM 1455 O O . ILE A 1 202 ? 19.338 61.078 21.037 1.00 46.61 201 ILE A O 1
ATOM 1460 N N . ALA A 1 203 ? 18.108 61.695 19.259 1.00 45.56 202 ALA A N 1
ATOM 1461 C CA . ALA A 1 203 ? 19.239 61.686 18.329 1.00 45.32 202 ALA A CA 1
ATOM 1462 C C . ALA A 1 203 ? 20.407 62.488 18.897 1.00 45.67 202 ALA A C 1
ATOM 1463 O O . ALA A 1 203 ? 21.528 61.986 18.994 1.00 46.46 202 ALA A O 1
ATOM 1465 N N . ARG A 1 204 ? 20.130 63.722 19.303 1.00 45.21 203 ARG A N 1
ATOM 1466 C CA . ARG A 1 204 ? 21.179 64.618 19.765 1.00 45.05 203 ARG A CA 1
ATOM 1467 C C . ARG A 1 204 ? 21.746 64.179 21.104 1.00 45.43 203 ARG A C 1
ATOM 1468 O O . ARG A 1 204 ? 22.934 64.372 21.375 1.00 46.81 203 ARG A O 1
ATOM 1476 N N . LEU A 1 205 ? 20.901 63.579 21.935 1.00 45.20 204 LEU A N 1
ATOM 1477 C CA . LEU A 1 205 ? 21.362 62.973 23.184 1.00 45.57 204 LEU A CA 1
ATOM 1478 C C . LEU A 1 205 ? 22.293 61.793 22.909 1.00 45.14 204 LEU A C 1
ATOM 1479 O O . LEU A 1 205 ? 23.290 61.621 23.597 1.00 44.74 204 LEU A O 1
ATOM 1484 N N . LEU A 1 206 ? 21.962 60.989 21.903 1.00 45.41 205 LEU A N 1
ATOM 1485 C CA . LEU A 1 206 ? 22.776 59.830 21.544 1.00 45.48 205 LEU A CA 1
ATOM 1486 C C . LEU A 1 206 ? 24.144 60.257 21.008 1.00 45.13 205 LEU A C 1
ATOM 1487 O O . LEU A 1 206 ? 25.137 59.573 21.247 1.00 45.84 205 LEU A O 1
ATOM 1492 N N . VAL A 1 207 ? 24.203 61.384 20.301 1.00 43.98 206 VAL A N 1
ATOM 1493 C CA . VAL A 1 207 ? 25.484 61.906 19.834 1.00 43.38 206 VAL A CA 1
ATOM 1494 C C . VAL A 1 207 ? 26.366 62.170 21.036 1.00 44.71 206 VAL A C 1
ATOM 1495 O O . VAL A 1 207 ? 27.498 61.695 21.107 1.00 45.39 206 VAL A O 1
ATOM 1499 N N . ASN A 1 208 ? 25.832 62.919 21.991 1.00 45.27 207 ASN A N 1
ATOM 1500 C CA . ASN A 1 208 ? 26.606 63.294 23.160 1.00 45.66 207 ASN A CA 1
ATOM 1501 C C . ASN A 1 208 ? 26.893 62.118 24.086 1.00 46.04 207 ASN A C 1
ATOM 1502 O O . ASN A 1 208 ? 27.861 62.155 24.853 1.00 46.86 207 ASN A O 1
ATOM 1507 N N . PHE A 1 209 ? 26.080 61.066 23.991 1.00 45.50 208 PHE A N 1
ATOM 1508 C CA . PHE A 1 209 ? 26.381 59.814 24.680 1.00 45.58 208 PHE A CA 1
ATOM 1509 C C . PHE A 1 209 ? 27.686 59.241 24.145 1.00 45.52 208 PHE A C 1
ATOM 1510 O O . PHE A 1 209 ? 28.577 58.883 24.909 1.00 45.29 208 PHE A O 1
ATOM 1518 N N . VAL A 1 210 ? 27.789 59.170 22.824 1.00 45.82 209 VAL A N 1
ATOM 1519 C CA . VAL A 1 210 ? 28.966 58.610 22.189 1.00 46.13 209 VAL A CA 1
ATOM 1520 C C . VAL A 1 210 ? 30.206 59.444 22.524 1.00 46.91 209 VAL A C 1
ATOM 1521 O O . VAL A 1 210 ? 31.212 58.911 22.996 1.00 47.22 209 VAL A O 1
ATOM 1525 N N . LEU A 1 211 ? 30.115 60.751 22.308 1.00 46.80 210 LEU A N 1
ATOM 1526 C CA . LEU A 1 211 ? 31.243 61.640 22.548 1.00 46.86 210 LEU A CA 1
ATOM 1527 C C . LEU A 1 211 ? 31.712 61.601 23.999 1.00 47.26 210 LEU A C 1
ATOM 1528 O O . LEU A 1 211 ? 32.909 61.573 24.266 1.00 48.15 210 LEU A O 1
ATOM 1533 N N . HIS A 1 212 ? 30.777 61.609 24.940 1.00 47.60 211 HIS A N 1
ATOM 1534 C CA . HIS A 1 212 ? 31.147 61.617 26.356 1.00 48.27 211 HIS A CA 1
ATOM 1535 C C . HIS A 1 212 ? 31.848 60.312 26.762 1.00 48.85 211 HIS A C 1
ATOM 1536 O O . HIS A 1 212 ? 32.862 60.331 27.473 1.00 48.94 211 HIS A O 1
ATOM 1543 N N . ARG A 1 213 ? 31.295 59.189 26.306 1.00 48.76 212 ARG A N 1
ATOM 1544 C CA . ARG A 1 213 ? 31.860 57.874 26.585 1.00 48.44 212 ARG A CA 1
ATOM 1545 C C . ARG A 1 213 ? 33.331 57.797 26.201 1.00 47.75 212 ARG A C 1
ATOM 1546 O O . ARG A 1 213 ? 34.127 57.236 26.947 1.00 48.58 212 ARG A O 1
ATOM 1554 N N . TYR A 1 214 ? 33.682 58.364 25.049 1.00 46.42 213 TYR A N 1
ATOM 1555 C CA . TYR A 1 214 ? 35.052 58.304 24.545 1.00 45.42 213 TYR A CA 1
ATOM 1556 C C . TYR A 1 214 ? 35.866 59.565 24.853 1.00 45.09 213 TYR A C 1
ATOM 1557 O O . TYR A 1 214 ? 36.834 59.867 24.170 1.00 45.77 213 TYR A O 1
ATOM 1566 N N . GLY A 1 215 ? 35.489 60.286 25.902 1.00 45.55 214 GLY A N 1
ATOM 1567 C CA . GLY A 1 215 ? 36.306 61.384 26.422 1.00 46.16 214 GLY A CA 1
ATOM 1568 C C . GLY A 1 215 ? 36.351 62.662 25.594 1.00 46.95 214 GLY A C 1
ATOM 1569 O O . GLY A 1 215 ? 37.271 63.468 25.745 1.00 47.48 214 GLY A O 1
ATOM 1570 N N . TYR A 1 216 ? 35.371 62.858 24.719 1.00 46.72 215 TYR A N 1
ATOM 1571 C CA . TYR A 1 216 ? 35.279 64.096 23.963 1.00 47.08 215 TYR A CA 1
ATOM 1572 C C . TYR A 1 216 ? 34.326 65.033 24.686 1.00 47.02 215 TYR A C 1
ATOM 1573 O O . TYR A 1 216 ? 33.423 64.576 25.382 1.00 47.65 215 TYR A O 1
ATOM 1582 N N . PRO A 1 217 ? 34.510 66.350 24.516 1.00 46.08 216 PRO A N 1
ATOM 1583 C CA . PRO A 1 217 ? 33.523 67.272 25.056 1.00 45.87 216 PRO A CA 1
ATOM 1584 C C . PRO A 1 217 ? 32.250 67.194 24.235 1.00 45.88 216 PRO A C 1
ATOM 1585 O O . PRO A 1 217 ? 32.311 67.065 23.013 1.00 47.54 216 PRO A O 1
ATOM 1597 N N . ILE A 1 219 ? 28.681 68.228 22.373 1.00 44.33 218 ILE A N 1
ATOM 1598 C CA . ILE A 1 219 ? 28.415 69.301 21.417 1.00 45.20 218 ILE A CA 1
ATOM 1599 C C . ILE A 1 219 ? 26.995 69.855 21.532 1.00 45.69 218 ILE A C 1
ATOM 1600 O O . ILE A 1 219 ? 26.085 69.193 22.044 1.00 46.12 218 ILE A O 1
ATOM 1605 N N . VAL A 1 220 ? 26.835 71.084 21.045 1.00 45.48 219 VAL A N 1
ATOM 1606 C CA . VAL A 1 220 ? 25.548 71.766 21.000 1.00 44.46 219 VAL A CA 1
ATOM 1607 C C . VAL A 1 220 ? 25.205 72.112 19.553 1.00 45.04 219 VAL A C 1
ATOM 1608 O O . VAL A 1 220 ? 25.845 72.977 18.951 1.00 46.13 219 VAL A O 1
ATOM 1612 N N . ILE A 1 221 ? 24.210 71.441 18.983 1.00 45.45 220 ILE A N 1
ATOM 1613 C CA . ILE A 1 221 ? 23.670 71.886 17.700 1.00 45.97 220 ILE A CA 1
ATOM 1614 C C . ILE A 1 221 ? 22.773 73.077 18.023 1.00 47.07 220 ILE A C 1
ATOM 1615 O O . ILE A 1 221 ? 21.778 72.924 18.732 1.00 47.14 220 ILE A O 1
ATOM 1620 N N . HIS A 1 222 ? 23.160 74.262 17.546 1.00 47.95 221 HIS A N 1
ATOM 1621 C CA . HIS A 1 222 ? 22.483 75.510 17.919 1.00 49.03 221 HIS A CA 1
ATOM 1622 C C . HIS A 1 222 ? 21.214 75.700 17.107 1.00 49.43 221 HIS A C 1
ATOM 1623 O O . HIS A 1 222 ? 21.230 75.500 15.894 1.00 49.37 221 HIS A O 1
ATOM 1630 N N . SER A 1 223 ? 20.121 76.093 17.768 1.00 50.08 222 SER A N 1
ATOM 1631 C CA . SER A 1 223 ? 18.824 76.223 17.080 1.00 51.00 222 SER A CA 1
ATOM 1632 C C . SER A 1 223 ? 18.794 77.376 16.067 1.00 51.05 222 SER A C 1
ATOM 1633 O O . SER A 1 223 ? 17.985 77.367 15.140 1.00 51.30 222 SER A O 1
ATOM 1636 N N . GLU A 1 224 ? 19.675 78.360 16.231 1.00 51.76 223 GLU A N 1
ATOM 1637 C CA . GLU A 1 224 ? 19.852 79.393 15.208 1.00 51.76 223 GLU A CA 1
ATOM 1638 C C . GLU A 1 224 ? 20.348 78.817 13.885 1.00 50.18 223 GLU A C 1
ATOM 1639 O O . GLU A 1 224 ? 20.145 79.415 12.840 1.00 51.53 223 GLU A O 1
ATOM 1645 N N . ASP A 1 225 ? 20.980 77.648 13.933 1.00 48.99 224 ASP A N 1
ATOM 1646 C CA . ASP A 1 225 ? 21.508 76.993 12.738 1.00 48.46 224 ASP A CA 1
ATOM 1647 C C . ASP A 1 225 ? 20.593 75.854 12.244 1.00 48.18 224 ASP A C 1
ATOM 1648 O O . ASP A 1 225 ? 21.046 74.959 11.519 1.00 47.27 224 ASP A O 1
ATOM 1653 N N . LYS A 1 226 ? 19.314 75.903 12.622 1.00 48.08 225 LYS A N 1
ATOM 1654 C CA . LYS A 1 226 ? 18.370 74.803 12.370 1.00 48.94 225 LYS A CA 1
ATOM 1655 C C . LYS A 1 226 ? 18.216 74.447 10.901 1.00 49.64 225 LYS A C 1
ATOM 1656 O O . LYS A 1 226 ? 18.204 73.270 10.541 1.00 50.84 225 LYS A O 1
ATOM 1662 N N . SER A 1 227 ? 18.072 75.458 10.055 1.00 49.89 226 SER A N 1
ATOM 1663 C CA . SER A 1 227 ? 17.852 75.212 8.635 1.00 50.33 226 SER A CA 1
ATOM 1664 C C . SER A 1 227 ? 19.083 74.551 8.012 1.00 49.88 226 SER A C 1
ATOM 1665 O O . SER A 1 227 ? 18.960 73.644 7.196 1.00 50.39 226 SER A O 1
ATOM 1668 N N . ASN A 1 228 ? 20.265 75.001 8.420 1.00 49.66 227 ASN A N 1
ATOM 1669 C CA . ASN A 1 228 ? 21.517 74.411 7.960 1.00 50.00 227 ASN A CA 1
ATOM 1670 C C . ASN A 1 228 ? 21.635 72.940 8.379 1.00 50.30 227 ASN A C 1
ATOM 1671 O O . ASN A 1 228 ? 22.043 72.081 7.601 1.00 50.26 227 ASN A O 1
ATOM 1676 N N . TYR A 1 229 ? 21.277 72.681 9.632 1.00 50.49 228 TYR A N 1
ATOM 1677 C CA . TYR A 1 229 ? 21.257 71.341 10.220 1.00 50.19 228 TYR A CA 1
ATOM 1678 C C . TYR A 1 229 ? 20.313 70.419 9.438 1.00 50.59 228 TYR A C 1
ATOM 1679 O O . TYR A 1 229 ? 20.700 69.324 9.026 1.00 50.37 228 TYR A O 1
ATOM 1688 N N . LEU A 1 230 ? 19.088 70.885 9.211 1.00 51.16 229 LEU A N 1
ATOM 1689 C CA . LEU A 1 230 ? 18.114 70.149 8.392 1.00 51.43 229 LEU A CA 1
ATOM 1690 C C . LEU A 1 230 ? 18.585 69.981 6.941 1.00 51.17 229 LEU A C 1
ATOM 1691 O O . LEU A 1 230 ? 18.366 68.932 6.328 1.00 50.88 229 LEU A O 1
ATOM 1696 N N . ASN A 1 231 ? 19.226 71.014 6.399 1.00 50.70 230 ASN A N 1
ATOM 1697 C CA . ASN A 1 231 ? 19.724 70.970 5.025 1.00 50.44 230 ASN A CA 1
ATOM 1698 C C . ASN A 1 231 ? 20.763 69.863 4.862 1.00 50.41 230 ASN A C 1
ATOM 1699 O O . ASN A 1 231 ? 20.675 69.052 3.941 1.00 49.94 230 ASN A O 1
ATOM 1704 N N . ILE A 1 232 ? 21.726 69.820 5.778 1.00 51.16 231 ILE A N 1
ATOM 1705 C CA . ILE A 1 232 ? 22.810 68.840 5.711 1.00 51.38 231 ILE A CA 1
ATOM 1706 C C . ILE A 1 232 ? 22.228 67.415 5.723 1.00 51.82 231 ILE A C 1
ATOM 1707 O O . ILE A 1 232 ? 22.624 66.581 4.908 1.00 51.49 231 ILE A O 1
ATOM 1712 N N . LEU A 1 233 ? 21.260 67.154 6.603 1.00 52.57 232 LEU A N 1
ATOM 1713 C CA . LEU A 1 233 ? 20.572 65.851 6.626 1.00 52.51 232 LEU A CA 1
ATOM 1714 C C . LEU A 1 233 ? 19.694 65.609 5.377 1.00 52.71 232 LEU A C 1
ATOM 1715 O O . LEU A 1 233 ? 19.461 64.460 5.005 1.00 52.57 232 LEU A O 1
ATOM 1720 N N . HIS A 1 234 ? 19.216 66.681 4.740 1.00 52.72 233 HIS A N 1
ATOM 1721 C CA . HIS A 1 234 ? 18.435 66.575 3.490 1.00 53.09 233 HIS A CA 1
ATOM 1722 C C . HIS A 1 234 ? 19.298 66.222 2.270 1.00 53.19 233 HIS A C 1
ATOM 1723 O O . HIS A 1 234 ? 18.782 65.729 1.263 1.00 53.19 233 HIS A O 1
ATOM 1725 N N . GLN A 1 235 ? 20.601 66.494 2.361 1.00 53.85 234 GLN A N 1
ATOM 1726 C CA . GLN A 1 235 ? 21.565 66.102 1.323 1.00 54.05 234 GLN A CA 1
ATOM 1727 C C . GLN A 1 235 ? 21.876 64.613 1.434 1.00 54.98 234 GLN A C 1
ATOM 1728 O O . GLN A 1 235 ? 21.866 63.888 0.432 1.00 54.88 234 GLN A O 1
ATOM 1734 N N . CYS A 1 236 ? 22.173 64.182 2.660 1.00 55.69 235 CYS A N 1
ATOM 1735 C CA . CYS A 1 236 ? 22.379 62.769 2.980 1.00 56.64 235 CYS A CA 1
ATOM 1736 C C . CYS A 1 236 ? 21.197 61.908 2.533 1.00 56.85 235 CYS A C 1
ATOM 1737 O O . CYS A 1 236 ? 21.386 60.816 1.992 1.00 57.01 235 CYS A O 1
ATOM 1740 N N . ASP A 1 237 ? 19.983 62.410 2.765 1.00 57.20 236 ASP A N 1
ATOM 1741 C CA . ASP A 1 237 ? 18.752 61.703 2.390 1.00 57.25 236 ASP A CA 1
ATOM 1742 C C . ASP A 1 237 ? 18.742 61.312 0.908 1.00 57.49 236 ASP A C 1
ATOM 1743 O O . ASP A 1 237 ? 18.356 60.193 0.560 1.00 57.37 236 ASP A O 1
ATOM 1748 N N . VAL A 1 238 ? 19.186 62.226 0.047 1.00 57.77 237 VAL A N 1
ATOM 1749 C CA . VAL A 1 238 ? 19.240 61.965 -1.394 1.00 57.63 237 VAL A CA 1
ATOM 1750 C C . VAL A 1 238 ? 20.295 60.894 -1.719 1.00 58.50 237 VAL A C 1
ATOM 1751 O O . VAL A 1 238 ? 20.113 60.098 -2.638 1.00 58.52 237 VAL A O 1
ATOM 1755 N N . GLU A 1 239 ? 21.378 60.868 -0.943 1.00 59.64 238 GLU A N 1
ATOM 1756 C CA . GLU A 1 239 ? 22.494 59.943 -1.169 1.00 60.54 238 GLU A CA 1
ATOM 1757 C C . GLU A 1 239 ? 22.181 58.500 -0.754 1.00 60.50 238 GLU A C 1
ATOM 1758 O O . GLU A 1 239 ? 22.460 57.561 -1.499 1.00 60.44 238 GLU A O 1
ATOM 1764 N N . ALA A 1 240 ? 21.616 58.335 0.442 1.00 60.57 239 ALA A N 1
ATOM 1765 C CA . ALA A 1 240 ? 21.390 57.006 1.027 1.00 59.98 239 ALA A CA 1
ATOM 1766 C C . ALA A 1 240 ? 20.268 56.242 0.329 1.00 59.57 239 ALA A C 1
ATOM 1767 O O . ALA A 1 240 ? 20.406 55.051 0.057 1.00 59.62 239 ALA A O 1
ATOM 1769 N N . GLY A 1 241 ? 19.169 56.935 0.043 1.00 59.08 240 GLY A N 1
ATOM 1770 C CA . GLY A 1 241 ? 17.983 56.321 -0.565 1.00 59.06 240 GLY A CA 1
ATOM 1771 C C . GLY A 1 241 ? 16.760 56.686 0.251 1.00 59.20 240 GLY A C 1
ATOM 1772 O O . GLY A 1 241 ? 16.822 56.696 1.481 1.00 59.78 240 GLY A O 1
ATOM 1773 N N . LEU A 1 242 ? 15.650 56.980 -0.424 1.00 58.92 241 LEU A N 1
ATOM 1774 C CA . LEU A 1 242 ? 14.483 57.599 0.230 1.00 58.87 241 LEU A CA 1
ATOM 1775 C C . LEU A 1 242 ? 13.598 56.640 1.053 1.00 58.73 241 LEU A C 1
ATOM 1776 O O . LEU A 1 242 ? 12.707 57.095 1.785 1.00 58.74 241 LEU A O 1
ATOM 1781 N N . THR A 1 243 ? 13.849 55.331 0.947 1.00 58.57 242 THR A N 1
ATOM 1782 C CA . THR A 1 243 ? 13.068 54.326 1.688 1.00 58.03 242 THR A CA 1
ATOM 1783 C C . THR A 1 243 ? 13.557 54.246 3.132 1.00 57.92 242 THR A C 1
ATOM 1784 O O . THR A 1 243 ? 14.715 54.561 3.410 1.00 58.25 242 THR A O 1
ATOM 1788 N N . PRO A 1 244 ? 12.682 53.815 4.058 1.00 57.66 243 PRO A N 1
ATOM 1789 C CA . PRO A 1 244 ? 13.108 53.648 5.450 1.00 57.40 243 PRO A CA 1
ATOM 1790 C C . PRO A 1 244 ? 14.245 52.637 5.637 1.00 57.12 243 PRO A C 1
ATOM 1791 O O . PRO A 1 244 ? 15.021 52.765 6.583 1.00 57.09 243 PRO A O 1
ATOM 1795 N N . SER A 1 245 ? 14.344 51.647 4.750 1.00 56.78 244 SER A N 1
ATOM 1796 C CA . SER A 1 245 ? 15.444 50.680 4.805 1.00 56.37 244 SER A CA 1
ATOM 1797 C C . SER A 1 245 ? 16.782 51.342 4.469 1.00 56.20 244 SER A C 1
ATOM 1798 O O . SER A 1 245 ? 17.787 51.108 5.135 1.00 55.58 244 SER A O 1
ATOM 1801 N N . ASP A 1 246 ? 16.773 52.176 3.435 1.00 56.37 245 ASP A N 1
ATOM 1802 C CA . ASP A 1 246 ? 17.974 52.870 2.974 1.00 56.30 245 ASP A CA 1
ATOM 1803 C C . ASP A 1 246 ? 18.579 53.770 4.060 1.00 56.49 245 ASP A C 1
ATOM 1804 O O . ASP A 1 246 ? 19.803 53.835 4.194 1.00 56.80 245 ASP A O 1
ATOM 1809 N N . GLY A 1 247 ? 17.719 54.456 4.822 1.00 56.52 246 GLY A N 1
ATOM 1810 C CA . GLY A 1 247 ? 18.144 55.301 5.947 1.00 55.90 246 GLY A CA 1
ATOM 1811 C C . GLY A 1 247 ? 18.769 54.479 7.056 1.00 55.26 246 GLY A C 1
ATOM 1812 O O . GLY A 1 247 ? 19.857 54.799 7.529 1.00 55.81 246 GLY A O 1
ATOM 1813 N N . ALA A 1 248 ? 18.083 53.408 7.454 1.00 54.26 247 ALA A N 1
ATOM 1814 C CA . ALA A 1 248 ? 18.566 52.500 8.502 1.00 53.45 247 ALA A CA 1
ATOM 1815 C C . ALA A 1 248 ? 19.926 51.873 8.171 1.00 53.38 247 ALA A C 1
ATOM 1816 O O . ALA A 1 248 ? 20.692 51.537 9.078 1.00 53.67 247 ALA A O 1
ATOM 1818 N N . ASN A 1 249 ? 20.226 51.733 6.880 1.00 53.01 248 ASN A N 1
ATOM 1819 C CA . ASN A 1 249 ? 21.488 51.139 6.431 1.00 52.68 248 ASN A CA 1
ATOM 1820 C C . ASN A 1 249 ? 22.447 52.138 5.777 1.00 52.51 248 ASN A C 1
ATOM 1821 O O . ASN A 1 249 ? 23.377 51.737 5.069 1.00 52.23 248 ASN A O 1
ATOM 1826 N N . ALA A 1 250 ? 22.231 53.431 6.024 1.00 52.23 249 ALA A N 1
ATOM 1827 C CA . ALA A 1 250 ? 23.077 54.478 5.450 1.00 51.86 249 ALA A CA 1
ATOM 1828 C C . ALA A 1 250 ? 24.535 54.264 5.853 1.00 52.39 249 ALA A C 1
ATOM 1829 O O . ALA A 1 250 ? 24.833 54.041 7.029 1.00 52.31 249 ALA A O 1
ATOM 1831 N N . THR A 1 251 ? 25.436 54.331 4.874 1.00 52.84 250 THR A N 1
ATOM 1832 C CA . THR A 1 251 ? 26.863 54.114 5.116 1.00 52.21 250 THR A CA 1
ATOM 1833 C C . THR A 1 251 ? 27.528 55.416 5.531 1.00 53.15 250 THR A C 1
ATOM 1834 O O . THR A 1 251 ? 26.952 56.496 5.385 1.00 53.43 250 THR A O 1
ATOM 1838 N N . LEU A 1 252 ? 28.755 55.313 6.028 1.00 54.18 251 LEU A N 1
ATOM 1839 C CA . LEU A 1 252 ? 29.504 56.492 6.458 1.00 54.87 251 LEU A CA 1
ATOM 1840 C C . LEU A 1 252 ? 29.697 57.473 5.292 1.00 55.56 251 LEU A C 1
ATOM 1841 O O . LEU A 1 252 ? 29.533 58.685 5.453 1.00 55.56 251 LEU A O 1
ATOM 1846 N N . ASN A 1 253 ? 30.016 56.939 4.115 1.00 56.61 252 ASN A N 1
ATOM 1847 C CA . ASN A 1 253 ? 30.274 57.768 2.938 1.00 57.66 252 ASN A CA 1
ATOM 1848 C C . ASN A 1 253 ? 29.021 58.479 2.432 1.00 58.49 252 ASN A C 1
ATOM 1849 O O . ASN A 1 253 ? 29.117 59.540 1.812 1.00 59.25 252 ASN A O 1
ATOM 1854 N N . ASP A 1 254 ? 27.854 57.889 2.687 1.00 58.60 253 ASP A N 1
ATOM 1855 C CA . ASP A 1 254 ? 26.580 58.542 2.381 1.00 59.04 253 ASP A CA 1
ATOM 1856 C C . ASP A 1 254 ? 26.366 59.805 3.220 1.00 58.70 253 ASP A C 1
ATOM 1857 O O . ASP A 1 254 ? 25.859 60.809 2.705 1.00 59.07 253 ASP A O 1
ATOM 1862 N N . ILE A 1 255 ? 26.758 59.752 4.498 1.00 57.85 254 ILE A N 1
ATOM 1863 C CA . ILE A 1 255 ? 26.462 60.836 5.447 1.00 57.08 254 ILE A CA 1
ATOM 1864 C C . ILE A 1 255 ? 27.642 61.780 5.722 1.00 57.15 254 ILE A C 1
ATOM 1865 O O . ILE A 1 255 ? 27.653 62.495 6.731 1.00 57.19 254 ILE A O 1
ATOM 1870 N N . LEU A 1 256 ? 28.606 61.810 4.807 1.00 56.98 255 LEU A N 1
ATOM 1871 C CA . LEU A 1 256 ? 29.827 62.598 4.983 1.00 56.90 255 LEU A CA 1
ATOM 1872 C C . LEU A 1 256 ? 29.589 64.092 5.295 1.00 55.53 255 LEU A C 1
ATOM 1873 O O . LEU A 1 256 ? 30.272 64.649 6.156 1.00 55.14 255 LEU A O 1
ATOM 1878 N N . PRO A 1 257 ? 28.616 64.744 4.622 1.00 54.11 256 PRO A N 1
ATOM 1879 C CA . PRO A 1 257 ? 28.346 66.149 4.981 1.00 53.39 256 PRO A CA 1
ATOM 1880 C C . PRO A 1 257 ? 27.906 66.345 6.446 1.00 53.26 256 PRO A C 1
ATOM 1881 O O . PRO A 1 257 ? 28.236 67.367 7.058 1.00 54.37 256 PRO A O 1
ATOM 1885 N N . PHE A 1 258 ? 27.177 65.374 6.995 1.00 51.60 257 PHE A N 1
ATOM 1886 C CA . PHE A 1 258 ? 26.739 65.434 8.389 1.00 50.96 257 PHE A CA 1
ATOM 1887 C C . PHE A 1 258 ? 27.872 65.081 9.346 1.00 51.02 257 PHE A C 1
ATOM 1888 O O . PHE A 1 258 ? 27.915 65.591 10.468 1.00 52.53 257 PHE A O 1
ATOM 1896 N N . VAL A 1 259 ? 28.782 64.205 8.918 1.00 49.98 258 VAL A N 1
ATOM 1897 C CA . VAL A 1 259 ? 29.978 63.916 9.714 1.00 48.80 258 VAL A CA 1
ATOM 1898 C C . VAL A 1 259 ? 30.786 65.204 9.851 1.00 49.03 258 VAL A C 1
ATOM 1899 O O . VAL A 1 259 ? 31.220 65.553 10.949 1.00 49.44 258 VAL A O 1
ATOM 1903 N N . ASN A 1 260 ? 30.957 65.920 8.740 1.00 48.76 259 ASN A N 1
ATOM 1904 C CA . ASN A 1 260 ? 31.666 67.195 8.770 1.00 48.69 259 ASN A CA 1
ATOM 1905 C C . ASN A 1 260 ? 30.961 68.193 9.680 1.00 48.65 259 ASN A C 1
ATOM 1906 O O . ASN A 1 260 ? 31.619 68.903 10.446 1.00 48.74 259 ASN A O 1
ATOM 1911 N N . TYR A 1 261 ? 29.630 68.229 9.616 1.00 47.98 260 TYR A N 1
ATOM 1912 C CA . TYR A 1 261 ? 28.857 69.152 10.443 1.00 47.94 260 TYR A CA 1
ATOM 1913 C C . TYR A 1 261 ? 29.110 68.953 11.941 1.00 48.25 260 TYR A C 1
ATOM 1914 O O . TYR A 1 261 ? 29.386 69.908 12.662 1.00 47.10 260 TYR A O 1
ATOM 1923 N N . LEU A 1 262 ? 29.022 67.710 12.402 1.00 49.54 261 LEU A N 1
ATOM 1924 C CA . LEU A 1 262 ? 29.286 67.405 13.803 1.00 50.30 261 LEU A CA 1
ATOM 1925 C C . LEU A 1 262 ? 30.729 67.746 14.166 1.00 50.53 261 LEU A C 1
ATOM 1926 O O . LEU A 1 262 ? 31.006 68.181 15.281 1.00 51.30 261 LEU A O 1
ATOM 1931 N N . SER A 1 263 ? 31.648 67.556 13.228 1.00 50.52 262 SER A N 1
ATOM 1932 C CA . SER A 1 263 ? 33.047 67.904 13.463 1.00 50.12 262 SER A CA 1
ATOM 1933 C C . SER A 1 263 ? 33.223 69.402 13.682 1.00 50.23 262 SER A C 1
ATOM 1934 O O . SER A 1 263 ? 33.987 69.815 14.553 1.00 51.03 262 SER A O 1
ATOM 1937 N N . SER A 1 264 ? 32.498 70.215 12.922 1.00 50.09 263 SER A N 1
ATOM 1938 C CA . SER A 1 264 ? 32.568 71.660 13.109 1.00 50.23 263 SER A CA 1
ATOM 1939 C C . SER A 1 264 ? 32.007 72.069 14.486 1.00 49.87 263 SER A C 1
ATOM 1940 O O . SER A 1 264 ? 32.510 73.003 15.112 1.00 49.89 263 SER A O 1
ATOM 1943 N N . CYS A 1 265 ? 30.988 71.362 14.968 1.00 49.33 264 CYS A N 1
ATOM 1944 C CA . CYS A 1 265 ? 30.514 71.577 16.340 1.00 50.14 264 CYS A CA 1
ATOM 1945 C C . CYS A 1 265 ? 31.573 71.178 17.342 1.00 49.61 264 CYS A C 1
ATOM 1946 O O . CYS A 1 265 ? 31.807 71.893 18.315 1.00 50.91 264 CYS A O 1
ATOM 1949 N N . LEU A 1 266 ? 32.194 70.021 17.113 1.00 48.08 265 LEU A N 1
ATOM 1950 C CA . LEU A 1 266 ? 33.214 69.517 18.017 1.00 47.03 265 LEU A CA 1
ATOM 1951 C C . LEU A 1 266 ? 34.394 70.478 18.066 1.00 45.47 265 LEU A C 1
ATOM 1952 O O . LEU A 1 266 ? 34.993 70.661 19.119 1.00 45.27 265 LEU A O 1
ATOM 1957 N N . ILE A 1 267 ? 34.703 71.106 16.934 1.00 44.52 266 ILE A N 1
ATOM 1958 C CA . ILE A 1 267 ? 35.715 72.166 16.893 1.00 44.35 266 ILE A CA 1
ATOM 1959 C C . ILE A 1 267 ? 35.348 73.313 17.832 1.00 45.31 266 ILE A C 1
ATOM 1960 O O . ILE A 1 267 ? 36.191 73.801 18.579 1.00 44.37 266 ILE A O 1
ATOM 1965 N N . ARG A 1 268 ? 34.085 73.726 17.802 1.00 47.65 267 ARG A N 1
ATOM 1966 C CA . ARG A 1 268 ? 33.611 74.788 18.682 1.00 50.10 267 ARG A CA 1
ATOM 1967 C C . ARG A 1 268 ? 33.726 74.384 20.153 1.00 48.05 267 ARG A C 1
ATOM 1968 O O . ARG A 1 268 ? 34.201 75.176 20.962 1.00 49.03 267 ARG A O 1
ATOM 1976 N N . SER A 1 269 ? 33.308 73.158 20.486 1.00 46.83 268 SER A N 1
ATOM 1977 C CA . SER A 1 269 ? 33.355 72.655 21.872 1.00 46.11 268 SER A CA 1
ATOM 1978 C C . SER A 1 269 ? 34.783 72.562 22.373 1.00 46.18 268 SER A C 1
ATOM 1979 O O . SER A 1 269 ? 35.086 72.995 23.488 1.00 46.71 268 SER A O 1
ATOM 1982 N N . LEU A 1 270 ? 35.653 71.983 21.547 1.00 45.54 269 LEU A N 1
ATOM 1983 C CA . LEU A 1 270 ? 37.061 71.850 21.880 1.00 44.98 269 LEU A CA 1
ATOM 1984 C C . LEU A 1 270 ? 37.697 73.216 22.128 1.00 45.73 269 LEU A C 1
ATOM 1985 O O . LEU A 1 270 ? 38.442 73.393 23.093 1.00 46.07 269 LEU A O 1
ATOM 1990 N N . THR A 1 271 ? 37.388 74.183 21.269 1.00 46.01 270 THR A N 1
ATOM 1991 C CA . THR A 1 271 ? 37.972 75.513 21.399 1.00 46.20 270 THR A CA 1
ATOM 1992 C C . THR A 1 271 ? 37.532 76.167 22.705 1.00 47.07 270 THR A C 1
ATOM 1993 O O . THR A 1 271 ? 38.352 76.712 23.434 1.00 47.18 270 THR A O 1
ATOM 1997 N N . LEU A 1 272 ? 36.240 76.096 23.001 1.00 47.91 271 LEU A N 1
ATOM 1998 C CA . LEU A 1 272 ? 35.720 76.624 24.256 1.00 49.46 271 LEU A CA 1
ATOM 1999 C C . LEU A 1 272 ? 36.269 75.880 25.470 1.00 49.21 271 LEU A C 1
ATOM 2000 O O . LEU A 1 272 ? 36.567 76.501 26.493 1.00 49.80 271 LEU A O 1
ATOM 2005 N N . ALA A 1 273 ? 36.378 74.556 25.368 1.00 48.48 272 ALA A N 1
ATOM 2006 C CA . ALA A 1 273 ? 36.802 73.740 26.501 1.00 47.81 272 ALA A CA 1
ATOM 2007 C C . ALA A 1 273 ? 38.273 73.993 26.820 1.00 47.33 272 ALA A C 1
ATOM 2008 O O . ALA A 1 273 ? 38.645 74.120 27.989 1.00 47.57 272 ALA A O 1
ATOM 2010 N N . ILE A 1 274 ? 39.097 74.085 25.779 1.00 46.90 273 ILE A N 1
ATOM 2011 C CA . ILE A 1 274 ? 40.507 74.465 25.936 1.00 47.04 273 ILE A CA 1
ATOM 2012 C C . ILE A 1 274 ? 40.617 75.842 26.605 1.00 48.65 273 ILE A C 1
ATOM 2013 O O . ILE A 1 274 ? 41.462 76.062 27.481 1.00 48.74 273 ILE A O 1
ATOM 2018 N N . LYS A 1 275 ? 39.746 76.755 26.189 1.00 50.00 274 LYS A N 1
ATOM 2019 C CA . LYS A 1 275 ? 39.724 78.109 26.728 1.00 51.73 274 LYS A CA 1
ATOM 2020 C C . LYS A 1 275 ? 39.430 78.068 28.230 1.00 51.66 274 LYS A C 1
ATOM 2021 O O . LYS A 1 275 ? 40.087 78.750 29.017 1.00 51.11 274 LYS A O 1
ATOM 2027 N N . ALA A 1 276 ? 38.459 77.242 28.615 1.00 52.30 275 ALA A N 1
ATOM 2028 C CA . ALA A 1 276 ? 38.093 77.065 30.018 1.00 52.90 275 ALA A CA 1
ATOM 2029 C C . ALA A 1 276 ? 39.244 76.462 30.815 1.00 54.30 275 ALA A C 1
ATOM 2030 O O . ALA A 1 276 ? 39.595 76.975 31.876 1.00 54.57 275 ALA A O 1
ATOM 2032 N N . ALA A 1 277 ? 39.834 75.385 30.293 1.00 56.04 276 ALA A N 1
ATOM 2033 C CA . ALA A 1 277 ? 40.988 74.726 30.925 1.00 57.03 276 ALA A CA 1
ATOM 2034 C C . ALA A 1 277 ? 42.120 75.709 31.228 1.00 58.34 276 ALA A C 1
ATOM 2035 O O . ALA A 1 277 ? 42.734 75.650 32.289 1.00 59.08 276 ALA A O 1
ATOM 2037 N N . LYS A 1 278 ? 42.379 76.625 30.301 1.00 60.18 277 LYS A N 1
ATOM 2038 C CA . LYS A 1 278 ? 43.397 77.661 30.490 1.00 61.49 277 LYS A CA 1
ATOM 2039 C C . LYS A 1 278 ? 42.965 78.785 31.441 1.00 62.50 277 LYS A C 1
ATOM 2040 O O . LYS A 1 278 ? 43.692 79.756 31.602 1.00 62.62 277 LYS A O 1
ATOM 2046 N N . GLY A 1 279 ? 41.787 78.668 32.051 1.00 64.01 278 GLY A N 1
ATOM 2047 C CA . GLY A 1 279 ? 41.303 79.662 33.010 1.00 65.08 278 GLY A CA 1
ATOM 2048 C C . GLY A 1 279 ? 40.675 80.917 32.418 1.00 66.28 278 GLY A C 1
ATOM 2049 O O . GLY A 1 279 ? 40.242 81.793 33.165 1.00 66.54 278 GLY A O 1
ATOM 2050 N N . GLU A 1 280 ? 40.606 81.011 31.088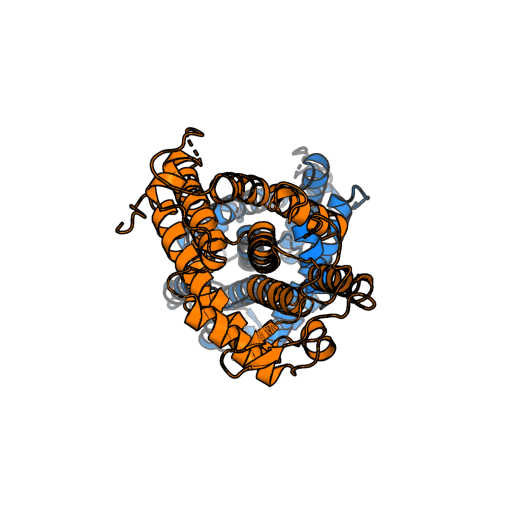 1.00 67.24 279 GLU A N 1
ATOM 2051 C CA . GLU A 1 280 ? 40.070 82.204 30.412 1.00 67.85 279 GLU A CA 1
ATOM 2052 C C . GLU A 1 280 ? 38.546 82.188 30.419 1.00 68.23 279 GLU A C 1
ATOM 2053 O O . GLU A 1 280 ? 37.945 81.177 30.741 1.00 67.86 279 GLU A O 1
ATOM 2059 N N . SER A 1 281 ? 37.928 83.303 30.042 1.00 69.20 280 SER A N 1
ATOM 2060 C CA . SER A 1 281 ? 36.465 83.425 30.063 1.00 70.04 280 SER A CA 1
ATOM 2061 C C . SER A 1 281 ? 35.800 82.691 28.911 1.00 70.24 280 SER A C 1
ATOM 2062 O O . SER A 1 281 ? 36.390 82.545 27.832 1.00 71.13 280 SER A O 1
ATOM 2065 N N . ILE A 1 282 ? 34.559 82.260 29.159 1.00 68.98 281 ILE A N 1
ATOM 2066 C CA . ILE A 1 282 ? 33.719 81.605 28.152 1.00 67.83 281 ILE A CA 1
ATOM 2067 C C . ILE A 1 282 ? 32.370 82.326 27.949 1.00 68.99 281 ILE A C 1
ATOM 2068 O O . ILE A 1 282 ? 32.017 82.636 26.808 1.00 70.28 281 ILE A O 1
ATOM 2073 N N . GLU A 1 283 ? 31.637 82.617 29.033 1.00 69.27 282 GLU A N 1
ATOM 2074 C CA . GLU A 1 283 ? 30.299 83.256 28.941 1.00 67.96 282 GLU A CA 1
ATOM 2075 C C . GLU A 1 283 ? 30.384 84.713 28.483 1.00 67.24 282 GLU A C 1
ATOM 2076 O O . GLU A 1 283 ? 30.606 84.998 27.301 1.00 66.15 282 GLU A O 1
ATOM 2078 N N . SER B 1 5 ? 42.834 46.077 13.055 1.00 75.38 4 SER B N 1
ATOM 2079 C CA . SER B 1 5 ? 41.600 45.237 13.171 1.00 75.04 4 SER B CA 1
ATOM 2080 C C . SER B 1 5 ? 41.661 44.393 14.451 1.00 74.41 4 SER B C 1
ATOM 2081 O O . SER B 1 5 ? 40.816 44.559 15.336 1.00 75.35 4 SER B O 1
ATOM 2083 N N . ASN B 1 6 ? 42.651 43.500 14.555 1.00 72.45 5 ASN B N 1
ATOM 2084 C CA . ASN B 1 6 ? 42.859 42.728 15.793 1.00 70.02 5 ASN B CA 1
ATOM 2085 C C . ASN B 1 6 ? 43.317 43.653 16.922 1.00 67.16 5 ASN B C 1
ATOM 2086 O O . ASN B 1 6 ? 42.770 43.636 18.022 1.00 66.70 5 ASN B O 1
ATOM 2091 N N . ILE B 1 7 ? 44.325 44.465 16.626 1.00 64.10 6 ILE B N 1
ATOM 2092 C CA . ILE B 1 7 ? 44.864 45.409 17.591 1.00 61.30 6 ILE B CA 1
ATOM 2093 C C . ILE B 1 7 ? 43.814 46.450 18.001 1.00 60.29 6 ILE B C 1
ATOM 2094 O O . ILE B 1 7 ? 43.749 46.850 19.168 1.00 60.15 6 ILE B O 1
ATOM 2099 N N . LYS B 1 8 ? 42.980 46.868 17.052 1.00 59.35 7 LYS B N 1
ATOM 2100 C CA . LYS B 1 8 ? 41.961 47.888 17.327 1.00 58.57 7 LYS B CA 1
ATOM 2101 C C . LYS B 1 8 ? 40.840 47.386 18.242 1.00 57.30 7 LYS B C 1
ATOM 2102 O O . LYS B 1 8 ? 40.324 48.142 19.064 1.00 56.87 7 LYS B O 1
ATOM 2108 N N . GLN B 1 9 ? 40.465 46.120 18.083 1.00 57.25 8 GLN B N 1
ATOM 2109 C CA . GLN B 1 9 ? 39.528 45.461 19.000 1.00 58.08 8 GLN B CA 1
ATOM 2110 C C . GLN B 1 9 ? 40.098 45.392 20.411 1.00 55.58 8 GLN B C 1
ATOM 2111 O O . GLN B 1 9 ? 39.417 45.724 21.384 1.00 55.16 8 GLN B O 1
ATOM 2117 N N . LEU B 1 10 ? 41.354 44.959 20.505 1.00 52.70 9 LEU B N 1
ATOM 2118 C CA . LEU B 1 10 ? 42.032 44.806 21.790 1.00 50.30 9 LEU B CA 1
ATOM 2119 C C . LEU B 1 10 ? 42.133 46.143 22.517 1.00 49.24 9 LEU B C 1
ATOM 2120 O O . LEU B 1 10 ? 41.872 46.218 23.720 1.00 47.63 9 LEU B O 1
ATOM 2125 N N . TYR B 1 11 ? 42.519 47.186 21.777 1.00 49.20 10 TYR B N 1
ATOM 2126 C CA . TYR B 1 11 ? 42.598 48.543 22.328 1.00 48.94 10 TYR B CA 1
ATOM 2127 C C . TYR B 1 11 ? 41.237 49.008 22.857 1.00 47.24 10 TYR B C 1
ATOM 2128 O O . TYR B 1 11 ? 41.119 49.486 23.987 1.00 46.76 10 TYR B O 1
ATOM 2137 N N . SER B 1 12 ? 40.214 48.856 22.029 1.00 45.46 11 SER B N 1
ATOM 2138 C CA . SER B 1 12 ? 38.869 49.224 22.418 1.00 45.39 11 SER B CA 1
ATOM 2139 C C . SER B 1 12 ? 38.452 48.546 23.720 1.00 45.79 11 SER B C 1
ATOM 2140 O O . SER B 1 12 ? 37.864 49.183 24.597 1.00 46.78 11 SER B O 1
ATOM 2143 N N . LYS B 1 13 ? 38.743 47.253 23.830 1.00 45.94 12 LYS B N 1
ATOM 2144 C CA . LYS B 1 13 ? 38.383 46.478 25.011 1.00 46.32 12 LYS B CA 1
ATOM 2145 C C . LYS B 1 13 ? 39.156 47.002 26.212 1.00 46.59 12 LYS B C 1
ATOM 2146 O O . LYS B 1 13 ? 38.608 47.123 27.301 1.00 45.86 12 LYS B O 1
ATOM 2152 N N . TRP B 1 14 ? 40.431 47.308 25.997 1.00 47.51 13 TRP B N 1
ATOM 2153 C CA . TRP B 1 14 ? 41.293 47.834 27.046 1.00 48.97 13 TRP B CA 1
ATOM 2154 C C . TRP B 1 14 ? 40.737 49.142 27.594 1.00 50.31 13 TRP B C 1
ATOM 2155 O O . TRP B 1 14 ? 40.587 49.295 28.819 1.00 51.49 13 TRP B O 1
ATOM 2166 N N . LYS B 1 15 ? 40.410 50.071 26.692 1.00 50.47 14 LYS B N 1
ATOM 2167 C CA . LYS B 1 15 ? 39.861 51.368 27.104 1.00 50.36 14 LYS B CA 1
ATOM 2168 C C . LYS B 1 15 ? 38.572 51.212 27.893 1.00 49.06 14 LYS B C 1
ATOM 2169 O O . LYS B 1 15 ? 38.322 51.998 28.795 1.00 48.53 14 LYS B O 1
ATOM 2175 N N . SER B 1 16 ? 37.781 50.187 27.574 1.00 49.50 15 SER B N 1
ATOM 2176 C CA . SER B 1 16 ? 36.497 49.946 28.251 1.00 50.93 15 SER B CA 1
ATOM 2177 C C . SER B 1 16 ? 36.642 49.427 29.675 1.00 51.06 15 SER B C 1
ATOM 2178 O O . SER B 1 16 ? 35.710 49.539 30.471 1.00 51.89 15 SER B O 1
ATOM 2181 N N . LEU B 1 17 ? 37.794 48.844 29.985 1.00 51.25 16 LEU B N 1
ATOM 2182 C CA . LEU B 1 17 ? 38.029 48.263 31.297 1.00 52.16 16 LEU B CA 1
ATOM 2183 C C . LEU B 1 17 ? 38.674 49.257 32.261 1.00 53.16 16 LEU B C 1
ATOM 2184 O O . LEU B 1 17 ? 38.841 48.952 33.450 1.00 53.08 16 LEU B O 1
ATOM 2189 N N . GLN B 1 18 ? 39.014 50.446 31.753 1.00 54.36 17 GLN B N 1
ATOM 2190 C CA . GLN B 1 18 ? 39.625 51.494 32.571 1.00 54.85 17 GLN B CA 1
ATOM 2191 C C . GLN B 1 18 ? 38.575 52.126 33.490 1.00 55.78 17 GLN B C 1
ATOM 2192 O O . GLN B 1 18 ? 37.466 52.428 33.043 1.00 56.25 17 GLN B O 1
ATOM 2198 N N . PRO B 1 19 ? 38.911 52.313 34.782 1.00 56.74 18 PRO B N 1
ATOM 2199 C CA . PRO B 1 19 ? 40.167 51.943 35.451 1.00 56.50 18 PRO B CA 1
ATOM 2200 C C . PRO B 1 19 ? 40.115 50.514 35.993 1.00 56.38 18 PRO B C 1
ATOM 2201 O O . PRO B 1 19 ? 39.043 50.024 36.365 1.00 56.35 18 PRO B O 1
ATOM 2205 N N . LEU B 1 20 ? 41.264 49.853 36.035 1.00 56.45 19 LEU B N 1
ATOM 2206 C CA . LEU B 1 20 ? 41.341 48.523 36.626 1.00 56.11 19 LEU B CA 1
ATOM 2207 C C . LEU B 1 20 ? 41.235 48.613 38.145 1.00 56.00 19 LEU B C 1
ATOM 2208 O O . LEU B 1 20 ? 41.696 49.586 38.754 1.00 54.89 19 LEU B O 1
ATOM 2213 N N . LYS B 1 21 ? 40.633 47.594 38.751 1.00 56.51 20 LYS B N 1
ATOM 2214 C CA . LYS B 1 21 ? 40.695 47.430 40.197 1.00 57.44 20 LYS B CA 1
ATOM 2215 C C . LYS B 1 21 ? 42.165 47.429 40.618 1.00 58.34 20 LYS B C 1
ATOM 2216 O O . LYS B 1 21 ? 42.978 46.737 40.002 1.00 59.18 20 LYS B O 1
ATOM 2222 N N . PRO B 1 22 ? 42.520 48.203 41.660 1.00 58.64 21 PRO B N 1
ATOM 2223 C CA . PRO B 1 22 ? 43.937 48.435 42.015 1.00 58.32 21 PRO B CA 1
ATOM 2224 C C . PRO B 1 22 ? 44.804 47.174 42.208 1.00 57.15 21 PRO B C 1
ATOM 2225 O O . PRO B 1 22 ? 46.004 47.208 41.918 1.00 55.69 21 PRO B O 1
ATOM 2229 N N . GLU B 1 23 ? 44.205 46.088 42.697 1.00 56.73 22 GLU B N 1
ATOM 2230 C CA . GLU B 1 23 ? 44.925 44.819 42.867 1.00 57.27 22 GLU B CA 1
ATOM 2231 C C . GLU B 1 23 ? 45.194 44.131 41.526 1.00 56.79 22 GLU B C 1
ATOM 2232 O O . GLU B 1 23 ? 46.234 43.502 41.353 1.00 57.69 22 GLU B O 1
ATOM 2238 N N . ASP B 1 24 ? 44.269 44.256 40.578 1.00 55.95 23 ASP B N 1
ATOM 2239 C CA . ASP B 1 24 ? 44.499 43.767 39.215 1.00 54.76 23 ASP B CA 1
ATOM 2240 C C . ASP B 1 24 ? 45.553 44.634 38.524 1.00 53.00 23 ASP B C 1
ATOM 2241 O O . ASP B 1 24 ? 46.442 44.125 37.836 1.00 53.09 23 ASP B O 1
ATOM 2246 N N . LEU B 1 25 ? 45.448 45.946 38.714 1.00 51.28 24 LEU B N 1
ATOM 2247 C CA . LEU B 1 25 ? 46.420 46.890 38.168 1.00 49.45 24 LEU B CA 1
ATOM 2248 C C . LEU B 1 25 ? 47.816 46.658 38.748 1.00 49.56 24 LEU B C 1
ATOM 2249 O O . LEU B 1 25 ? 48.800 46.728 38.017 1.00 50.12 24 LEU B O 1
ATOM 2254 N N . LYS B 1 26 ? 47.911 46.380 40.050 1.00 50.16 25 LYS B N 1
ATOM 2255 C CA . LYS B 1 26 ? 49.217 46.125 40.677 1.00 50.47 25 LYS B CA 1
ATOM 2256 C C . LYS B 1 26 ? 49.873 44.891 40.082 1.00 49.37 25 LYS B C 1
ATOM 2257 O O . LYS B 1 26 ? 51.057 44.908 39.789 1.00 49.86 25 LYS B O 1
ATOM 2263 N N . ARG B 1 27 ? 49.100 43.825 39.908 1.00 49.05 26 ARG B N 1
ATOM 2264 C CA . ARG B 1 27 ? 49.614 42.602 39.297 1.00 49.57 26 ARG B CA 1
ATOM 2265 C C . ARG B 1 27 ? 50.169 42.878 37.914 1.00 49.21 26 ARG B C 1
ATOM 2266 O O . ARG B 1 27 ? 51.258 42.426 37.580 1.00 48.54 26 ARG B O 1
ATOM 2274 N N . TRP B 1 28 ? 49.428 43.632 37.115 1.00 49.60 27 TRP B N 1
ATOM 2275 C CA . TRP B 1 28 ? 49.923 44.009 35.802 1.00 50.12 27 TRP B CA 1
ATOM 2276 C C . TRP B 1 28 ? 51.238 44.790 35.924 1.00 48.68 27 TRP B C 1
ATOM 2277 O O . TRP B 1 28 ? 52.244 44.425 35.313 1.00 47.38 27 TRP B O 1
ATOM 2288 N N . ASN B 1 29 ? 51.231 45.860 36.714 1.00 47.82 28 ASN B N 1
ATOM 2289 C CA . ASN B 1 29 ? 52.420 46.700 36.851 1.00 46.96 28 ASN B CA 1
ATOM 2290 C C . ASN B 1 29 ? 53.614 45.922 37.363 1.00 46.97 28 ASN B C 1
ATOM 2291 O O . ASN B 1 29 ? 54.710 46.064 36.841 1.00 48.49 28 ASN B O 1
ATOM 2296 N N . ASP B 1 30 ? 53.404 45.091 38.378 1.00 47.04 29 ASP B N 1
ATOM 2297 C CA . ASP B 1 30 ? 54.489 44.304 38.939 1.00 46.43 29 ASP B CA 1
ATOM 2298 C C . ASP B 1 30 ? 55.137 43.456 37.851 1.00 46.26 29 ASP B C 1
ATOM 2299 O O . ASP B 1 30 ? 56.355 43.509 37.665 1.00 45.43 29 ASP B O 1
ATOM 2304 N N . LYS B 1 31 ? 54.319 42.708 37.111 1.00 46.53 30 LYS B N 1
ATOM 2305 C CA . LYS B 1 31 ? 54.835 41.848 36.048 1.00 46.06 30 LYS B CA 1
ATOM 2306 C C . LYS B 1 31 ? 55.593 42.644 35.013 1.00 45.25 30 LYS B C 1
ATOM 2307 O O . LYS B 1 31 ? 56.651 42.217 34.571 1.00 45.53 30 LYS B O 1
ATOM 2313 N N . PHE B 1 32 ? 55.060 43.800 34.630 1.00 45.31 31 PHE B N 1
ATOM 2314 C CA . PHE B 1 32 ? 55.697 44.616 33.597 1.00 45.26 31 PHE B CA 1
ATOM 2315 C C . PHE B 1 32 ? 57.047 45.171 34.053 1.00 46.23 31 PHE B C 1
ATOM 2316 O O . PHE B 1 32 ? 58.042 45.100 33.321 1.00 46.20 31 PHE B O 1
ATOM 2324 N N . LYS B 1 33 ? 57.041 45.759 35.246 1.00 47.70 32 LYS B N 1
ATOM 2325 C CA . LYS B 1 33 ? 58.236 46.290 35.911 1.00 49.55 32 LYS B CA 1
ATOM 2326 C C . LYS B 1 33 ? 59.373 45.273 35.827 1.00 47.54 32 LYS B C 1
ATOM 2327 O O . LYS B 1 33 ? 60.497 45.620 35.461 1.00 47.22 32 LYS B O 1
ATOM 2333 N N . LEU B 1 34 ? 59.042 44.019 36.146 1.00 46.28 33 LEU B N 1
ATOM 2334 C CA . LEU B 1 34 ? 59.975 42.901 36.189 1.00 46.37 33 LEU B CA 1
ATOM 2335 C C . LEU B 1 34 ? 60.488 42.597 34.799 1.00 46.21 33 LEU B C 1
ATOM 2336 O O . LEU B 1 34 ? 61.689 42.585 34.556 1.00 45.00 33 LEU B O 1
ATOM 2341 N N . GLU B 1 35 ? 59.560 42.348 33.887 1.00 47.26 34 GLU B N 1
ATOM 2342 C CA . GLU B 1 35 ? 59.905 41.859 32.557 1.00 48.67 34 GLU B CA 1
ATOM 2343 C C . GLU B 1 35 ? 60.616 42.897 31.722 1.00 46.78 34 GLU B C 1
ATOM 2344 O O . GLU B 1 35 ? 61.517 42.558 30.952 1.00 46.47 34 GLU B O 1
ATOM 2350 N N . PHE B 1 36 ? 60.222 44.154 31.887 1.00 45.53 35 PHE B N 1
ATOM 2351 C CA . PHE B 1 36 ? 60.841 45.233 31.148 1.00 45.50 35 PHE B CA 1
ATOM 2352 C C . PHE B 1 36 ? 62.260 45.439 31.614 1.00 45.81 35 PHE B C 1
ATOM 2353 O O . PHE B 1 36 ? 63.175 45.453 30.795 1.00 47.56 35 PHE B O 1
ATOM 2361 N N . ASN B 1 37 ? 62.454 45.595 32.919 1.00 45.15 36 ASN B N 1
ATOM 2362 C CA . ASN B 1 37 ? 63.817 45.757 33.464 1.00 45.52 36 ASN B CA 1
ATOM 2363 C C . ASN B 1 37 ? 64.753 44.611 33.077 1.00 44.30 36 ASN B C 1
ATOM 2364 O O . ASN B 1 37 ? 65.899 44.835 32.671 1.00 43.49 36 ASN B O 1
ATOM 2369 N N . TYR B 1 38 ? 64.260 43.385 33.204 1.00 43.73 37 TYR B N 1
ATOM 2370 C CA . TYR B 1 38 ? 65.060 42.222 32.858 1.00 44.28 37 TYR B CA 1
ATOM 2371 C C . TYR B 1 38 ? 65.430 42.256 31.386 1.00 44.12 37 TYR B C 1
ATOM 2372 O O . TYR B 1 38 ? 66.606 42.261 31.039 1.00 44.32 37 TYR B O 1
ATOM 2381 N N . ASN B 1 39 ? 64.425 42.298 30.523 1.00 43.95 38 ASN B N 1
ATOM 2382 C CA . ASN B 1 39 ? 64.668 42.182 29.097 1.00 43.57 38 ASN B CA 1
ATOM 2383 C C . ASN B 1 39 ? 65.458 43.332 28.502 1.00 44.09 38 ASN B C 1
ATOM 2384 O O . ASN B 1 39 ? 66.371 43.125 27.716 1.00 45.24 38 ASN B O 1
ATOM 2389 N N . SER B 1 40 ? 65.104 44.556 28.850 1.00 46.02 39 SER B N 1
ATOM 2390 C CA . SER B 1 40 ? 65.733 45.712 28.207 1.00 46.98 39 SER B CA 1
ATOM 2391 C C . SER B 1 40 ? 67.232 45.714 28.537 1.00 47.69 39 SER B C 1
ATOM 2392 O O . SER B 1 40 ? 68.056 46.048 27.693 1.00 49.31 39 SER B O 1
ATOM 2395 N N . ASN B 1 41 ? 67.585 45.300 29.751 1.00 47.03 40 ASN B N 1
ATOM 2396 C CA . ASN B 1 41 ? 68.995 45.193 30.143 1.00 46.53 40 ASN B CA 1
ATOM 2397 C C . ASN B 1 41 ? 69.660 43.936 29.600 1.00 45.60 40 ASN B C 1
ATOM 2398 O O . ASN B 1 41 ? 70.840 43.949 29.264 1.00 45.19 40 ASN B O 1
ATOM 2403 N N . HIS B 1 42 ? 68.907 42.848 29.517 1.00 45.88 41 HIS B N 1
ATOM 2404 C CA . HIS B 1 42 ? 69.445 41.615 28.982 1.00 47.12 41 HIS B CA 1
ATOM 2405 C C . HIS B 1 42 ? 69.816 41.779 27.501 1.00 47.67 41 HIS B C 1
ATOM 2406 O O . HIS B 1 42 ? 70.808 41.223 27.045 1.00 49.40 41 HIS B O 1
ATOM 2413 N N . LEU B 1 43 ? 69.023 42.546 26.761 1.00 47.73 42 LEU B N 1
ATOM 2414 C CA . LEU B 1 43 ? 69.320 42.861 25.358 1.00 48.46 42 LEU B CA 1
ATOM 2415 C C . LEU B 1 43 ? 70.701 43.504 25.162 1.00 48.72 42 LEU B C 1
ATOM 2416 O O . LEU B 1 43 ? 71.293 43.382 24.093 1.00 49.39 42 LEU B O 1
ATOM 2421 N N . GLU B 1 44 ? 71.208 44.179 26.187 1.00 48.76 43 GLU B N 1
ATOM 2422 C CA . GLU B 1 44 ? 72.509 44.838 26.104 1.00 49.05 43 GLU B CA 1
ATOM 2423 C C . GLU B 1 44 ? 73.612 44.066 26.832 1.00 48.65 43 GLU B C 1
ATOM 2424 O O . GLU B 1 44 ? 74.663 44.615 27.108 1.00 50.02 43 GLU B O 1
ATOM 2430 N N . GLY B 1 45 ? 73.368 42.800 27.152 1.00 48.10 44 GLY B N 1
ATOM 2431 C CA . GLY B 1 45 ? 74.376 41.943 27.776 1.00 47.50 44 GLY B CA 1
ATOM 2432 C C . GLY B 1 45 ? 74.389 41.823 29.298 1.00 47.81 44 GLY B C 1
ATOM 2433 O O . GLY B 1 45 ? 75.289 41.191 29.844 1.00 49.24 44 GLY B O 1
ATOM 2434 N N . ASN B 1 46 ? 73.420 42.412 29.998 1.00 47.17 45 ASN B N 1
ATOM 2435 C CA . ASN B 1 46 ? 73.334 42.228 31.439 1.00 46.08 45 ASN B CA 1
ATOM 2436 C C . ASN B 1 46 ? 73.083 40.746 31.676 1.00 46.43 45 ASN B C 1
ATOM 2437 O O . ASN B 1 46 ? 72.194 40.161 31.052 1.00 47.21 45 ASN B O 1
ATOM 2442 N N . THR B 1 47 ? 73.871 40.140 32.558 1.00 45.67 46 THR B N 1
ATOM 2443 C CA . THR B 1 47 ? 73.797 38.698 32.770 1.00 45.96 46 THR B CA 1
ATOM 2444 C C . THR B 1 47 ? 73.151 38.310 34.099 1.00 45.06 46 THR B C 1
ATOM 2445 O O . THR B 1 47 ? 73.327 37.193 34.568 1.00 46.30 46 THR B O 1
ATOM 2449 N N . LEU B 1 48 ? 72.398 39.220 34.710 1.00 44.63 47 LEU B N 1
ATOM 2450 C CA . LEU B 1 48 ? 71.611 38.847 35.877 1.00 44.27 47 LEU B CA 1
ATOM 2451 C C . LEU B 1 48 ? 70.548 37.843 35.424 1.00 44.58 47 LEU B C 1
ATOM 2452 O O . LEU B 1 48 ? 69.905 38.024 34.380 1.00 45.09 47 LEU B O 1
ATOM 2457 N N . THR B 1 49 ? 70.376 36.777 36.190 1.00 44.56 48 THR B N 1
ATOM 2458 C CA . THR B 1 49 ? 69.318 35.837 35.908 1.00 44.79 48 THR B CA 1
ATOM 2459 C C . THR B 1 49 ? 68.004 36.461 36.338 1.00 47.64 48 THR B C 1
ATOM 2460 O O . THR B 1 49 ? 67.985 37.546 36.939 1.00 49.51 48 THR B O 1
ATOM 2464 N N . TYR B 1 50 ? 66.908 35.777 36.022 1.00 49.10 49 TYR B N 1
ATOM 2465 C CA . TYR B 1 50 ? 65.576 36.289 36.286 1.00 49.66 49 TYR B CA 1
ATOM 2466 C C . TYR B 1 50 ? 65.389 36.319 37.801 1.00 47.55 49 TYR B C 1
ATOM 2467 O O . TYR B 1 50 ? 64.804 37.248 38.347 1.00 47.75 49 TYR B O 1
ATOM 2476 N N . GLY B 1 51 ? 65.920 35.311 38.474 1.00 46.67 50 GLY B N 1
ATOM 2477 C CA . GLY B 1 51 ? 65.785 35.192 39.931 1.00 47.43 50 GLY B CA 1
ATOM 2478 C C . GLY B 1 51 ? 66.604 36.235 40.684 1.00 47.82 50 GLY B C 1
ATOM 2479 O O . GLY B 1 51 ? 66.164 36.803 41.695 1.00 47.84 50 GLY B O 1
ATOM 2480 N N . GLN B 1 52 ? 67.805 36.492 40.185 1.00 46.96 51 GLN B N 1
ATOM 2481 C CA . GLN B 1 52 ? 68.619 37.602 40.680 1.00 46.02 51 GLN B CA 1
ATOM 2482 C C . GLN B 1 52 ? 67.937 38.949 40.475 1.00 46.09 51 GLN B C 1
ATOM 2483 O O . GLN B 1 52 ? 68.010 39.821 41.344 1.00 46.29 51 GLN B O 1
ATOM 2489 N N . THR B 1 53 ? 67.279 39.113 39.329 1.00 45.70 52 THR B N 1
ATOM 2490 C CA . THR B 1 53 ? 66.591 40.354 39.035 1.00 46.29 52 THR B CA 1
ATOM 2491 C C . THR B 1 53 ? 65.485 40.547 40.052 1.00 45.89 52 THR B C 1
ATOM 2492 O O . THR B 1 53 ? 65.309 41.648 40.569 1.00 46.69 52 THR B O 1
ATOM 2496 N N . LYS B 1 54 ? 64.784 39.471 40.383 1.00 44.23 53 LYS B N 1
ATOM 2497 C CA . LYS B 1 54 ? 63.736 39.558 41.393 1.00 45.04 53 LYS B CA 1
ATOM 2498 C C . LYS B 1 54 ? 64.352 39.909 42.757 1.00 44.28 53 LYS B C 1
ATOM 2499 O O . LYS B 1 54 ? 63.977 40.885 43.392 1.00 43.22 53 LYS B O 1
ATOM 2505 N N . LEU B 1 55 ? 65.335 39.125 43.175 1.00 44.63 54 LEU B N 1
ATOM 2506 C CA . LEU B 1 55 ? 65.955 39.312 44.476 1.00 43.75 54 LEU B CA 1
ATOM 2507 C C . LEU B 1 55 ? 66.434 40.760 44.659 1.00 43.54 54 LEU B C 1
ATOM 2508 O O . LEU B 1 55 ? 66.336 41.318 45.752 1.00 44.10 54 LEU B O 1
ATOM 2513 N N . LEU B 1 56 ? 66.922 41.369 43.584 1.00 42.60 55 LEU B N 1
ATOM 2514 C CA . LEU B 1 56 ? 67.428 42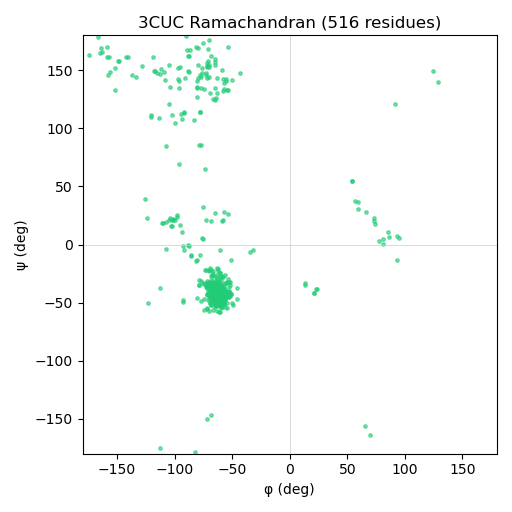.743 43.639 1.00 42.46 55 LEU B CA 1
ATOM 2515 C C . LEU B 1 56 ? 66.284 43.743 43.734 1.00 43.02 55 LEU B C 1
ATOM 2516 O O . LEU B 1 56 ? 66.233 44.582 44.644 1.00 43.75 55 LEU B O 1
ATOM 2521 N N . LEU B 1 57 ? 65.382 43.669 42.764 1.00 42.24 56 LEU B N 1
ATOM 2522 C CA . LEU B 1 57 ? 64.309 44.645 42.652 1.00 41.30 56 LEU B CA 1
ATOM 2523 C C . LEU B 1 57 ? 63.303 44.531 43.799 1.00 40.78 56 LEU B C 1
ATOM 2524 O O . LEU B 1 57 ? 62.755 45.534 44.238 1.00 42.46 56 LEU B O 1
ATOM 2537 N N . PHE B 1 59 ? 63.994 42.913 46.994 1.00 39.38 58 PHE B N 1
ATOM 2538 C CA . PHE B 1 59 ? 64.590 42.952 48.350 1.00 38.74 58 PHE B CA 1
ATOM 2539 C C . PHE B 1 59 ? 65.898 43.759 48.470 1.00 38.32 58 PHE B C 1
ATOM 2540 O O . PHE B 1 59 ? 66.403 43.952 49.580 1.00 39.28 58 PHE B O 1
ATOM 2548 N N . GLY B 1 60 ? 66.440 44.232 47.351 1.00 36.77 59 GLY B N 1
ATOM 2549 C CA . GLY B 1 60 ? 67.718 44.929 47.361 1.00 37.19 59 GLY B CA 1
ATOM 2550 C C . GLY B 1 60 ? 68.884 44.038 47.753 1.00 38.29 59 GLY B C 1
ATOM 2551 O O . GLY B 1 60 ? 69.902 44.517 48.283 1.00 40.03 59 GLY B O 1
ATOM 2552 N N . GLU B 1 61 ? 68.749 42.745 47.477 1.00 37.97 60 GLU B N 1
ATOM 2553 C CA . GLU B 1 61 ? 69.740 41.768 47.883 1.00 38.92 60 GLU B CA 1
ATOM 2554 C C . GLU B 1 61 ? 70.328 41.093 46.671 1.00 38.67 60 GLU B C 1
ATOM 2555 O O . GLU B 1 61 ? 69.748 41.149 45.598 1.00 38.13 60 GLU B O 1
ATOM 2561 N N . THR B 1 62 ? 71.490 40.472 46.863 1.00 39.37 61 THR B N 1
ATOM 2562 C CA . THR B 1 62 ? 72.250 39.847 45.785 1.00 38.78 61 THR B CA 1
ATOM 2563 C C . THR B 1 62 ? 72.580 38.409 46.175 1.00 40.61 61 THR B C 1
ATOM 2564 O O . THR B 1 62 ? 72.652 38.077 47.356 1.00 39.93 61 THR B O 1
ATOM 2568 N N . SER B 1 63 ? 72.760 37.555 45.173 1.00 42.62 62 SER B N 1
ATOM 2569 C CA . SER B 1 63 ? 73.076 36.156 45.403 1.00 42.63 62 SER B CA 1
ATOM 2570 C C . SER B 1 63 ? 73.752 35.555 44.188 1.00 43.34 62 SER B C 1
ATOM 2571 O O . SER B 1 63 ? 73.447 35.935 43.059 1.00 43.47 62 SER B O 1
ATOM 2574 N N . GLY B 1 64 ? 74.672 34.622 44.424 1.00 44.15 63 GLY B N 1
ATOM 2575 C CA . GLY B 1 64 ? 75.419 33.983 43.343 1.00 45.40 63 GLY B CA 1
ATOM 2576 C C . GLY B 1 64 ? 76.391 34.933 42.674 1.00 47.93 63 GLY B C 1
ATOM 2577 O O . GLY B 1 64 ? 76.694 36.002 43.205 1.00 49.79 63 GLY B O 1
ATOM 2578 N N . ASN B 1 65 ? 76.860 34.556 41.488 1.00 49.38 64 ASN B N 1
ATOM 2579 C CA . ASN B 1 65 ? 77.891 35.313 40.793 1.00 50.09 64 ASN B CA 1
ATOM 2580 C C . ASN B 1 65 ? 77.324 36.276 39.781 1.00 49.72 64 ASN B C 1
ATOM 2581 O O . ASN B 1 65 ? 76.424 35.932 39.028 1.00 51.39 64 ASN B O 1
ATOM 2586 N N . ALA B 1 66 ? 77.844 37.497 39.796 1.00 48.21 65 ALA B N 1
ATOM 2587 C CA . ALA B 1 66 ? 77.503 38.507 38.810 1.00 47.46 65 ALA B CA 1
ATOM 2588 C C . ALA B 1 66 ? 78.393 39.712 39.063 1.00 47.70 65 ALA B C 1
ATOM 2589 O O . ALA B 1 66 ? 78.992 39.819 40.125 1.00 49.72 65 ALA B O 1
ATOM 2591 N N . SER B 1 67 ? 78.499 40.610 38.094 1.00 47.10 66 SER B N 1
ATOM 2592 C CA . SER B 1 67 ? 79.268 41.835 38.287 1.00 46.65 66 SER B CA 1
ATOM 2593 C C . SER B 1 67 ? 78.409 42.822 39.051 1.00 46.05 66 SER B C 1
ATOM 2594 O O . SER B 1 67 ? 77.219 42.906 38.787 1.00 45.66 66 SER B O 1
ATOM 2597 N N . LEU B 1 68 ? 79.007 43.567 39.980 1.00 45.92 67 LEU B N 1
ATOM 2598 C CA . LEU B 1 68 ? 78.309 44.662 40.661 1.00 46.15 67 LEU B CA 1
ATOM 2599 C C . LEU B 1 68 ? 77.649 45.604 39.655 1.00 48.09 67 LEU B C 1
ATOM 2600 O O . LEU B 1 68 ? 76.501 46.025 39.843 1.00 49.74 67 LEU B O 1
ATOM 2605 N N . LYS B 1 69 ? 78.371 45.921 38.586 1.00 48.77 68 LYS B N 1
ATOM 2606 C CA . LYS B 1 69 ? 77.859 46.817 37.546 1.00 50.43 68 LYS B CA 1
ATOM 2607 C C . LYS B 1 69 ? 76.490 46.373 36.979 1.00 49.08 68 LYS B C 1
ATOM 2608 O O . LYS B 1 69 ? 75.608 47.210 36.756 1.00 47.36 68 LYS B O 1
ATOM 2614 N N . ASP B 1 70 ? 76.308 45.073 36.758 1.00 47.88 69 ASP B N 1
ATOM 2615 C CA . ASP B 1 70 ? 75.018 44.572 36.263 1.00 47.82 69 ASP B CA 1
ATOM 2616 C C . ASP B 1 70 ? 73.890 44.820 37.271 1.00 47.65 69 ASP B C 1
ATOM 2617 O O . ASP B 1 70 ? 72.823 45.319 36.903 1.00 47.95 69 ASP B O 1
ATOM 2622 N N . TYR B 1 71 ? 74.128 44.485 38.535 1.00 45.27 70 TYR B N 1
ATOM 2623 C CA . TYR B 1 71 ? 73.176 44.808 39.586 1.00 44.19 70 TYR B CA 1
ATOM 2624 C C . TYR B 1 71 ? 72.887 46.310 39.645 1.00 43.63 70 TYR B C 1
ATOM 2625 O O . TYR B 1 71 ? 71.741 46.708 39.725 1.00 43.19 70 TYR B O 1
ATOM 2634 N N . GLU B 1 72 ? 73.927 47.137 39.633 1.00 44.26 71 GLU B N 1
ATOM 2635 C CA . GLU B 1 72 ? 73.751 48.590 39.808 1.00 45.47 71 GLU B CA 1
ATOM 2636 C C . GLU B 1 72 ? 72.887 49.161 38.698 1.00 43.61 71 GLU B C 1
ATOM 2637 O O . GLU B 1 72 ? 72.039 50.024 38.908 1.00 46.40 71 GLU B O 1
ATOM 2643 N N . GLU B 1 73 ? 73.118 48.648 37.511 1.00 41.79 72 GLU B N 1
ATOM 2644 C CA . GLU B 1 73 ? 72.445 49.111 36.314 1.00 41.77 72 GLU B CA 1
ATOM 2645 C C . GLU B 1 73 ? 71.007 48.647 36.208 1.00 42.32 72 GLU B C 1
ATOM 2646 O O . GLU B 1 73 ? 70.171 49.369 35.664 1.00 43.43 72 GLU B O 1
ATOM 2660 N N . LYS B 1 75 ? 69.091 48.175 38.847 1.00 41.09 74 LYS B N 1
ATOM 2661 C CA . LYS B 1 75 ? 68.393 49.064 39.791 1.00 42.55 74 LYS B CA 1
ATOM 2662 C C . LYS B 1 75 ? 68.193 50.447 39.190 1.00 41.75 74 LYS B C 1
ATOM 2663 O O . LYS B 1 75 ? 67.137 51.045 39.365 1.00 42.59 74 LYS B O 1
ATOM 2669 N N . ALA B 1 76 ? 69.224 50.946 38.509 1.00 41.42 75 ALA B N 1
ATOM 2670 C CA . ALA B 1 76 ? 69.229 52.301 37.963 1.00 41.66 75 ALA B CA 1
ATOM 2671 C C . ALA B 1 76 ? 68.236 52.421 36.815 1.00 43.02 75 ALA B C 1
ATOM 2672 O O . ALA B 1 76 ? 67.562 53.444 36.658 1.00 44.36 75 ALA B O 1
ATOM 2674 N N . HIS B 1 77 ? 68.149 51.369 36.015 1.00 42.58 76 HIS B N 1
ATOM 2675 C CA . HIS B 1 77 ? 67.162 51.298 34.961 1.00 43.09 76 HIS B CA 1
ATOM 2676 C C . HIS B 1 77 ? 65.723 51.343 35.496 1.00 44.05 76 HIS B C 1
ATOM 2677 O O . HIS B 1 77 ? 64.823 51.900 34.849 1.00 44.32 76 HIS B O 1
ATOM 2684 N N . ASN B 1 78 ? 65.494 50.751 36.662 1.00 43.87 77 ASN B N 1
ATOM 2685 C CA . ASN B 1 78 ? 64.161 50.791 37.240 1.00 43.85 77 ASN B CA 1
ATOM 2686 C C . ASN B 1 78 ? 63.816 52.189 37.718 1.00 43.85 77 ASN B C 1
ATOM 2687 O O . ASN B 1 78 ? 62.650 52.581 37.683 1.00 44.78 77 ASN B O 1
ATOM 2692 N N . VAL B 1 79 ? 64.821 52.929 38.181 1.00 44.05 78 VAL B N 1
ATOM 2693 C CA . VAL B 1 79 ? 64.638 54.341 38.528 1.00 44.46 78 VAL B CA 1
ATOM 2694 C C . VAL B 1 79 ? 64.299 55.095 37.240 1.00 45.52 78 VAL B C 1
ATOM 2695 O O . VAL B 1 79 ? 63.428 55.957 37.226 1.00 46.32 78 VAL B O 1
ATOM 2699 N N . GLY B 1 80 ? 64.972 54.732 36.155 1.00 45.70 79 GLY B N 1
ATOM 2700 C CA . GLY B 1 80 ? 64.665 55.286 34.848 1.00 46.50 79 GLY B CA 1
ATOM 2701 C C . GLY B 1 80 ? 63.221 55.058 34.435 1.00 47.58 79 GLY B C 1
ATOM 2702 O O . GLY B 1 80 ? 62.563 55.974 33.914 1.00 49.32 79 GLY B O 1
ATOM 2703 N N . LEU B 1 81 ? 62.722 53.838 34.646 1.00 47.38 80 LEU B N 1
ATOM 2704 C CA . LEU B 1 81 ? 61.329 53.525 34.321 1.00 46.46 80 LEU B CA 1
ATOM 2705 C C . LEU B 1 81 ? 60.388 54.433 35.126 1.00 45.82 80 LEU B C 1
ATOM 2706 O O . LEU B 1 81 ? 59.456 55.020 34.572 1.00 46.27 80 LEU B O 1
ATOM 2711 N N . GLU B 1 82 ? 60.652 54.569 36.422 1.00 44.56 81 GLU B N 1
ATOM 2712 C CA . GLU B 1 82 ? 59.875 55.489 37.252 1.00 44.84 81 GLU B CA 1
ATOM 2713 C C . GLU B 1 82 ? 59.915 56.911 36.721 1.00 43.80 81 GLU B C 1
ATOM 2714 O O . GLU B 1 82 ? 58.901 57.594 36.720 1.00 43.65 81 GLU B O 1
ATOM 2728 N N . ILE B 1 84 ? 60.343 57.944 33.500 1.00 44.69 83 ILE B N 1
ATOM 2729 C CA . ILE B 1 84 ? 59.542 58.139 32.299 1.00 45.16 83 ILE B CA 1
ATOM 2730 C C . ILE B 1 84 ? 58.049 58.103 32.635 1.00 45.92 83 ILE B C 1
ATOM 2731 O O . ILE B 1 84 ? 57.264 58.836 32.037 1.00 46.53 83 ILE B O 1
ATOM 2736 N N . LYS B 1 85 ? 57.654 57.276 33.600 1.00 47.13 84 LYS B N 1
ATOM 2737 C CA . LYS B 1 85 ? 56.241 57.214 33.992 1.00 48.93 84 LYS B CA 1
ATOM 2738 C C . LYS B 1 85 ? 55.773 58.583 34.455 1.00 49.74 84 LYS B C 1
ATOM 2739 O O . LYS B 1 85 ? 54.750 59.093 34.003 1.00 51.04 84 LYS B O 1
ATOM 2745 N N . GLN B 1 86 ? 56.554 59.181 35.337 1.00 50.14 85 GLN B N 1
ATOM 2746 C CA . GLN B 1 86 ? 56.231 60.478 35.896 1.00 50.39 85 GLN B CA 1
ATOM 2747 C C . GLN B 1 86 ? 56.282 61.576 34.844 1.00 49.58 85 GLN B C 1
ATOM 2748 O O . GLN B 1 86 ? 55.416 62.450 34.818 1.00 50.17 85 GLN B O 1
ATOM 2754 N N . GLU B 1 87 ? 57.289 61.533 33.977 1.00 48.24 86 GLU B N 1
ATOM 2755 C CA . GLU B 1 87 ? 57.399 62.526 32.925 1.00 47.54 86 GLU B CA 1
ATOM 2756 C C . GLU B 1 87 ? 56.191 62.399 32.000 1.00 47.87 86 GLU B C 1
ATOM 2757 O O . GLU B 1 87 ? 55.510 63.389 31.720 1.00 48.03 86 GLU B O 1
ATOM 2763 N N . ALA B 1 88 ? 55.910 61.171 31.568 1.00 47.37 87 ALA B N 1
ATOM 2764 C CA . ALA B 1 88 ? 54.766 60.881 30.698 1.00 47.28 87 ALA B CA 1
ATOM 2765 C C . ALA B 1 88 ? 53.434 61.318 31.301 1.00 48.12 87 ALA B C 1
ATOM 2766 O O . ALA B 1 88 ? 52.611 61.911 30.619 1.00 48.04 87 ALA B O 1
ATOM 2768 N N . GLN B 1 89 ? 53.214 61.033 32.578 1.00 49.86 88 GLN B N 1
ATOM 2769 C CA . GLN B 1 89 ? 51.923 61.350 33.196 1.00 51.52 88 GLN B CA 1
ATOM 2770 C C . GLN B 1 89 ? 51.644 62.849 33.231 1.00 51.64 88 GLN B C 1
ATOM 2771 O O . GLN B 1 89 ? 50.494 63.256 33.149 1.00 52.49 88 GLN B O 1
ATOM 2777 N N . ASP B 1 90 ? 52.685 63.667 33.349 1.00 52.00 89 ASP B N 1
ATOM 2778 C CA . ASP B 1 90 ? 52.515 65.119 33.294 1.00 51.85 89 ASP B CA 1
ATOM 2779 C C . ASP B 1 90 ? 52.367 65.532 31.843 1.00 51.91 89 ASP B C 1
ATOM 2780 O O . ASP B 1 90 ? 53.339 65.930 31.192 1.00 52.10 89 ASP B O 1
ATOM 2785 N N . LYS B 1 91 ? 51.132 65.461 31.354 1.00 52.29 90 LYS B N 1
ATOM 2786 C CA . LYS B 1 91 ? 50.850 65.553 29.922 1.00 52.38 90 LYS B CA 1
ATOM 2787 C C . LYS B 1 91 ? 51.246 66.878 29.276 1.00 52.65 90 LYS B C 1
ATOM 2788 O O . LYS B 1 91 ? 51.428 66.934 28.060 1.00 52.84 90 LYS B O 1
ATOM 2794 N N . GLU B 1 92 ? 51.392 67.928 30.084 1.00 53.86 91 GLU B N 1
ATOM 2795 C CA . GLU B 1 92 ? 51.788 69.255 29.589 1.00 54.58 91 GLU B CA 1
ATOM 2796 C C . GLU B 1 92 ? 53.304 69.467 29.532 1.00 55.06 91 GLU B C 1
ATOM 2797 O O . GLU B 1 92 ? 53.756 70.538 29.142 1.00 56.01 91 GLU B O 1
ATOM 2803 N N . ARG B 1 93 ? 54.090 68.470 29.927 1.00 55.25 92 ARG B N 1
ATOM 2804 C CA . ARG B 1 93 ? 55.547 68.585 29.870 1.00 55.70 92 ARG B CA 1
ATOM 2805 C C . ARG B 1 93 ? 56.069 68.053 28.536 1.00 52.34 92 ARG B C 1
ATOM 2806 O O . ARG B 1 93 ? 55.945 66.873 28.251 1.00 50.41 92 ARG B O 1
ATOM 2814 N N . PRO B 1 94 ? 56.641 68.924 27.700 1.00 50.95 93 PRO B N 1
ATOM 2815 C CA . PRO B 1 94 ? 57.206 68.421 26.451 1.00 49.74 93 PRO B CA 1
ATOM 2816 C C . PRO B 1 94 ? 58.490 67.606 26.637 1.00 48.82 93 PRO B C 1
ATOM 2817 O O . PRO B 1 94 ? 59.185 67.738 27.646 1.00 48.37 93 PRO B O 1
ATOM 2821 N N . LEU B 1 95 ? 58.791 66.761 25.660 1.00 48.16 94 LEU B N 1
ATOM 2822 C CA . LEU B 1 95 ? 60.025 65.988 25.685 1.00 48.24 94 LEU B CA 1
ATOM 2823 C C . LEU B 1 95 ? 61.216 66.937 25.550 1.00 48.81 94 LEU B C 1
ATOM 2824 O O . LEU B 1 95 ? 61.281 67.730 24.616 1.00 51.00 94 LEU B O 1
ATOM 2829 N N . THR B 1 96 ? 62.142 66.858 26.493 1.00 47.56 95 THR B N 1
ATOM 2830 C CA . THR B 1 96 ? 63.264 67.773 26.551 1.00 46.00 95 THR B CA 1
ATOM 2831 C C . THR B 1 96 ? 64.568 67.015 26.389 1.00 46.07 95 THR B C 1
ATOM 2832 O O . THR B 1 96 ? 64.672 65.860 26.794 1.00 46.49 95 THR B O 1
ATOM 2836 N N . GLU B 1 97 ? 65.565 67.674 25.805 1.00 46.70 96 GLU B N 1
ATOM 2837 C CA . GLU B 1 97 ? 66.911 67.123 25.752 1.00 46.81 96 GLU B CA 1
ATOM 2838 C C . GLU B 1 97 ? 67.459 66.906 27.165 1.00 46.27 96 GLU B C 1
ATOM 2839 O O . GLU B 1 97 ? 68.152 65.939 27.404 1.00 47.90 96 GLU B O 1
ATOM 2845 N N . SER B 1 98 ? 67.138 67.780 28.110 1.00 45.84 97 SER B N 1
ATOM 2846 C CA . SER B 1 98 ? 67.648 67.608 29.471 1.00 46.44 97 SER B CA 1
ATOM 2847 C C . SER B 1 98 ? 67.068 66.372 30.150 1.00 47.04 97 SER B C 1
ATOM 2848 O O . SER B 1 98 ? 67.753 65.706 30.928 1.00 47.88 97 SER B O 1
ATOM 2851 N N . PHE B 1 99 ? 65.815 66.043 29.864 1.00 47.26 98 PHE B N 1
ATOM 2852 C CA . PHE B 1 99 ? 65.238 64.845 30.462 1.00 47.13 98 PHE B CA 1
ATOM 2853 C C . PHE B 1 99 ? 65.970 63.603 29.955 1.00 48.65 98 PHE B C 1
ATOM 2854 O O . PHE B 1 99 ? 66.254 62.695 30.737 1.00 49.74 98 PHE B O 1
ATOM 2862 N N . ILE B 1 100 ? 66.275 63.577 28.653 1.00 48.85 99 ILE B N 1
ATOM 2863 C CA . ILE B 1 100 ? 66.934 62.426 28.028 1.00 48.55 99 ILE B CA 1
ATOM 2864 C C . ILE B 1 100 ? 68.346 62.272 28.571 1.00 49.31 99 ILE B C 1
ATOM 2865 O O . ILE B 1 100 ? 68.817 61.158 28.806 1.00 48.23 99 ILE B O 1
ATOM 2870 N N . ARG B 1 101 ? 69.005 63.402 28.792 1.00 50.61 100 ARG B N 1
ATOM 2871 C CA . ARG B 1 101 ? 70.350 63.411 29.361 1.00 52.53 100 ARG B CA 1
ATOM 2872 C C . ARG B 1 101 ? 70.345 62.903 30.801 1.00 52.36 100 ARG B C 1
ATOM 2873 O O . ARG B 1 101 ? 71.200 62.111 31.186 1.00 52.64 100 ARG B O 1
ATOM 2881 N N . GLU B 1 102 ? 69.370 63.351 31.584 1.00 52.38 101 GLU B N 1
ATOM 2882 C CA . GLU B 1 102 ? 69.219 62.898 32.957 1.00 52.84 101 GLU B CA 1
ATOM 2883 C C . GLU B 1 102 ? 68.926 61.400 33.007 1.00 51.81 101 GLU B C 1
ATOM 2884 O O . GLU B 1 102 ? 69.355 60.704 33.933 1.00 51.02 101 GLU B O 1
ATOM 2890 N N . LEU B 1 103 ? 68.195 60.922 32.001 1.00 51.63 102 LEU B N 1
ATOM 2891 C CA . LEU B 1 103 ? 67.859 59.502 31.858 1.00 51.04 102 LEU B CA 1
ATOM 2892 C C . LEU B 1 103 ? 69.136 58.681 31.663 1.00 50.22 102 LEU B C 1
ATOM 2893 O O . LEU B 1 103 ? 69.329 57.659 32.302 1.00 49.42 102 LEU B O 1
ATOM 2898 N N . ASN B 1 104 ? 70.016 59.153 30.791 1.00 50.07 103 ASN B N 1
ATOM 2899 C CA . ASN B 1 104 ? 71.291 58.486 30.563 1.00 51.02 103 ASN B CA 1
ATOM 2900 C C . ASN B 1 104 ? 72.154 58.488 31.822 1.00 51.43 103 ASN B C 1
ATOM 2901 O O . ASN B 1 104 ? 72.717 57.464 32.207 1.00 51.53 103 ASN B O 1
ATOM 2906 N N . ARG B 1 105 ? 72.247 59.647 32.460 1.00 51.75 104 ARG B N 1
ATOM 2907 C CA . ARG B 1 105 ? 72.974 59.787 33.710 1.00 52.84 104 ARG B CA 1
ATOM 2908 C C . ARG B 1 105 ? 72.453 58.799 34.750 1.00 51.05 104 ARG B C 1
ATOM 2909 O O . ARG B 1 105 ? 73.228 58.231 35.503 1.00 50.14 104 ARG B O 1
ATOM 2917 N N . THR B 1 106 ? 71.138 58.604 34.796 1.00 50.30 105 THR B N 1
ATOM 2918 C CA . THR B 1 106 ? 70.527 57.752 35.811 1.00 49.23 105 THR B CA 1
ATOM 2919 C C . THR B 1 106 ? 70.805 56.275 35.566 1.00 50.22 105 THR B C 1
ATOM 2920 O O . THR B 1 106 ? 71.323 55.597 36.453 1.00 51.25 105 THR B O 1
ATOM 2924 N N . ILE B 1 107 ? 70.479 55.779 34.371 1.00 49.82 106 ILE B N 1
ATOM 2925 C CA . ILE B 1 107 ? 70.508 54.341 34.133 1.00 49.57 106 ILE B CA 1
ATOM 2926 C C . ILE B 1 107 ? 71.924 53.787 34.066 1.00 51.51 106 ILE B C 1
ATOM 2927 O O . ILE B 1 107 ? 72.143 52.635 34.421 1.00 51.17 106 ILE B O 1
ATOM 2932 N N . LEU B 1 108 ? 72.869 54.593 33.591 1.00 53.73 107 LEU B N 1
ATOM 2933 C CA . LEU B 1 108 ? 74.294 54.274 33.697 1.00 55.78 107 LEU B CA 1
ATOM 2934 C C . LEU B 1 108 ? 74.703 54.992 34.960 1.00 59.33 107 LEU B C 1
ATOM 2935 O O . LEU B 1 108 ? 74.676 56.202 34.998 1.00 64.93 107 LEU B O 1
ATOM 2940 N N . VAL B 1 109 ? 75.043 54.283 36.016 1.00 60.30 108 VAL B N 1
ATOM 2941 C CA . VAL B 1 109 ? 75.098 54.923 37.329 1.00 61.10 108 VAL B CA 1
ATOM 2942 C C . VAL B 1 109 ? 76.077 56.112 37.413 1.00 62.49 108 VAL B C 1
ATOM 2943 O O . VAL B 1 109 ? 75.785 57.113 38.065 1.00 61.62 108 VAL B O 1
ATOM 2947 N N . GLN B 1 110 ? 77.215 56.009 36.732 1.00 64.93 109 GLN B N 1
ATOM 2948 C CA . GLN B 1 110 ? 78.327 56.950 36.909 1.00 67.02 109 GLN B CA 1
ATOM 2949 C C . GLN B 1 110 ? 79.321 56.826 35.759 1.00 69.25 109 GLN B C 1
ATOM 2950 O O . GLN B 1 110 ? 79.291 55.837 35.035 1.00 69.05 109 GLN B O 1
ATOM 2956 N N . ASP B 1 111 ? 80.218 57.800 35.596 1.00 72.98 110 ASP B N 1
ATOM 2957 C CA . ASP B 1 111 ? 81.259 57.715 34.548 1.00 75.97 110 ASP B CA 1
ATOM 2958 C C . ASP B 1 111 ? 82.116 56.457 34.756 1.00 77.75 110 ASP B C 1
ATOM 2959 O O . ASP B 1 111 ? 82.281 56.005 35.889 1.00 76.98 110 ASP B O 1
ATOM 2964 N N . TYR B 1 112 ? 82.647 55.882 33.677 1.00 80.83 111 TYR B N 1
ATOM 2965 C CA . TYR B 1 112 ? 83.454 54.659 33.799 1.00 84.61 111 TYR B CA 1
ATOM 2966 C C . TYR B 1 112 ? 84.323 54.316 32.579 1.00 87.13 111 TYR B C 1
ATOM 2967 O O . TYR B 1 112 ? 84.174 54.893 31.500 1.00 87.97 111 TYR B O 1
ATOM 2976 N N . TRP B 1 113 ? 85.216 53.346 32.782 1.00 89.36 112 TRP B N 1
ATOM 2977 C CA . TRP B 1 113 ? 86.163 52.891 31.770 1.00 90.54 112 TRP B CA 1
ATOM 2978 C C . TRP B 1 113 ? 85.753 51.515 31.243 1.00 90.30 112 TRP B C 1
ATOM 2979 O O . TRP B 1 113 ? 86.029 51.169 30.094 1.00 90.33 112 TRP B O 1
ATOM 2990 N N . ILE B 1 128 ? 83.249 55.689 28.705 1.00 75.08 127 ILE B N 1
ATOM 2991 C CA . ILE B 1 128 ? 81.913 56.271 28.686 1.00 74.97 127 ILE B CA 1
ATOM 2992 C C . ILE B 1 128 ? 81.809 57.391 29.731 1.00 75.07 127 ILE B C 1
ATOM 2993 O O . ILE B 1 128 ? 82.044 57.142 30.918 1.00 75.97 127 ILE B O 1
ATOM 2995 N N . LYS B 1 129 ? 81.498 58.619 29.292 1.00 74.51 128 LYS B N 1
ATOM 2996 C CA . LYS B 1 129 ? 81.094 59.709 30.216 1.00 73.92 128 LYS B CA 1
ATOM 2997 C C . LYS B 1 129 ? 79.548 59.898 30.180 1.00 73.07 128 LYS B C 1
ATOM 2998 O O . LYS B 1 129 ? 78.985 60.337 29.170 1.00 74.94 128 LYS B O 1
ATOM 3000 N N . VAL B 1 130 ? 78.869 59.563 31.280 1.00 69.82 129 VAL B N 1
ATOM 3001 C CA . VAL B 1 130 ? 77.396 59.472 31.293 1.00 67.26 129 VAL B CA 1
ATOM 3002 C C . VAL B 1 130 ? 76.704 60.836 31.417 1.00 66.13 129 VAL B C 1
ATOM 3003 O O . VAL B 1 130 ? 77.193 61.725 32.104 1.00 66.57 129 VAL B O 1
ATOM 3007 N N . GLY B 1 131 ? 75.569 60.989 30.735 1.00 64.95 130 GLY B N 1
ATOM 3008 C CA . GLY B 1 131 ? 74.790 62.236 30.763 1.00 64.34 130 GLY B CA 1
ATOM 3009 C C . GLY B 1 131 ? 75.119 63.222 29.654 1.00 63.17 130 GLY B C 1
ATOM 3010 O O . GLY B 1 131 ? 74.373 64.171 29.414 1.00 62.00 130 GLY B O 1
ATOM 3011 N N . GLU B 1 132 ? 76.232 62.981 28.968 1.00 62.91 131 GLU B N 1
ATOM 3012 C CA . GLU B 1 132 ? 76.744 63.876 27.942 1.00 61.68 131 GLU B CA 1
ATOM 3013 C C . GLU B 1 132 ? 76.664 63.221 26.588 1.00 59.16 131 GLU B C 1
ATOM 3014 O O . GLU B 1 132 ? 76.837 62.010 26.458 1.00 58.95 131 GLU B O 1
ATOM 3020 N N . TYR B 1 133 ? 76.430 64.024 25.564 1.00 57.33 132 TYR B N 1
ATOM 3021 C CA . TYR B 1 133 ? 76.495 63.504 24.214 1.00 55.18 132 TYR B CA 1
ATOM 3022 C C . TYR B 1 133 ? 77.928 63.072 23.911 1.00 53.87 132 TYR B C 1
ATOM 3023 O O . TYR B 1 133 ? 78.878 63.493 24.576 1.00 53.37 132 TYR B O 1
ATOM 3032 N N . LYS B 1 134 ? 78.071 62.209 22.914 1.00 53.35 133 LYS B N 1
ATOM 3033 C CA . LYS B 1 134 ? 79.360 61.599 22.603 1.00 52.66 133 LYS B CA 1
ATOM 3034 C C . LYS B 1 134 ? 80.409 62.656 22.309 1.00 52.50 133 LYS B C 1
ATOM 3035 O O . LYS B 1 134 ? 80.110 63.685 21.695 1.00 51.66 133 LYS B O 1
ATOM 3041 N N . SER B 1 135 ? 81.630 62.396 22.762 1.00 53.05 134 SER B N 1
ATOM 3042 C CA . SER B 1 135 ? 82.782 63.237 22.446 1.00 53.48 134 SER B CA 1
ATOM 3043 C C . SER B 1 135 ? 83.740 62.562 21.464 1.00 54.02 134 SER B C 1
ATOM 3044 O O . SER B 1 135 ? 84.723 63.156 21.052 1.00 54.79 134 SER B O 1
ATOM 3047 N N . ARG B 1 136 ? 83.452 61.317 21.108 1.00 54.50 135 ARG B N 1
ATOM 3048 C CA . ARG B 1 136 ? 84.179 60.601 20.075 1.00 54.81 135 ARG B CA 1
ATOM 3049 C C . ARG B 1 136 ? 83.126 59.821 19.306 1.00 54.55 135 ARG B C 1
ATOM 3050 O O . ARG B 1 136 ? 82.017 59.637 19.802 1.00 54.14 135 ARG B O 1
ATOM 3055 N N . PRO B 1 137 ? 83.443 59.375 18.081 1.00 54.93 136 PRO B N 1
ATOM 3056 C CA . PRO B 1 137 ? 82.425 58.601 17.367 1.00 54.18 136 PRO B CA 1
ATOM 3057 C C . PRO B 1 137 ? 82.123 57.292 18.080 1.00 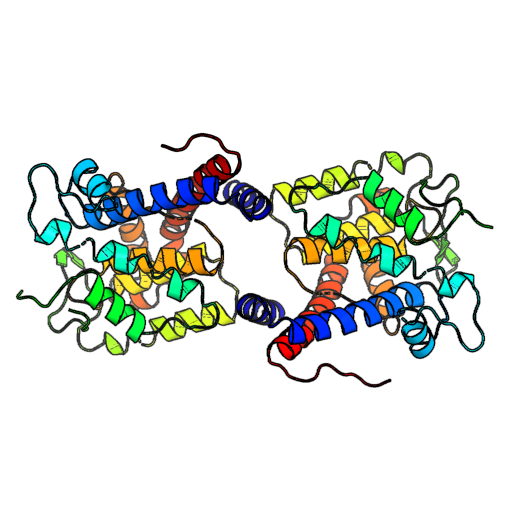53.95 136 PRO B C 1
ATOM 3058 O O . PRO B 1 137 ? 82.966 56.795 18.827 1.00 52.75 136 PRO B O 1
ATOM 3062 N N . ASN B 1 138 ? 80.920 56.762 17.863 1.00 55.18 137 ASN B N 1
ATOM 3063 C CA . ASN B 1 138 ? 80.509 55.472 18.427 1.00 54.54 137 ASN B CA 1
ATOM 3064 C C . ASN B 1 138 ? 80.012 54.509 17.347 1.00 55.44 137 ASN B C 1
ATOM 3065 O O . ASN B 1 138 ? 79.053 53.762 17.541 1.00 55.50 137 ASN B O 1
ATOM 3070 N N . SER B 1 139 ? 80.693 54.525 16.209 1.00 57.07 138 SER B N 1
ATOM 3071 C CA . SER B 1 139 ? 80.364 53.633 15.103 1.00 58.47 138 SER B CA 1
ATOM 3072 C C . SER B 1 139 ? 80.693 52.203 15.487 1.00 57.66 138 SER B C 1
ATOM 3073 O O . SER B 1 139 ? 81.423 51.968 16.446 1.00 57.87 138 SER B O 1
ATOM 3076 N N . VAL B 1 140 ? 80.121 51.250 14.761 1.00 56.93 139 VAL B N 1
ATOM 3077 C CA . VAL B 1 140 ? 80.346 49.831 15.044 1.00 55.30 139 VAL B CA 1
ATOM 3078 C C . VAL B 1 140 ? 80.442 49.054 13.755 1.00 55.01 139 VAL B C 1
ATOM 3079 O O . VAL B 1 140 ? 80.018 49.513 12.701 1.00 56.17 139 VAL B O 1
ATOM 3083 N N . LEU B 1 141 ? 81.011 47.867 13.846 1.00 54.39 140 LEU B N 1
ATOM 3084 C CA . LEU B 1 141 ? 81.080 46.967 12.707 1.00 52.04 140 LEU B CA 1
ATOM 3085 C C . LEU B 1 141 ? 79.860 46.079 12.725 1.00 51.38 140 LEU B C 1
ATOM 3086 O O . LEU B 1 141 ? 79.411 45.687 13.797 1.00 50.71 140 LEU B O 1
ATOM 3091 N N . THR B 1 142 ? 79.325 45.763 11.546 1.00 50.96 141 THR B N 1
ATOM 3092 C CA . THR B 1 142 ? 78.201 44.841 11.429 1.00 48.87 141 THR B CA 1
ATOM 3093 C C . THR B 1 142 ? 78.713 43.405 11.468 1.00 47.94 141 THR B C 1
ATOM 3094 O O . THR B 1 142 ? 79.905 43.168 11.593 1.00 47.75 141 THR B O 1
ATOM 3098 N N . ALA B 1 143 ? 77.813 42.440 11.335 1.00 49.03 142 ALA B N 1
ATOM 3099 C CA . ALA B 1 143 ? 78.210 41.026 11.265 1.00 47.76 142 ALA B CA 1
ATOM 3100 C C . ALA B 1 143 ? 79.125 40.768 10.086 1.00 47.97 142 ALA B C 1
ATOM 3101 O O . ALA B 1 143 ? 79.938 39.862 10.140 1.00 49.40 142 ALA B O 1
ATOM 3103 N N . THR B 1 144 ? 78.989 41.553 9.019 1.00 48.55 143 THR B N 1
ATOM 3104 C CA . THR B 1 144 ? 79.817 41.368 7.820 1.00 48.83 143 THR B CA 1
ATOM 3105 C C . THR B 1 144 ? 81.084 42.247 7.795 1.00 50.26 143 THR B C 1
ATOM 3106 O O . THR B 1 144 ? 81.761 42.335 6.766 1.00 51.82 143 THR B O 1
ATOM 3110 N N . GLY B 1 145 ? 81.411 42.894 8.911 1.00 50.79 144 GLY B N 1
ATOM 3111 C CA . GLY B 1 145 ? 82.603 43.730 8.982 1.00 51.42 144 GLY B CA 1
ATOM 3112 C C . GLY B 1 145 ? 82.441 45.121 8.392 1.00 52.46 144 GLY B C 1
ATOM 3113 O O . GLY B 1 145 ? 83.402 45.881 8.330 1.00 53.60 144 GLY B O 1
ATOM 3114 N N . GLU B 1 146 ? 81.235 45.468 7.963 1.00 52.35 145 GLU B N 1
ATOM 3115 C CA . GLU B 1 146 ? 80.961 46.809 7.466 1.00 52.72 145 GLU B CA 1
ATOM 3116 C C . GLU B 1 146 ? 80.842 47.801 8.630 1.00 53.57 145 GLU B C 1
ATOM 3117 O O . GLU B 1 146 ? 80.386 47.446 9.713 1.00 56.09 145 GLU B O 1
ATOM 3123 N N . VAL B 1 147 ? 81.244 49.043 8.402 1.00 53.00 146 VAL B N 1
ATOM 3124 C CA . VAL B 1 147 ? 81.081 50.106 9.391 1.00 52.38 146 VAL B CA 1
ATOM 3125 C C . VAL B 1 147 ? 79.667 50.663 9.361 1.00 51.22 146 VAL B C 1
ATOM 3126 O O . VAL B 1 147 ? 79.181 51.043 8.308 1.00 50.61 146 VAL B O 1
ATOM 3130 N N . PHE B 1 148 ? 79.013 50.697 10.519 1.00 51.98 147 PHE B N 1
ATOM 3131 C CA . PHE B 1 148 ? 77.723 51.363 10.672 1.00 51.83 147 PHE B CA 1
ATOM 3132 C C . PHE B 1 148 ? 77.935 52.669 11.410 1.00 52.54 147 PHE B C 1
ATOM 3133 O O . PHE B 1 148 ? 78.418 52.672 12.540 1.00 53.94 147 PHE B O 1
ATOM 3141 N N . SER B 1 149 ? 77.564 53.771 10.766 1.00 53.22 148 SER B N 1
ATOM 3142 C CA . SER B 1 149 ? 77.785 55.098 11.309 1.00 54.29 148 SER B CA 1
ATOM 3143 C C . SER B 1 149 ? 76.537 55.617 12.001 1.00 55.16 148 SER B C 1
ATOM 3144 O O . SER B 1 149 ? 75.421 55.372 11.573 1.00 56.69 148 SER B O 1
ATOM 3147 N N . TYR B 1 150 ? 76.757 56.323 13.097 1.00 55.83 149 TYR B N 1
ATOM 3148 C CA . TYR B 1 150 ? 75.741 57.124 13.753 1.00 55.61 149 TYR B CA 1
ATOM 3149 C C . TYR B 1 150 ? 76.127 58.591 13.610 1.00 55.81 149 TYR B C 1
ATOM 3150 O O . TYR B 1 150 ? 77.079 58.912 12.919 1.00 56.28 149 TYR B O 1
ATOM 3159 N N . ALA B 1 151 ? 75.376 59.487 14.241 1.00 56.79 150 ALA B N 1
ATOM 3160 C CA . ALA B 1 151 ? 75.673 60.911 14.162 1.00 57.20 150 ALA B CA 1
ATOM 3161 C C . ALA B 1 151 ? 77.103 61.171 14.600 1.00 57.56 150 ALA B C 1
ATOM 3162 O O . ALA B 1 151 ? 77.620 60.523 15.514 1.00 56.69 150 ALA B O 1
ATOM 3164 N N . SER B 1 152 ? 77.751 62.113 13.932 1.00 59.03 151 SER B N 1
ATOM 3165 C CA . SER B 1 152 ? 79.090 62.507 14.331 1.00 59.89 151 SER B CA 1
ATOM 3166 C C . SER B 1 152 ? 78.986 63.293 15.624 1.00 60.80 151 SER B C 1
ATOM 3167 O O . SER B 1 152 ? 77.954 63.907 15.896 1.00 60.52 151 SER B O 1
ATOM 3170 N N . PRO B 1 153 ? 80.052 63.278 16.434 1.00 62.31 152 PRO B N 1
ATOM 3171 C CA . PRO B 1 153 ? 80.027 64.083 17.648 1.00 62.82 152 PRO B CA 1
ATOM 3172 C C . PRO B 1 153 ? 79.648 65.539 17.392 1.00 63.13 152 PRO B C 1
ATOM 3173 O O . PRO B 1 153 ? 78.954 66.135 18.208 1.00 63.35 152 PRO B O 1
ATOM 3177 N N . GLU B 1 154 ? 80.063 66.080 16.251 1.00 64.00 153 GLU B N 1
ATOM 3178 C CA . GLU B 1 154 ? 79.842 67.490 15.930 1.00 64.36 153 GLU B CA 1
ATOM 3179 C C . GLU B 1 154 ? 78.364 67.777 15.678 1.00 63.62 153 GLU B C 1
ATOM 3180 O O . GLU B 1 154 ? 77.814 68.736 16.215 1.00 63.16 153 GLU B O 1
ATOM 3186 N N . GLU B 1 155 ? 77.722 66.935 14.873 1.00 63.08 154 GLU B N 1
ATOM 3187 C CA . GLU B 1 155 ? 76.341 67.181 14.447 1.00 62.80 154 GLU B CA 1
ATOM 3188 C C . GLU B 1 155 ? 75.286 66.658 15.429 1.00 62.03 154 GLU B C 1
ATOM 3189 O O . GLU B 1 155 ? 74.101 66.968 15.281 1.00 62.27 154 GLU B O 1
ATOM 3195 N N . THR B 1 156 ? 75.714 65.893 16.433 1.00 60.49 155 THR B N 1
ATOM 3196 C CA . THR B 1 156 ? 74.789 65.290 17.405 1.00 58.66 155 THR B CA 1
ATOM 3197 C C . THR B 1 156 ? 73.878 66.299 18.125 1.00 58.28 155 THR B C 1
ATOM 3198 O O . THR B 1 156 ? 72.665 66.119 18.125 1.00 59.34 155 THR B O 1
ATOM 3202 N N . PRO B 1 157 ? 74.448 67.345 18.758 1.00 57.43 156 PRO B N 1
ATOM 3203 C CA . PRO B 1 157 ? 73.576 68.312 19.427 1.00 56.80 156 PRO B CA 1
ATOM 3204 C C . PRO B 1 157 ? 72.533 68.949 18.506 1.00 57.17 156 PRO B C 1
ATOM 3205 O O . PRO B 1 157 ? 71.385 69.128 18.920 1.00 57.83 156 PRO B O 1
ATOM 3209 N N . ALA B 1 158 ? 72.916 69.272 17.273 1.00 57.24 157 ALA B N 1
ATOM 3210 C CA . ALA B 1 158 ? 71.956 69.809 16.301 1.00 57.80 157 ALA B CA 1
ATOM 3211 C C . ALA B 1 158 ? 70.863 68.764 15.972 1.00 57.43 157 ALA B C 1
ATOM 3212 O O . ALA B 1 158 ? 69.665 69.069 15.978 1.00 58.30 157 ALA B O 1
ATOM 3214 N N . PHE B 1 159 ? 71.290 67.534 15.714 1.00 55.80 158 PHE B N 1
ATOM 3215 C CA . PHE B 1 159 ? 70.371 66.426 15.444 1.00 55.10 158 PHE B CA 1
ATOM 3216 C C . PHE B 1 159 ? 69.386 66.172 16.586 1.00 54.62 158 PHE B C 1
ATOM 3217 O O . PHE B 1 159 ? 68.210 65.905 16.340 1.00 55.74 158 PHE B O 1
ATOM 3233 N N . THR B 1 161 ? 68.460 68.436 19.042 1.00 49.76 160 THR B N 1
ATOM 3234 C CA . THR B 1 161 ? 67.516 69.539 19.107 1.00 49.15 160 THR B CA 1
ATOM 3235 C C . THR B 1 161 ? 66.426 69.367 18.041 1.00 49.06 160 THR B C 1
ATOM 3236 O O . THR B 1 161 ? 65.255 69.661 18.280 1.00 48.95 160 THR B O 1
ATOM 3240 N N . SER B 1 162 ? 66.805 68.881 16.869 1.00 48.12 161 SER B N 1
ATOM 3241 C CA . SER B 1 162 ? 65.820 68.649 15.824 1.00 48.33 161 SER B CA 1
ATOM 3242 C C . SER B 1 162 ? 64.836 67.549 16.207 1.00 48.72 161 SER B C 1
ATOM 3243 O O . SER B 1 162 ? 63.641 67.645 15.910 1.00 48.97 161 SER B O 1
ATOM 3246 N N . LEU B 1 163 ? 65.346 66.519 16.878 1.00 47.96 162 LEU B N 1
ATOM 3247 C CA . LEU B 1 163 ? 64.548 65.362 17.244 1.00 46.92 162 LEU B CA 1
ATOM 3248 C C . LEU B 1 163 ? 63.461 65.742 18.232 1.00 48.51 162 LEU B C 1
ATOM 3249 O O . LEU B 1 163 ? 62.303 65.372 18.041 1.00 48.97 162 LEU B O 1
ATOM 3254 N N . VAL B 1 164 ? 63.827 66.471 19.288 1.00 48.30 163 VAL B N 1
ATOM 3255 C CA . VAL B 1 164 ? 62.855 66.843 20.309 1.00 48.92 163 VAL B CA 1
ATOM 3256 C C . VAL B 1 164 ? 61.862 67.860 19.746 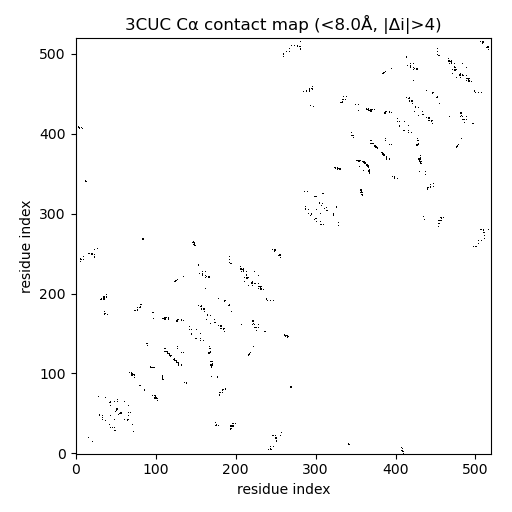1.00 49.21 163 VAL B C 1
ATOM 3257 O O . VAL B 1 164 ? 60.659 67.746 19.969 1.00 50.34 163 VAL B O 1
ATOM 3261 N N . ASP B 1 165 ? 62.358 68.839 19.000 1.00 48.88 164 ASP B N 1
ATOM 3262 C CA . ASP B 1 165 ? 61.475 69.794 18.333 1.00 49.11 164 ASP B CA 1
ATOM 3263 C C . ASP B 1 165 ? 60.502 69.042 17.412 1.00 48.68 164 ASP B C 1
ATOM 3264 O O . ASP B 1 165 ? 59.308 69.328 17.390 1.00 48.76 164 ASP B O 1
ATOM 3269 N N . TRP B 1 166 ? 61.013 68.063 16.672 1.00 48.48 165 TRP B N 1
ATOM 3270 C CA . TRP B 1 166 ? 60.169 67.270 15.779 1.00 48.09 165 TRP B CA 1
ATOM 3271 C C . TRP B 1 166 ? 59.103 66.511 16.557 1.00 48.45 165 TRP B C 1
ATOM 3272 O O . TRP B 1 166 ? 57.940 66.484 16.169 1.00 48.03 165 TRP B O 1
ATOM 3283 N N . TYR B 1 167 ? 59.519 65.880 17.648 1.00 49.13 166 TYR B N 1
ATOM 3284 C CA . TYR B 1 167 ? 58.622 65.047 18.431 1.00 49.19 166 TYR B CA 1
ATOM 3285 C C . TYR B 1 167 ? 57.459 65.871 18.973 1.00 49.05 166 TYR B C 1
ATOM 3286 O O . TYR B 1 167 ? 56.294 65.521 18.779 1.00 49.91 166 TYR B O 1
ATOM 3295 N N . ASN B 1 168 ? 57.788 66.965 19.648 1.00 47.79 167 ASN B N 1
ATOM 3296 C CA . ASN B 1 168 ? 56.789 67.797 20.277 1.00 47.26 167 ASN B CA 1
ATOM 3297 C C . ASN B 1 168 ? 55.852 68.431 19.253 1.00 47.91 167 ASN B C 1
ATOM 3298 O O . ASN B 1 168 ? 54.698 68.708 19.553 1.00 47.07 167 ASN B O 1
ATOM 3303 N N . LEU B 1 169 ? 56.338 68.645 18.034 1.00 49.61 168 LEU B N 1
ATOM 3304 C CA . LEU B 1 169 ? 55.486 69.172 16.972 1.00 50.54 168 LEU B CA 1
ATOM 3305 C C . LEU B 1 169 ? 54.457 68.108 16.576 1.00 50.48 168 LEU B C 1
ATOM 3306 O O . LEU B 1 169 ? 53.271 68.411 16.401 1.00 49.80 168 LEU B O 1
ATOM 3311 N N . GLU B 1 170 ? 54.912 66.861 16.455 1.00 49.82 169 GLU B N 1
ATOM 3312 C CA . GLU B 1 170 ? 54.011 65.756 16.159 1.00 50.25 169 GLU B CA 1
ATOM 3313 C C . GLU B 1 170 ? 52.978 65.598 17.260 1.00 50.26 169 GLU B C 1
ATOM 3314 O O . GLU B 1 170 ? 51.798 65.376 16.992 1.00 49.88 169 GLU B O 1
ATOM 3320 N N . ALA B 1 171 ? 53.429 65.742 18.498 1.00 51.11 170 ALA B N 1
ATOM 3321 C CA . ALA B 1 171 ? 52.541 65.729 19.651 1.00 51.07 170 ALA B CA 1
ATOM 3322 C C . ALA B 1 171 ? 51.459 66.804 19.520 1.00 51.26 170 ALA B C 1
ATOM 3323 O O . ALA B 1 171 ? 50.293 66.532 19.768 1.00 50.52 170 ALA B O 1
ATOM 3325 N N . ASP B 1 172 ? 51.844 68.010 19.105 1.00 52.78 171 ASP B N 1
ATOM 3326 C CA . ASP B 1 172 ? 50.882 69.111 18.914 1.00 54.30 171 ASP B CA 1
ATOM 3327 C C . ASP B 1 172 ? 49.835 68.802 17.846 1.00 53.41 171 ASP B C 1
ATOM 3328 O O . ASP B 1 172 ? 48.639 68.985 18.065 1.00 52.58 171 ASP B O 1
ATOM 3333 N N . LYS B 1 173 ? 50.285 68.359 16.679 1.00 52.73 172 LYS B N 1
ATOM 3334 C CA . LYS B 1 173 ? 49.361 68.247 15.559 1.00 52.78 172 LYS B CA 1
ATOM 3335 C C . LYS B 1 173 ? 48.503 66.979 15.577 1.00 51.55 172 LYS B C 1
ATOM 3336 O O . LYS B 1 173 ? 47.487 66.913 14.889 1.00 52.05 172 LYS B O 1
ATOM 3342 N N . GLY B 1 174 ? 48.878 66.009 16.401 1.00 50.12 173 GLY B N 1
ATOM 3343 C CA . GLY B 1 174 ? 48.005 64.880 16.714 1.00 48.86 173 GLY B CA 1
ATOM 3344 C C . GLY B 1 174 ? 47.569 64.042 15.532 1.00 48.31 173 GLY B C 1
ATOM 3345 O O . GLY B 1 174 ? 46.437 63.569 15.494 1.00 47.70 173 GLY B O 1
ATOM 3346 N N . ILE B 1 175 ? 48.465 63.862 14.564 1.00 48.50 174 ILE B N 1
ATOM 3347 C CA . ILE B 1 175 ? 48.177 63.060 13.374 1.00 47.30 174 ILE B CA 1
ATOM 3348 C C . ILE B 1 175 ? 48.626 61.615 13.586 1.00 46.86 174 ILE B C 1
ATOM 3349 O O . ILE B 1 175 ? 47.868 60.697 13.343 1.00 47.78 174 ILE B O 1
ATOM 3354 N N . LEU B 1 176 ? 49.855 61.417 14.043 1.00 46.78 175 LEU B N 1
ATOM 3355 C CA . LEU B 1 176 ? 50.389 60.066 14.239 1.00 46.26 175 LEU B CA 1
ATOM 3356 C C . LEU B 1 176 ? 49.718 59.350 15.415 1.00 46.21 175 LEU B C 1
ATOM 3357 O O . LEU B 1 176 ? 49.401 59.963 16.429 1.00 45.62 175 LEU B O 1
ATOM 3362 N N . THR B 1 177 ? 49.515 58.043 15.276 1.00 47.44 176 THR B N 1
ATOM 3363 C CA . THR B 1 177 ? 49.090 57.212 16.409 1.00 47.55 176 THR B CA 1
ATOM 3364 C C . THR B 1 177 ? 50.270 57.103 17.371 1.00 47.20 176 THR B C 1
ATOM 3365 O O . THR B 1 177 ? 51.414 57.225 16.949 1.00 46.43 176 THR B O 1
ATOM 3369 N N . PRO B 1 178 ? 50.000 56.872 18.664 1.00 47.43 177 PRO B N 1
ATOM 3370 C CA . PRO B 1 178 ? 51.088 56.689 19.631 1.00 47.55 177 PRO B CA 1
ATOM 3371 C C . PRO B 1 178 ? 52.083 55.586 19.284 1.00 47.28 177 PRO B C 1
ATOM 3372 O O . PRO B 1 178 ? 53.256 55.728 19.588 1.00 47.35 177 PRO B O 1
ATOM 3376 N N . VAL B 1 179 ? 51.631 54.514 18.640 1.00 48.11 178 VAL B N 1
ATOM 3377 C CA . VAL B 1 179 ? 52.540 53.429 18.238 1.00 48.11 178 VAL B CA 1
ATOM 3378 C C . VAL B 1 179 ? 53.466 53.910 17.127 1.00 48.86 178 VAL B C 1
ATOM 3379 O O . VAL B 1 179 ? 54.668 53.619 17.138 1.00 49.61 178 VAL B O 1
ATOM 3383 N N . GLU B 1 180 ? 52.905 54.650 16.174 1.00 49.00 179 GLU B N 1
ATOM 3384 C CA . GLU B 1 180 ? 53.698 55.234 15.097 1.00 49.40 179 GLU B CA 1
ATOM 3385 C C . GLU B 1 180 ? 54.712 56.231 15.632 1.00 48.37 179 GLU B C 1
ATOM 3386 O O . GLU B 1 180 ? 55.899 56.173 15.291 1.00 49.17 179 GLU B O 1
ATOM 3392 N N . LEU B 1 181 ? 54.240 57.155 16.463 1.00 47.57 180 LEU B N 1
ATOM 3393 C CA . LEU B 1 181 ? 55.104 58.203 17.005 1.00 46.38 180 LEU B CA 1
ATOM 3394 C C . LEU B 1 181 ? 56.209 57.579 17.844 1.00 46.37 180 LEU B C 1
ATOM 3395 O O . LEU B 1 181 ? 57.357 57.998 17.758 1.00 46.39 180 LEU B O 1
ATOM 3400 N N . ALA B 1 182 ? 55.853 56.564 18.634 1.00 46.28 181 ALA B N 1
ATOM 3401 C CA . ALA B 1 182 ? 56.816 55.856 19.468 1.00 45.74 181 ALA B CA 1
ATOM 3402 C C . ALA B 1 182 ? 57.855 55.150 18.609 1.00 45.88 181 ALA B C 1
ATOM 3403 O O . ALA B 1 182 ? 59.057 55.243 18.891 1.00 45.25 181 ALA B O 1
ATOM 3405 N N . ALA B 1 183 ? 57.395 54.465 17.557 1.00 45.91 182 ALA B N 1
ATOM 3406 C CA . ALA B 1 183 ? 58.303 53.736 16.646 1.00 46.40 182 ALA B CA 1
ATOM 3407 C C . ALA B 1 183 ? 59.312 54.681 16.009 1.00 47.08 182 ALA B C 1
ATOM 3408 O O . ALA B 1 183 ? 60.512 54.407 15.999 1.00 47.76 182 ALA B O 1
ATOM 3410 N N . LEU B 1 184 ? 58.821 55.810 15.511 1.00 47.71 183 LEU B N 1
ATOM 3411 C CA . LEU B 1 184 ? 59.667 56.756 14.787 1.00 48.24 183 LEU B CA 1
ATOM 3412 C C . LEU B 1 184 ? 60.619 57.469 15.739 1.00 47.95 183 LEU B C 1
ATOM 3413 O O . LEU B 1 184 ? 61.776 57.679 15.396 1.00 49.02 183 LEU B O 1
ATOM 3418 N N . LEU B 1 185 ? 60.155 57.797 16.945 1.00 47.65 184 LEU B N 1
ATOM 3419 C CA . LEU B 1 185 ? 61.036 58.360 17.983 1.00 46.82 184 LEU B CA 1
ATOM 3420 C C . LEU B 1 185 ? 62.177 57.401 18.334 1.00 47.68 184 LEU B C 1
ATOM 3421 O O . LEU B 1 185 ? 63.335 57.798 18.406 1.00 48.41 184 LEU B O 1
ATOM 3426 N N . HIS B 1 186 ? 61.839 56.134 18.541 1.00 48.21 185 HIS B N 1
ATOM 3427 C CA . HIS B 1 186 ? 62.834 55.103 18.803 1.00 48.06 185 HIS B CA 1
ATOM 3428 C C . HIS B 1 186 ? 63.835 55.068 17.650 1.00 47.60 185 HIS B C 1
ATOM 3429 O O . HIS B 1 186 ? 65.036 55.142 17.866 1.00 46.35 185 HIS B O 1
ATOM 3436 N N . TYR B 1 187 ? 63.326 54.982 16.424 1.00 47.99 186 TYR B N 1
ATOM 3437 C CA . TYR B 1 187 ? 64.185 54.768 15.265 1.00 48.60 186 TYR B CA 1
ATOM 3438 C C . TYR B 1 187 ? 65.145 55.927 15.032 1.00 48.27 186 TYR B C 1
ATOM 3439 O O . TYR B 1 187 ? 66.347 55.733 14.905 1.00 46.61 186 TYR B O 1
ATOM 3448 N N . ARG B 1 188 ? 64.605 57.134 14.976 1.00 48.74 187 ARG B N 1
ATOM 3449 C CA . ARG B 1 188 ? 65.432 58.305 14.776 1.00 48.83 187 ARG B CA 1
ATOM 3450 C C . ARG B 1 188 ? 66.467 58.449 15.886 1.00 49.94 187 ARG B C 1
ATOM 3451 O O . ARG B 1 188 ? 67.648 58.676 15.600 1.00 50.08 187 ARG B O 1
ATOM 3459 N N . TYR B 1 189 ? 66.035 58.284 17.138 1.00 50.88 188 TYR B N 1
ATOM 3460 C CA . TYR B 1 189 ? 66.953 58.339 18.280 1.00 50.95 188 TYR B CA 1
ATOM 3461 C C . TYR B 1 189 ? 68.074 57.306 18.146 1.00 52.70 188 TYR B C 1
ATOM 3462 O O . TYR B 1 189 ? 69.254 57.636 18.299 1.00 54.22 188 TYR B O 1
ATOM 3471 N N . ILE B 1 190 ? 67.711 56.061 17.858 1.00 52.59 189 ILE B N 1
ATOM 3472 C CA . ILE B 1 190 ? 68.697 54.998 17.782 1.00 53.45 189 ILE B CA 1
ATOM 3473 C C . ILE B 1 190 ? 69.698 55.289 16.642 1.00 54.35 189 ILE B C 1
ATOM 3474 O O . ILE B 1 190 ? 70.875 54.983 16.760 1.00 55.42 189 ILE B O 1
ATOM 3479 N N . ARG B 1 191 ? 69.238 55.919 15.564 1.00 54.65 190 ARG B N 1
ATOM 3480 C CA . ARG B 1 191 ? 70.107 56.236 14.424 1.00 54.14 190 ARG B CA 1
ATOM 3481 C C . ARG B 1 191 ? 71.070 57.371 14.743 1.00 53.54 190 ARG B C 1
ATOM 3482 O O . ARG B 1 191 ? 72.188 57.377 14.233 1.00 54.71 190 ARG B O 1
ATOM 3490 N N . ILE B 1 192 ? 70.636 58.327 15.568 1.00 52.43 191 ILE B N 1
ATOM 3491 C CA . ILE B 1 192 ? 71.519 59.388 16.069 1.00 50.85 191 ILE B CA 1
ATOM 3492 C C . ILE B 1 192 ? 72.527 58.789 17.058 1.00 52.43 191 ILE B C 1
ATOM 3493 O O . ILE B 1 192 ? 73.724 59.089 16.985 1.00 52.25 191 ILE B O 1
ATOM 3498 N N . HIS B 1 193 ? 72.038 57.938 17.970 1.00 53.11 192 HIS B N 1
ATOM 3499 C CA . HIS B 1 193 ? 72.888 57.199 18.924 1.00 53.33 192 HIS B CA 1
ATOM 3500 C C . HIS B 1 193 ? 73.802 58.161 19.715 1.00 53.42 192 HIS B C 1
ATOM 3501 O O . HIS B 1 193 ? 75.016 57.983 19.758 1.00 53.25 192 HIS B O 1
ATOM 3508 N N . PRO B 1 194 ? 73.195 59.172 20.368 1.00 54.17 193 PRO B N 1
ATOM 3509 C CA . PRO B 1 194 ? 73.873 60.375 20.883 1.00 53.77 193 PRO B CA 1
ATOM 3510 C C . PRO B 1 194 ? 74.877 60.167 22.009 1.00 53.13 193 PRO B C 1
ATOM 3511 O O . PRO B 1 194 ? 75.915 60.826 22.034 1.00 52.55 193 PRO B O 1
ATOM 3515 N N . PHE B 1 195 ? 74.567 59.276 22.938 1.00 53.19 194 PHE B N 1
ATOM 3516 C CA . PHE B 1 195 ? 75.457 59.029 24.072 1.00 53.44 194 PHE B CA 1
ATOM 3517 C C . PHE B 1 195 ? 76.490 57.959 23.731 1.00 54.78 194 PHE B C 1
ATOM 3518 O O . PHE B 1 195 ? 76.330 57.204 22.777 1.00 55.42 194 PHE B O 1
ATOM 3526 N N . GLU B 1 196 ? 77.555 57.903 24.519 1.00 56.74 195 GLU B N 1
ATOM 3527 C CA . GLU B 1 196 ? 78.553 56.854 24.370 1.00 58.58 195 GLU B CA 1
ATOM 3528 C C . GLU B 1 196 ? 77.991 55.481 24.717 1.00 58.74 195 GLU B C 1
ATOM 3529 O O . GLU B 1 196 ? 78.447 54.482 24.180 1.00 59.89 195 GLU B O 1
ATOM 3535 N N . ASP B 1 197 ? 76.978 55.431 25.577 1.00 59.20 196 ASP B N 1
ATOM 3536 C CA . ASP B 1 197 ? 76.381 54.156 25.966 1.00 59.26 196 ASP B CA 1
ATOM 3537 C C . ASP B 1 197 ? 74.937 54.319 26.478 1.00 57.46 196 ASP B C 1
ATOM 3538 O O . ASP B 1 197 ? 74.508 55.412 26.833 1.00 57.75 196 ASP B O 1
ATOM 3543 N N . GLY B 1 198 ? 74.197 53.215 26.490 1.00 56.31 197 GLY B N 1
ATOM 3544 C CA . GLY B 1 198 ? 72.824 53.163 26.998 1.00 54.66 197 GLY B CA 1
ATOM 3545 C C . GLY B 1 198 ? 71.752 53.556 25.995 1.00 53.20 197 GLY B C 1
ATOM 3546 O O . GLY B 1 198 ? 70.594 53.739 26.367 1.00 52.51 197 GLY B O 1
ATOM 3547 N N . ASN B 1 199 ? 72.127 53.686 24.726 1.00 51.67 198 ASN B N 1
ATOM 3548 C CA . ASN B 1 199 ? 71.209 54.156 23.702 1.00 50.37 198 ASN B CA 1
ATOM 3549 C C . ASN B 1 199 ? 70.096 53.160 23.395 1.00 49.78 198 ASN B C 1
ATOM 3550 O O . ASN B 1 199 ? 68.985 53.554 23.034 1.00 51.44 198 ASN B O 1
ATOM 3555 N N . GLY B 1 200 ? 70.379 51.873 23.535 1.00 48.23 199 GLY B N 1
ATOM 3556 C CA . GLY B 1 200 ? 69.347 50.855 23.353 1.00 48.03 199 GLY B CA 1
ATOM 3557 C C . GLY B 1 200 ? 68.261 51.013 24.408 1.00 48.46 199 GLY B C 1
ATOM 3558 O O . GLY B 1 200 ? 67.046 51.027 24.116 1.00 48.30 199 GLY B O 1
ATOM 3559 N N . ARG B 1 201 ? 68.708 51.147 25.648 1.00 47.63 200 ARG B N 1
ATOM 3560 C CA . ARG B 1 201 ? 67.799 51.286 26.766 1.00 47.75 200 ARG B CA 1
ATOM 3561 C C . ARG B 1 201 ? 67.024 52.599 26.734 1.00 47.71 200 ARG B C 1
ATOM 3562 O O . ARG B 1 201 ? 65.865 52.635 27.146 1.00 48.42 200 ARG B O 1
ATOM 3570 N N . ILE B 1 202 ? 67.662 53.671 26.260 1.00 47.21 201 ILE B N 1
ATOM 3571 C CA . ILE B 1 202 ? 66.981 54.957 26.161 1.00 46.30 201 ILE B CA 1
ATOM 3572 C C . ILE B 1 202 ? 65.896 54.852 25.097 1.00 46.19 201 ILE B C 1
ATOM 3573 O O . ILE B 1 202 ? 64.753 55.226 25.337 1.00 47.25 201 ILE B O 1
ATOM 3578 N N . ALA B 1 203 ? 66.247 54.314 23.936 1.00 45.61 202 ALA B N 1
ATOM 3579 C CA . ALA B 1 203 ? 65.277 54.122 22.863 1.00 45.15 202 ALA B CA 1
ATOM 3580 C C . ALA B 1 203 ? 64.022 53.421 23.380 1.00 45.84 202 ALA B C 1
ATOM 3581 O O . ALA B 1 203 ? 62.903 53.887 23.160 1.00 47.31 202 ALA B O 1
ATOM 3583 N N . ARG B 1 204 ? 64.212 52.311 24.087 1.00 45.65 203 ARG B N 1
ATOM 3584 C CA . ARG B 1 204 ? 63.085 51.501 24.546 1.00 45.29 203 ARG B CA 1
ATOM 3585 C C . ARG B 1 204 ? 62.306 52.199 25.661 1.00 45.66 203 ARG B C 1
ATOM 3586 O O . ARG B 1 204 ? 61.082 52.062 25.753 1.00 46.86 203 ARG B O 1
ATOM 3594 N N . LEU B 1 205 ? 63.019 52.958 26.489 1.00 44.96 204 LEU B N 1
ATOM 3595 C CA . LEU B 1 205 ? 62.383 53.794 27.503 1.00 45.48 204 LEU B CA 1
ATOM 3596 C C . LEU B 1 205 ? 61.531 54.900 26.856 1.00 46.11 204 LEU B C 1
ATOM 3597 O O . LEU B 1 205 ? 60.436 55.221 27.335 1.00 44.67 204 LEU B O 1
ATOM 3602 N N . LEU B 1 206 ? 62.036 55.485 25.768 1.00 46.28 205 LEU B N 1
ATOM 3603 C CA . LEU B 1 206 ? 61.300 56.540 25.076 1.00 45.65 205 LEU B CA 1
ATOM 3604 C C . LEU B 1 206 ? 60.029 55.967 24.423 1.00 45.61 205 LEU B C 1
ATOM 3605 O O . LEU B 1 206 ? 58.999 56.654 24.348 1.00 46.07 205 LEU B O 1
ATOM 3610 N N . VAL B 1 207 ? 60.079 54.716 23.963 1.00 44.08 206 VAL B N 1
ATOM 3611 C CA . VAL B 1 207 ? 58.872 54.100 23.411 1.00 44.00 206 VAL B CA 1
ATOM 3612 C C . VAL B 1 207 ? 57.822 54.072 24.502 1.00 45.05 206 VAL B C 1
ATOM 3613 O O . VAL B 1 207 ? 56.707 54.559 24.321 1.00 46.16 206 VAL B O 1
ATOM 3617 N N . ASN B 1 208 ? 58.192 53.527 25.653 1.00 45.58 207 ASN B N 1
ATOM 3618 C CA . ASN B 1 208 ? 57.230 53.384 26.748 1.00 46.14 207 ASN B CA 1
ATOM 3619 C C . ASN B 1 208 ? 56.824 54.722 27.365 1.00 46.17 207 ASN B C 1
ATOM 3620 O O . ASN B 1 208 ? 55.782 54.818 27.993 1.00 47.13 207 ASN B O 1
ATOM 3625 N N . PHE B 1 209 ? 57.645 55.748 27.169 1.00 45.67 208 PHE B N 1
ATOM 3626 C CA . PHE B 1 209 ? 57.265 57.105 27.541 1.00 45.79 208 PHE B CA 1
ATOM 3627 C C . PHE B 1 209 ? 56.086 57.543 26.693 1.00 45.95 208 PHE B C 1
ATOM 3628 O O . PHE B 1 209 ? 55.097 58.044 27.211 1.00 46.54 208 PHE B O 1
ATOM 3636 N N . VAL B 1 210 ? 56.192 57.349 25.387 1.00 46.25 209 VAL B N 1
ATOM 3637 C CA . VAL B 1 210 ? 55.123 57.756 24.488 1.00 46.47 209 VAL B CA 1
ATOM 3638 C C . VAL B 1 210 ? 53.846 56.973 24.788 1.00 47.16 209 VAL B C 1
ATOM 3639 O O . VAL B 1 210 ? 52.790 57.563 25.007 1.00 48.00 209 VAL B O 1
ATOM 3643 N N . LEU B 1 211 ? 53.952 55.650 24.851 1.00 47.34 210 LEU B N 1
ATOM 3644 C CA . LEU B 1 211 ? 52.778 54.812 25.097 1.00 47.47 210 LEU B CA 1
ATOM 3645 C C . LEU B 1 211 ? 52.074 55.156 26.416 1.00 47.82 210 LEU B C 1
ATOM 3646 O O . LEU B 1 211 ? 50.847 55.230 26.472 1.00 48.59 210 LEU B O 1
ATOM 3651 N N . HIS B 1 212 ? 52.846 55.367 27.474 1.00 47.71 211 HIS B N 1
ATOM 3652 C CA . HIS B 1 212 ? 52.260 55.622 28.786 1.00 47.97 211 HIS B CA 1
ATOM 3653 C C . HIS B 1 212 ? 51.547 56.960 28.801 1.00 48.40 211 HIS B C 1
ATOM 3654 O O . HIS B 1 212 ? 50.434 57.080 29.315 1.00 48.73 211 HIS B O 1
ATOM 3661 N N . ARG B 1 213 ? 52.187 57.963 28.220 1.00 48.10 212 ARG B N 1
ATOM 3662 C CA . ARG B 1 213 ? 51.600 59.290 28.142 1.00 48.05 212 ARG B CA 1
ATOM 3663 C C . ARG B 1 213 ? 50.199 59.271 27.519 1.00 47.92 212 ARG B C 1
ATOM 3664 O O . ARG B 1 213 ? 49.306 59.975 27.989 1.00 48.23 212 ARG B O 1
ATOM 3672 N N . TYR B 1 214 ? 50.015 58.474 26.469 1.00 46.68 213 TYR B N 1
ATOM 3673 C CA . TYR B 1 214 ? 48.736 58.412 25.761 1.00 45.75 213 TYR B CA 1
ATOM 3674 C C . TYR B 1 214 ? 47.835 57.231 26.193 1.00 45.54 213 TYR B C 1
ATOM 3675 O O . TYR B 1 214 ? 46.956 56.801 25.450 1.00 45.71 213 TYR B O 1
ATOM 3684 N N . GLY B 1 215 ? 48.046 56.726 27.405 1.00 45.54 214 GLY B N 1
ATOM 3685 C CA . GLY B 1 215 ? 47.142 55.748 27.996 1.00 45.82 214 GLY B CA 1
ATOM 3686 C C . GLY B 1 215 ? 47.200 54.343 27.421 1.00 47.14 214 GLY B C 1
ATOM 3687 O O . GLY B 1 215 ? 46.223 53.586 27.531 1.00 48.15 214 GLY B O 1
ATOM 3688 N N . TYR B 1 216 ? 48.320 53.985 26.797 1.00 46.49 215 TYR B N 1
ATOM 3689 C CA . TYR B 1 216 ? 48.511 52.621 26.331 1.00 47.05 215 TYR B CA 1
ATOM 3690 C C . TYR B 1 216 ? 49.331 51.869 27.372 1.00 47.46 215 TYR B C 1
ATOM 3691 O O . TYR B 1 216 ? 50.142 52.479 28.079 1.00 48.38 215 TYR B O 1
ATOM 3700 N N . PRO B 1 217 ? 49.146 50.541 27.461 1.00 46.05 216 PRO B N 1
ATOM 3701 C CA . PRO B 1 217 ? 50.033 49.767 28.303 1.00 45.52 216 PRO B CA 1
ATOM 3702 C C . PRO B 1 217 ? 51.422 49.761 27.681 1.00 46.19 216 PRO B C 1
ATOM 3703 O O . PRO B 1 217 ? 51.556 49.768 26.457 1.00 48.58 216 PRO B O 1
ATOM 3715 N N . ILE B 1 219 ? 55.204 48.347 26.616 1.00 44.56 218 ILE B N 1
ATOM 3716 C CA . ILE B 1 219 ? 55.594 47.112 25.949 1.00 45.18 218 ILE B CA 1
ATOM 3717 C C . ILE B 1 219 ? 56.970 46.633 26.382 1.00 45.74 218 ILE B C 1
ATOM 3718 O O . ILE B 1 219 ? 57.786 47.416 26.863 1.00 46.21 218 ILE B O 1
ATOM 3723 N N . VAL B 1 220 ? 57.202 45.333 26.199 1.00 45.67 219 VAL B N 1
ATOM 3724 C CA . VAL B 1 220 ? 58.478 44.688 26.483 1.00 44.26 219 VAL B CA 1
ATOM 3725 C C . VAL B 1 220 ? 59.010 44.069 25.203 1.00 44.23 219 VAL B C 1
ATOM 3726 O O . VAL B 1 220 ? 58.441 43.117 24.711 1.00 46.33 219 VAL B O 1
ATOM 3730 N N . ILE B 1 221 ? 60.089 44.608 24.655 1.00 45.37 220 ILE B N 1
ATOM 3731 C CA . ILE B 1 221 ? 60.819 43.920 23.596 1.00 45.28 220 ILE B CA 1
ATOM 3732 C C . ILE B 1 221 ? 61.641 42.843 24.295 1.00 46.48 220 ILE B C 1
ATOM 3733 O O . ILE B 1 221 ? 62.519 43.153 25.102 1.00 46.70 220 ILE B O 1
ATOM 3738 N N . HIS B 1 222 ? 61.317 41.583 24.020 1.00 47.84 221 HIS B N 1
ATOM 3739 C CA . HIS B 1 222 ? 61.926 40.450 24.733 1.00 49.08 221 HIS B CA 1
ATOM 3740 C C . HIS B 1 222 ? 63.304 40.100 24.195 1.00 49.30 221 HIS B C 1
ATOM 3741 O O . HIS B 1 222 ? 63.474 39.991 22.994 1.00 50.24 221 HIS B O 1
ATOM 3748 N N . SER B 1 223 ? 64.278 39.881 25.075 1.00 49.96 222 SER B N 1
ATOM 3749 C CA . SER B 1 223 ? 65.648 39.625 24.623 1.00 50.72 222 SER B CA 1
ATOM 3750 C C . SER B 1 223 ? 65.773 38.291 23.877 1.00 50.26 222 SER B C 1
ATOM 3751 O O . SER B 1 223 ? 66.671 38.111 23.070 1.00 50.65 222 SER B O 1
ATOM 3754 N N . GLU B 1 224 ? 64.851 37.373 24.118 1.00 49.34 223 GLU B N 1
ATOM 3755 C CA . GLU B 1 224 ? 64.802 36.139 23.351 1.00 51.08 223 GLU B CA 1
ATOM 3756 C C . GLU B 1 224 ? 64.578 36.440 21.862 1.00 49.75 223 GLU B C 1
ATOM 3757 O O . GLU B 1 224 ? 64.942 35.635 21.004 1.00 51.25 223 GLU B O 1
ATOM 3763 N N . ASP B 1 225 ? 63.988 37.595 21.560 1.00 48.39 224 ASP B N 1
ATOM 3764 C CA . ASP B 1 225 ? 63.658 37.981 20.188 1.00 47.85 224 ASP B CA 1
ATOM 3765 C C . ASP B 1 225 ? 64.630 39.024 19.630 1.00 47.90 224 ASP B C 1
ATOM 3766 O O . ASP B 1 225 ? 64.309 39.723 18.669 1.00 46.96 224 ASP B O 1
ATOM 3771 N N . LYS B 1 226 ? 65.832 39.087 20.205 1.00 48.00 225 LYS B N 1
ATOM 3772 C CA . LYS B 1 226 ? 66.816 40.111 19.864 1.00 48.64 225 LYS B CA 1
ATOM 3773 C C . LYS B 1 226 ? 67.155 40.146 18.382 1.00 49.39 225 LYS B C 1
ATOM 3774 O O . LYS B 1 226 ? 67.197 41.222 17.789 1.00 50.93 225 LYS B O 1
ATOM 3780 N N . SER B 1 227 ? 67.434 38.987 17.792 1.00 49.80 226 SER B N 1
ATOM 3781 C CA . SER B 1 227 ? 67.906 38.941 16.410 1.00 50.16 226 SER B CA 1
ATOM 3782 C C . SER B 1 227 ? 66.810 39.421 15.477 1.00 49.82 226 SER B C 1
ATOM 3783 O O . SER B 1 227 ? 67.083 40.107 14.497 1.00 51.18 226 SER B O 1
ATOM 3786 N N . ASN B 1 228 ? 65.572 39.076 15.800 1.00 49.27 227 ASN B N 1
ATOM 3787 C CA . ASN B 1 228 ? 64.417 39.555 15.043 1.00 49.92 227 ASN B CA 1
ATOM 3788 C C . ASN B 1 228 ? 64.253 41.076 15.132 1.00 50.35 227 ASN B C 1
ATOM 3789 O O . ASN B 1 228 ? 63.971 41.756 14.149 1.00 50.90 227 ASN B O 1
ATOM 3794 N N . TYR B 1 229 ? 64.427 41.586 16.341 1.00 50.24 228 TYR B N 1
ATOM 3795 C CA . TYR B 1 229 ? 64.376 43.003 16.632 1.00 49.78 228 TYR B CA 1
ATOM 3796 C C . TYR B 1 229 ? 65.452 43.745 15.828 1.00 50.37 228 TYR B C 1
ATOM 3797 O O . TYR B 1 229 ? 65.165 44.734 15.154 1.00 49.95 228 TYR B O 1
ATOM 3806 N N . LEU B 1 230 ? 66.687 43.256 15.892 1.00 51.05 229 LEU B N 1
ATOM 3807 C CA . LEU B 1 230 ? 67.784 43.841 15.111 1.00 51.32 229 LEU B CA 1
ATOM 3808 C C . LEU B 1 230 ? 67.525 43.717 13.603 1.00 51.33 229 LEU B C 1
ATOM 3809 O O . LEU B 1 230 ? 67.846 44.633 12.835 1.00 50.83 229 LEU B O 1
ATOM 3814 N N . ASN B 1 231 ? 66.947 42.590 13.192 1.00 49.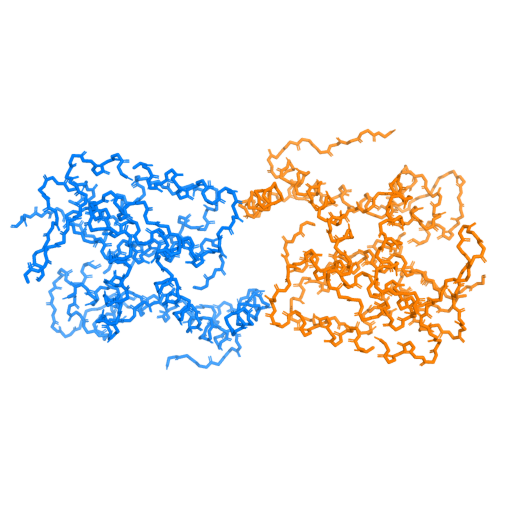84 230 ASN B N 1
ATOM 3815 C CA . ASN B 1 231 ? 66.684 42.352 11.790 1.00 49.77 230 ASN B CA 1
ATOM 3816 C C . ASN B 1 231 ? 65.721 43.396 11.267 1.00 50.13 230 ASN B C 1
ATOM 3817 O O . ASN B 1 231 ? 65.974 44.001 10.235 1.00 49.75 230 ASN B O 1
ATOM 3822 N N . ILE B 1 232 ? 64.625 43.607 11.991 1.00 50.94 231 ILE B N 1
ATOM 3823 C CA . ILE B 1 232 ? 63.580 44.547 11.577 1.00 50.93 231 ILE B CA 1
ATOM 3824 C C . ILE B 1 232 ? 64.170 45.966 11.512 1.00 50.85 231 ILE B C 1
ATOM 3825 O O . ILE B 1 232 ? 63.969 46.693 10.542 1.00 50.82 231 ILE B O 1
ATOM 3830 N N . LEU B 1 233 ? 64.918 46.346 12.542 1.00 49.84 232 LEU B N 1
ATOM 3831 C CA . LEU B 1 233 ? 65.632 47.620 12.537 1.00 49.78 232 LEU B CA 1
ATOM 3832 C C . LEU B 1 233 ? 66.589 47.780 11.336 1.00 50.28 232 LEU B C 1
ATOM 3833 O O . LEU B 1 233 ? 66.718 48.864 10.782 1.00 48.76 232 LEU B O 1
ATOM 3838 N N . HIS B 1 234 ? 67.260 46.707 10.934 1.00 51.95 233 HIS B N 1
ATOM 3839 C CA . HIS B 1 234 ? 68.124 46.759 9.749 1.00 52.32 233 HIS B CA 1
ATOM 3840 C C . HIS B 1 234 ? 67.316 46.872 8.442 1.00 52.78 233 HIS B C 1
ATOM 3841 O O . HI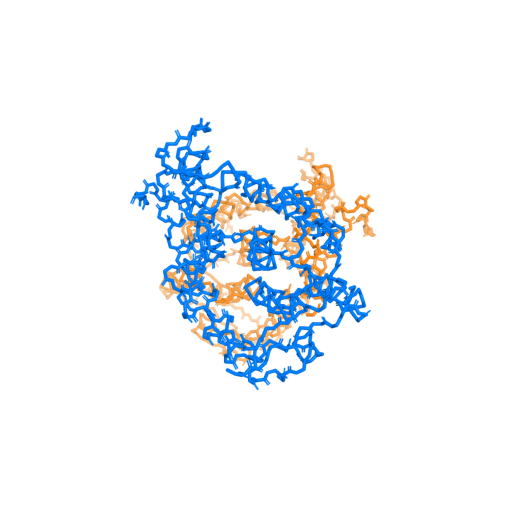S B 1 234 ? 67.756 47.531 7.500 1.00 53.62 233 HIS B O 1
ATOM 3848 N N . GLN B 1 235 ? 66.148 46.234 8.376 1.00 52.44 234 GLN B N 1
ATOM 3849 C CA . GLN B 1 235 ? 65.264 46.402 7.225 1.00 52.39 234 GLN B CA 1
ATOM 3850 C C . GLN B 1 235 ? 65.010 47.900 7.058 1.00 54.11 234 GLN B C 1
ATOM 3851 O O . GLN B 1 235 ? 65.201 48.463 5.977 1.00 53.98 234 GLN B O 1
ATOM 3857 N N . CYS B 1 236 ? 64.632 48.544 8.159 1.00 55.09 235 CYS B N 1
ATOM 3858 C CA . CYS B 1 236 ? 64.423 49.976 8.182 1.00 55.35 235 CYS B CA 1
ATOM 3859 C C . CYS B 1 236 ? 65.651 50.718 7.698 1.00 55.69 235 CYS B C 1
ATOM 3860 O O . CYS B 1 236 ? 65.528 51.661 6.935 1.00 57.96 235 CYS B O 1
ATOM 3863 N N . ASP B 1 237 ? 66.831 50.303 8.144 1.00 55.83 236 ASP B N 1
ATOM 3864 C CA . ASP B 1 237 ? 68.069 51.017 7.820 1.00 56.12 236 ASP B CA 1
ATOM 3865 C C . ASP B 1 237 ? 68.337 51.018 6.320 1.00 56.77 236 ASP B C 1
ATOM 3866 O O . ASP B 1 237 ? 68.758 52.023 5.741 1.00 57.20 236 ASP B O 1
ATOM 3871 N N . VAL B 1 238 ? 68.079 49.879 5.695 1.00 56.98 237 VAL B N 1
ATOM 3872 C CA . VAL B 1 238 ? 68.269 49.731 4.270 1.00 56.60 237 VAL B CA 1
ATOM 3873 C C . VAL B 1 238 ? 67.276 50.603 3.493 1.00 57.94 237 VAL B C 1
ATOM 3874 O O . VAL B 1 238 ? 67.602 51.124 2.440 1.00 59.31 237 VAL B O 1
ATOM 3878 N N . GLU B 1 239 ? 66.076 50.777 4.028 1.00 59.28 238 GLU B N 1
ATOM 3879 C CA . GLU B 1 239 ? 65.040 51.557 3.365 1.00 60.31 238 GLU B CA 1
ATOM 3880 C C . GLU B 1 239 ? 65.224 53.054 3.573 1.00 60.18 238 GLU B C 1
ATOM 3881 O O . GLU B 1 239 ? 65.106 53.832 2.627 1.00 60.88 238 GLU B O 1
ATOM 3887 N N . ALA B 1 240 ? 65.485 53.450 4.816 1.00 59.82 239 ALA B N 1
ATOM 3888 C CA . ALA B 1 240 ? 65.661 54.861 5.170 1.00 59.14 239 ALA B CA 1
ATOM 3889 C C . ALA B 1 240 ? 66.935 55.436 4.564 1.00 58.51 239 ALA B C 1
ATOM 3890 O O . ALA B 1 240 ? 66.944 56.581 4.127 1.00 58.21 239 ALA B O 1
ATOM 3892 N N . GLY B 1 241 ? 67.997 54.637 4.530 1.00 58.08 240 GLY B N 1
ATOM 3893 C CA . GLY B 1 241 ? 69.291 55.086 4.027 1.00 57.92 240 GLY B CA 1
ATOM 3894 C C . GLY B 1 241 ? 70.332 54.863 5.095 1.00 58.61 240 GLY B C 1
ATOM 3895 O O . GLY B 1 241 ? 70.009 54.928 6.269 1.00 60.08 240 GLY B O 1
ATOM 3896 N N . LEU B 1 242 ? 71.576 54.601 4.699 1.00 58.55 241 LEU B N 1
ATOM 3897 C CA . LEU B 1 242 ? 72.630 54.211 5.643 1.00 57.81 241 LEU B CA 1
ATOM 3898 C C . LEU B 1 242 ? 73.585 55.337 6.057 1.00 57.83 241 LEU B C 1
ATOM 3899 O O . LEU B 1 242 ? 74.686 55.064 6.516 1.00 59.26 241 LEU B O 1
ATOM 3904 N N . THR B 1 243 ? 73.172 56.591 5.911 1.00 57.34 242 THR B N 1
ATOM 3905 C CA . THR B 1 243 ? 73.950 57.722 6.425 1.00 57.27 242 THR B CA 1
ATOM 3906 C C . THR B 1 243 ? 73.212 58.311 7.631 1.00 57.71 242 THR B C 1
ATOM 3907 O O . THR B 1 243 ? 71.987 58.398 7.613 1.00 58.87 242 THR B O 1
ATOM 3911 N N . PRO B 1 244 ? 73.937 58.728 8.678 1.00 56.89 243 PRO B N 1
ATOM 3912 C CA . PRO B 1 244 ? 73.267 59.239 9.875 1.00 57.37 243 PRO B CA 1
ATOM 3913 C C . PRO B 1 244 ? 72.126 60.228 9.609 1.00 56.81 243 PRO B C 1
ATOM 3914 O O . PRO B 1 244 ? 71.115 60.215 10.305 1.00 57.98 243 PRO B O 1
ATOM 3918 N N . SER B 1 245 ? 72.295 61.073 8.609 1.00 56.68 244 SER B N 1
ATOM 3919 C CA . SER B 1 245 ? 71.256 62.002 8.202 1.00 56.07 244 SER B CA 1
ATOM 3920 C C . SER B 1 245 ? 69.986 61.299 7.701 1.00 55.61 244 SER B C 1
ATOM 3921 O O . SER B 1 245 ? 68.877 61.750 7.979 1.00 55.04 244 SER B O 1
ATOM 3924 N N . ASP B 1 246 ? 70.156 60.212 6.947 1.00 55.22 245 ASP B N 1
ATOM 3925 C CA . ASP B 1 246 ? 69.028 59.411 6.472 1.00 55.28 245 ASP B CA 1
ATOM 3926 C C . ASP B 1 246 ? 68.250 58.853 7.642 1.00 56.11 245 ASP B C 1
ATOM 3927 O O . ASP B 1 246 ? 67.031 58.759 7.602 1.00 57.76 245 ASP B O 1
ATOM 3932 N N . GLY B 1 247 ? 68.973 58.455 8.678 1.00 56.55 246 GLY B N 1
ATOM 3933 C CA . GLY B 1 247 ? 68.362 57.878 9.858 1.00 55.60 246 GLY B CA 1
ATOM 3934 C C . GLY B 1 247 ? 67.568 58.905 10.632 1.00 55.34 246 GLY B C 1
ATOM 3935 O O . GLY B 1 247 ? 66.394 58.683 10.948 1.00 55.16 246 GLY B O 1
ATOM 3936 N N . ALA B 1 248 ? 68.206 60.043 10.907 1.00 54.20 247 ALA B N 1
ATOM 3937 C CA . ALA B 1 248 ? 67.583 61.142 11.652 1.00 53.25 247 ALA B CA 1
ATOM 3938 C C . ALA B 1 248 ? 66.301 61.672 10.998 1.00 53.13 247 ALA B C 1
ATOM 3939 O O . ALA B 1 248 ? 65.415 62.183 11.690 1.00 53.21 247 ALA B O 1
ATOM 3941 N N . ASN B 1 249 ? 66.205 61.542 9.674 1.00 53.09 248 ASN B N 1
ATOM 3942 C CA . ASN B 1 249 ? 65.048 62.021 8.913 1.00 52.77 248 ASN B CA 1
ATOM 3943 C C . ASN B 1 249 ? 64.192 60.896 8.338 1.00 52.29 248 ASN B C 1
ATOM 3944 O O . ASN B 1 249 ? 63.407 61.122 7.419 1.00 52.25 248 ASN B O 1
ATOM 3949 N N . ALA B 1 250 ? 64.339 59.689 8.876 1.00 52.03 249 ALA B N 1
ATOM 3950 C CA . ALA B 1 250 ? 63.567 58.543 8.402 1.00 51.62 249 ALA B CA 1
ATOM 3951 C C . ALA B 1 250 ? 62.073 58.830 8.495 1.00 52.26 249 ALA B C 1
ATOM 3952 O O . ALA B 1 250 ? 61.593 59.343 9.500 1.00 52.58 249 ALA B O 1
ATOM 3954 N N . THR B 1 251 ? 61.342 58.511 7.434 1.00 52.72 250 THR B N 1
ATOM 3955 C CA . THR B 1 251 ? 59.908 58.755 7.402 1.00 52.08 250 THR B CA 1
ATOM 3956 C C . THR B 1 251 ? 59.166 57.565 7.959 1.00 52.80 250 THR B C 1
ATOM 3957 O O . THR B 1 251 ? 59.731 56.493 8.117 1.00 53.34 250 THR B O 1
ATOM 3961 N N . LEU B 1 252 ? 57.881 57.747 8.226 1.00 54.35 251 LEU B N 1
ATOM 3962 C CA . LEU B 1 252 ? 57.054 56.678 8.786 1.00 54.66 251 LEU B CA 1
ATOM 3963 C C . LEU B 1 252 ? 57.018 55.494 7.853 1.00 55.10 251 LEU B C 1
ATOM 3964 O O . LEU B 1 252 ? 57.098 54.353 8.282 1.00 55.17 251 LEU B O 1
ATOM 3969 N N . ASN B 1 253 ? 56.916 55.769 6.562 1.00 57.52 252 ASN B N 1
ATOM 3970 C CA . ASN B 1 253 ? 56.821 54.699 5.583 1.00 58.71 252 ASN B CA 1
ATOM 3971 C C . ASN B 1 253 ? 58.101 53.883 5.502 1.00 57.76 252 ASN B C 1
ATOM 3972 O O . ASN B 1 253 ? 58.051 52.671 5.306 1.00 55.48 252 ASN B O 1
ATOM 3977 N N . ASP B 1 254 ? 59.239 54.558 5.665 1.00 58.18 253 ASP B N 1
ATOM 3978 C CA . ASP B 1 254 ? 60.531 53.893 5.680 1.00 58.55 253 ASP B CA 1
ATOM 3979 C C . ASP B 1 254 ? 60.591 52.844 6.784 1.00 58.48 253 ASP B C 1
ATOM 3980 O O . ASP B 1 254 ? 61.178 51.787 6.579 1.00 59.28 253 ASP B O 1
ATOM 3985 N N . ILE B 1 255 ? 59.997 53.132 7.948 1.00 57.82 254 ILE B N 1
ATOM 3986 C CA . ILE B 1 255 ? 60.133 52.258 9.132 1.00 57.03 254 ILE B CA 1
ATOM 3987 C C . ILE B 1 255 ? 58.916 51.374 9.405 1.00 56.97 254 ILE B C 1
ATOM 3988 O O . ILE B 1 255 ? 58.729 50.874 10.509 1.00 57.13 254 ILE B O 1
ATOM 3993 N N . LEU B 1 256 ? 58.110 51.152 8.382 1.00 57.24 255 LEU B N 1
ATOM 3994 C CA . LEU B 1 256 ? 56.865 50.400 8.531 1.00 57.23 255 LEU B CA 1
ATOM 3995 C C . LEU B 1 256 ? 57.048 49.010 9.177 1.00 55.84 255 LEU B C 1
ATOM 3996 O O . LEU B 1 256 ? 56.229 48.609 10.003 1.00 55.45 255 LEU B O 1
ATOM 4001 N N . PRO B 1 257 ? 58.111 48.264 8.804 1.00 54.49 256 PRO B N 1
ATOM 4002 C CA . PRO B 1 257 ? 58.299 46.958 9.451 1.00 53.25 256 PRO B CA 1
ATOM 4003 C C . PRO B 1 257 ? 58.513 47.037 10.965 1.00 53.57 256 PRO B C 1
ATOM 4004 O O . PRO B 1 257 ? 58.109 46.119 11.695 1.00 55.10 256 PRO B O 1
ATOM 4008 N N . PHE B 1 258 ? 59.134 48.120 11.428 1.00 51.72 257 PHE B N 1
ATOM 4009 C CA . PHE B 1 258 ? 59.324 48.348 12.864 1.00 50.80 257 PHE B CA 1
ATOM 4010 C C . PHE B 1 258 ? 58.055 48.882 13.549 1.00 51.12 257 PHE B C 1
ATOM 4011 O O . PHE B 1 258 ? 57.828 48.624 14.742 1.00 52.41 257 PHE B O 1
ATOM 4019 N N . VAL B 1 259 ? 57.237 49.634 12.815 1.00 49.58 258 VAL B N 1
ATOM 4020 C CA . VAL B 1 259 ? 55.939 50.044 13.335 1.00 48.31 258 VAL B CA 1
ATOM 4021 C C . VAL B 1 259 ? 55.099 48.796 13.591 1.00 48.95 258 VAL B C 1
ATOM 4022 O O . VAL B 1 259 ? 54.475 48.658 14.650 1.00 49.15 258 VAL B O 1
ATOM 4026 N N . ASN B 1 260 ? 55.103 47.872 12.634 1.00 48.65 259 ASN B N 1
ATOM 4027 C CA . ASN B 1 260 ? 54.373 46.623 12.807 1.00 48.50 259 ASN B CA 1
ATOM 4028 C C . ASN B 1 260 ? 54.919 45.838 13.997 1.00 48.51 259 ASN B C 1
ATOM 4029 O O . ASN B 1 260 ? 54.154 45.270 14.772 1.00 48.59 259 ASN B O 1
ATOM 4034 N N . TYR B 1 261 ? 56.240 45.821 14.155 1.00 47.91 260 TYR B N 1
ATOM 4035 C CA . TYR B 1 261 ? 56.854 45.093 15.267 1.00 48.00 260 TYR B CA 1
ATOM 4036 C C . TYR B 1 261 ? 56.356 45.594 16.631 1.00 48.64 260 TYR B C 1
ATOM 4037 O O . TYR B 1 261 ? 55.937 44.819 17.489 1.00 47.64 260 TYR B O 1
ATOM 4046 N N . LEU B 1 262 ? 56.402 46.902 16.832 1.00 49.98 261 LEU B N 1
ATOM 4047 C CA . LEU B 1 262 ? 55.936 47.469 18.093 1.00 50.67 261 LEU B CA 1
ATOM 4048 C C . LEU B 1 262 ? 54.450 47.195 18.289 1.00 50.86 261 LEU B C 1
ATOM 4049 O O . LEU B 1 262 ? 54.001 46.996 19.412 1.00 51.39 261 LEU B O 1
ATOM 4054 N N . SER B 1 263 ? 53.692 47.176 17.196 1.00 50.66 262 SER B N 1
ATOM 4055 C CA . SER B 1 263 ? 52.273 46.849 17.278 1.00 49.87 262 SER B CA 1
ATOM 4056 C C . SER B 1 263 ? 52.060 45.419 17.751 1.00 50.58 262 SER B C 1
ATOM 4057 O O . SER B 1 263 ? 51.128 45.155 18.517 1.00 52.15 262 SER B O 1
ATOM 4060 N N . SER B 1 264 ? 52.908 44.490 17.309 1.00 50.21 263 SER B N 1
ATOM 4061 C CA . SER B 1 264 ? 52.768 43.101 17.747 1.00 50.30 263 SER B CA 1
ATOM 4062 C C . SER B 1 264 ? 53.069 42.968 19.255 1.00 50.23 263 SER B C 1
ATOM 4063 O O . SER B 1 264 ? 52.425 42.170 19.960 1.00 50.12 263 SER B O 1
ATOM 4066 N N . CYS B 1 265 ? 54.017 43.769 19.750 1.00 49.66 264 CYS B N 1
ATOM 4067 C CA . CYS B 1 265 ? 54.273 43.847 21.191 1.00 49.85 264 CYS B CA 1
ATOM 4068 C C . CYS B 1 265 ? 53.090 44.440 21.910 1.00 49.38 264 CYS B C 1
ATOM 4069 O O . CYS B 1 265 ? 52.688 43.948 22.956 1.00 50.70 264 CYS B O 1
ATOM 4072 N N . LEU B 1 266 ? 52.546 45.517 21.359 1.00 47.80 265 LEU B N 1
ATOM 4073 C CA . LEU B 1 266 ? 51.410 46.161 21.977 1.00 47.41 265 LEU B CA 1
ATOM 4074 C C . LEU B 1 266 ? 50.234 45.196 22.037 1.00 46.25 265 LEU B C 1
ATOM 4075 O O . LEU B 1 266 ? 49.488 45.197 23.021 1.00 46.13 265 LEU B O 1
ATOM 4080 N N . ILE B 1 267 ? 50.082 44.360 21.006 1.00 44.79 266 ILE B N 1
ATOM 4081 C CA . ILE B 1 267 ? 49.069 43.309 21.030 1.00 44.46 266 ILE B CA 1
ATOM 4082 C C . ILE B 1 267 ? 49.282 42.399 22.244 1.00 45.09 266 ILE B C 1
ATOM 4083 O O . ILE B 1 267 ? 48.341 42.059 22.960 1.00 44.20 266 ILE B O 1
ATOM 4088 N N . ARG B 1 268 ? 50.524 42.015 22.481 1.00 47.49 267 ARG B N 1
ATOM 4089 C CA . ARG B 1 268 ? 50.829 41.138 23.611 1.00 50.35 267 ARG B CA 1
ATOM 4090 C C . ARG B 1 268 ? 50.493 41.815 24.942 1.00 48.00 267 ARG B C 1
ATOM 4091 O O . ARG B 1 268 ? 49.919 41.187 25.820 1.00 49.75 267 ARG B O 1
ATOM 4099 N N . SER B 1 269 ? 50.835 43.092 25.082 1.00 46.64 268 SER B N 1
ATOM 4100 C CA . SER B 1 269 ? 50.580 43.835 26.322 1.00 45.73 268 SER B CA 1
ATOM 4101 C C . SER B 1 269 ? 49.081 44.011 26.560 1.00 46.15 268 SER B C 1
ATOM 4102 O O . SER B 1 269 ? 48.578 43.791 27.663 1.00 45.52 268 SER B O 1
ATOM 4105 N N . LEU B 1 270 ? 48.373 44.417 25.511 1.00 45.72 269 LEU B N 1
ATOM 4106 C CA . LEU B 1 270 ? 46.936 44.584 25.590 1.00 45.02 269 LEU B CA 1
ATOM 4107 C C . LEU B 1 270 ? 46.249 43.274 25.981 1.00 45.93 269 LEU B C 1
ATOM 4108 O O . LEU B 1 270 ? 45.314 43.269 26.786 1.00 45.80 269 LEU B O 1
ATOM 4113 N N . THR B 1 271 ? 46.705 42.165 25.406 1.00 46.29 270 THR B N 1
ATOM 4114 C CA . THR B 1 271 ? 46.099 40.872 25.708 1.00 46.59 270 THR B CA 1
ATOM 4115 C C . THR B 1 271 ? 46.311 40.512 27.179 1.00 46.61 270 THR B C 1
ATOM 4116 O O . THR B 1 271 ? 45.377 40.141 27.872 1.00 45.96 270 THR B O 1
ATOM 4120 N N . LEU B 1 272 ? 47.539 40.651 27.647 1.00 47.69 271 LEU B N 1
ATOM 4121 C CA . LEU B 1 272 ? 47.845 40.389 29.051 1.00 49.62 271 LEU B CA 1
ATOM 4122 C C . LEU B 1 272 ? 47.123 41.350 30.007 1.00 49.25 271 LEU B C 1
ATOM 4123 O O . LEU B 1 272 ? 46.649 40.937 31.072 1.00 49.17 271 LEU B O 1
ATOM 4128 N N . ALA B 1 273 ? 47.050 42.628 29.631 1.00 48.96 272 ALA B N 1
ATOM 4129 C CA . ALA B 1 273 ? 46.441 43.645 30.491 1.00 48.06 272 ALA B CA 1
ATOM 4130 C C . ALA B 1 273 ? 44.940 43.429 30.610 1.00 47.15 272 ALA B C 1
ATOM 4131 O O . ALA B 1 273 ? 44.388 43.523 31.700 1.00 47.83 272 ALA B O 1
ATOM 4133 N N . ILE B 1 274 ? 44.286 43.125 29.492 1.00 46.67 273 ILE B N 1
ATOM 4134 C CA . ILE B 1 274 ? 42.861 42.757 29.495 1.00 46.56 273 ILE B CA 1
ATOM 4135 C C . ILE B 1 274 ? 42.630 41.535 30.381 1.00 48.12 273 ILE B C 1
ATOM 4136 O O . ILE B 1 274 ? 41.667 41.475 31.137 1.00 48.21 273 ILE B O 1
ATOM 4141 N N . LYS B 1 275 ? 43.533 40.568 30.288 1.00 49.88 274 LYS B N 1
ATOM 4142 C CA . LYS B 1 275 ? 43.458 39.350 31.087 1.00 51.56 274 LYS B CA 1
ATOM 4143 C C . LYS B 1 275 ? 43.523 39.701 32.581 1.00 51.70 274 LYS B C 1
ATOM 4144 O O . LYS B 1 275 ? 42.762 39.174 33.388 1.00 50.93 274 LYS B O 1
ATOM 4150 N N . ALA B 1 276 ? 44.435 40.602 32.937 1.00 52.49 275 ALA B N 1
ATOM 4151 C CA . ALA B 1 276 ? 44.593 41.031 34.321 1.00 53.03 275 ALA B CA 1
ATOM 4152 C C . ALA B 1 276 ? 43.352 41.772 34.800 1.00 54.24 275 ALA B C 1
ATOM 4153 O O . ALA B 1 276 ? 42.852 41.498 35.892 1.00 54.18 275 ALA B O 1
ATOM 4155 N N . ALA B 1 277 ? 42.867 42.708 33.980 1.00 56.22 276 ALA B N 1
ATOM 4156 C CA . ALA B 1 277 ? 41.640 43.472 34.271 1.00 57.34 276 ALA B CA 1
ATOM 4157 C C . ALA B 1 277 ? 40.448 42.567 34.581 1.00 57.97 276 ALA B C 1
ATOM 4158 O O . ALA B 1 277 ? 39.679 42.854 35.483 1.00 58.70 276 ALA B O 1
ATOM 4160 N N . LYS B 1 278 ? 40.325 41.468 33.844 1.00 59.42 277 LYS B N 1
ATOM 4161 C CA . LYS B 1 278 ? 39.286 40.468 34.084 1.00 61.09 277 LYS B CA 1
ATOM 4162 C C . LYS B 1 278 ? 39.557 39.555 35.294 1.00 62.60 277 LYS B C 1
ATOM 4163 O O . LYS B 1 278 ? 38.822 38.592 35.523 1.00 62.82 277 LYS B O 1
ATOM 4169 N N . GLY B 1 279 ? 40.611 39.835 36.055 1.00 64.22 278 GLY B N 1
ATOM 4170 C CA . GLY B 1 279 ? 40.927 39.060 37.254 1.00 65.00 278 GLY B CA 1
ATOM 4171 C C . GLY B 1 279 ? 41.592 37.709 37.015 1.00 66.10 278 GLY B C 1
ATOM 4172 O O . GLY B 1 279 ? 41.840 36.982 37.971 1.00 66.45 278 GLY B O 1
ATOM 4173 N N . GLU B 1 280 ? 41.889 37.368 35.759 1.00 67.07 279 GLU B N 1
ATOM 4174 C CA . GLU B 1 280 ? 42.506 36.075 35.422 1.00 67.67 279 GLU B CA 1
ATOM 4175 C C . GLU B 1 280 ? 44.010 36.117 35.661 1.00 68.20 279 GLU B C 1
ATOM 4176 O O . GLU B 1 280 ? 44.566 37.179 35.883 1.00 67.48 279 GLU B O 1
ATOM 4182 N N . SER B 1 281 ? 44.665 34.960 35.600 1.00 69.34 280 SER B N 1
ATOM 4183 C CA . SER B 1 281 ? 46.109 34.871 35.847 1.00 70.30 280 SER B CA 1
ATOM 4184 C C . SER B 1 281 ? 46.893 35.342 34.629 1.00 70.79 280 SER B C 1
ATOM 4185 O O . SER B 1 281 ? 46.460 35.135 33.496 1.00 71.26 280 SER B O 1
ATOM 4188 N N . ILE B 1 282 ? 48.042 35.969 34.862 1.00 71.43 281 ILE B N 1
ATOM 4189 C CA . ILE B 1 282 ? 48.891 36.453 33.776 1.00 72.07 281 ILE B CA 1
ATOM 4190 C C . ILE B 1 282 ? 50.303 35.875 33.898 1.00 77.52 281 ILE B C 1
ATOM 4191 O O . ILE B 1 282 ? 51.266 36.419 33.348 1.00 77.14 281 ILE B O 1
ATOM 4196 N N . GLU B 1 283 ? 50.409 34.749 34.600 1.00 83.60 282 GLU B N 1
ATOM 4197 C CA . GLU B 1 283 ? 51.692 34.102 34.876 1.00 88.36 282 GLU B CA 1
ATOM 4198 C C . GLU B 1 283 ? 52.197 33.342 33.640 1.00 91.60 282 GLU B C 1
ATOM 4199 O O . GLU B 1 283 ? 51.409 32.779 32.880 1.00 91.17 282 GLU B O 1
ATOM 4205 N N . GLU B 1 284 ? 53.515 33.348 33.442 1.00 96.13 283 GLU B N 1
ATOM 4206 C CA . GLU B 1 284 ? 54.149 32.652 32.320 1.00 99.30 283 GLU B CA 1
ATOM 4207 C C . GLU B 1 284 ? 55.416 31.913 32.783 1.00 102.45 283 GLU B C 1
ATOM 4208 O O . GLU B 1 284 ? 56.133 32.386 33.673 1.00 103.67 283 GLU B O 1
ATOM 4214 N N . GLU B 1 285 ? 55.669 30.759 32.156 1.00 104.66 284 GLU B N 1
ATOM 4215 C CA . GLU B 1 285 ? 56.785 29.837 32.479 1.00 105.51 284 GLU B CA 1
ATOM 4216 C C . GLU B 1 285 ? 58.168 30.473 32.748 1.00 105.89 284 GLU B C 1
ATOM 4217 O O . GLU B 1 285 ? 58.527 31.504 32.159 1.00 105.49 284 GLU B O 1
ATOM 4223 N N . GLY B 1 286 ? 58.936 29.828 33.630 1.00 106.06 285 GLY B N 1
ATOM 4224 C CA . GLY B 1 286 ? 60.286 30.279 33.985 1.00 105.92 285 GLY B CA 1
ATOM 4225 C C . GLY B 1 286 ? 61.224 29.115 34.246 1.00 105.31 285 GLY B C 1
ATOM 4226 O O . GLY B 1 286 ? 61.803 28.557 33.316 1.00 104.58 285 GLY B O 1
#

Solvent-accessible surface area: 24810 Å² total

Nearest PDB structures (foldseek):
  3cuc-assembly1_A  TM=1.004E+00  e=2.564E-39  Bacteroides thetaiotaomicron VPI-5482
  3cuc-assembly2_B  TM=9.925E-01  e=5.085E-36  Bacteroides thetaiotaomicron VPI-5482
  7b80-assembly1_A  TM=8.222E-01  e=2.252E-11  Homo sapiens
  6i7k-assembly1_A  TM=8.088E-01  e=7.604E-11  Homo sapiens
  4u0z-assembly3_B  TM=8.154E-01  e=1.069E-10  Homo sapiens

Foldseek 3Di:
DLLVVLVVLLVVLPPFDVVLVVQLVLVCLLQQLVFLVVLVPLPQDSVQRSVCVCVDGDDDDDVQSSQCCLLSVLLCLLVQLQVLPRADDLQNLLVSQCRSNVDDDDCGSAWDDCFLWDPPVNTAHAADLVCLVVLVCLSVVLVVCVVVVPDDLLLSLLLSLQLQVRNVTHNDDSSSSSVSSSCSSQSSVPAFFHDGSVCSVVLVVLSVQLCVQQDRYNVSRSPRDSVSNVSSSVVSSVRSSVSSVLSSCSSVVHDRD/DLLVVLVVLLVVLPPFDVVLVVQLVVVCLLQQLVFLLVLVPLPQDSVQSVVCVCVDGDDDGDVQSSQLVLLSVLLCLLVQLQVLPRADDLQNLLVSQCRSRVADPPFHGSAWDPQFQWDADPVRDIFGAAGLVCLVVLVCLRVVLVVCVVVVPDDLLLSLLLSLQLQVRNVTGNDDSSSSSVSSSCSSQSSVPAHFHDGSVCSVVLVVLSVQLPVQQDRDNVSRSPRDSVSNVSSSVVSSVRSSVSSVLSSCSSVVHDSDDDD

Sequence (520 aa):
SNIKQLYSKWKSLQPLKPEDLKRWNDKFKLEFNYNSNHLEGNTLTYGQTKLLLFGETSGNASLKDYEEKAHNVGLEIKQEAQDKERPLTESFIRELNRTILVQDYWKVGEYKSRPNSVLTGEVFSYASPEETPAFTSLVDWYNLEADKGILTPVELAALLHYRYIRIHPFEDGNGRIARLLVNFVLHRYGYPIVIHSEDKSNYLNILHQCDVEAGLTPSDGANATLNDILPFVNYLSSCLIRSLTLAIKAAKGESIESNIKQLYSKWKSLQPLKPEDLKRWNDKFKLEFNYNSNHLEGNTLTYGQTKLLLFGETSGNASLKDYEEKAHNVGLEIKQEAQDKERPLTESFIRELNRTILVQDYWIKVGEYKSRPNSVLTATGEVFSYASPEETPAFTSLVDWYNLEADKGILTPVELAALLHYRYIRIHPFEDGNGRIARLLVNFVLHRYGYPIVIHSEDKSNYLNILHQCDVEAGLTPSDGANATLNDILPFVNYLSSCLIRSLTLAIKAAKGESIEEEG

Radius of gyration: 28.07 Å; Cα contacts (8 Å, |Δi|>4): 706; chains: 2; bounding box: 89×56×50 Å

CATH classification: 1.10.3290.10

B-factor: mean 51.89, std 10.05, range [11.51, 106.86]

InterPro domains:
  IPR003812 Fido domain [PF02661] (93-210)
  IPR003812 Fido domain [PS51459] (94-263)
  IPR036597 Fido-like domain superfamily [G3DSA:1.10.3290.10] (1-290)
  IPR036597 Fido-like domain superfamily [SSF140931] (68-277)
  IPR040198 Fido domain-containing protein [PTHR13504] (3-396)

Organism: Bacteroides thetaiotaomicron (strain ATCC 29148 / DSM 2079 / JCM 5827 / CCUG 10774 / NCTC 10582 / VPI-5482 / E50) (NCBI:txid226186)

Secondary structure (DSSP, 8-state):
-HHHHHHHHHHHTPSPPHHHHHHHHHHHHHHHHHHHHHTTT----HHHHHHH------SS--HHHHH--HHHHHH--HHHHHSTT----HHHHHHHHHHHS-S------SB-SS---EE---EE----TTTTTT--HHHHHHHHHHHH--S-HHHHHHHHHHHHHHH--BSS-HHHHHHHHHHHHHHHTT------GGGHHHHHHHHHHHHHHH-SSHHHHHT--TTTTHHHHHHHHHHHHHHHHHHHHHHTT----/-HHHHHHHHHHHTPSPPHHHHHHHHHHHHHHHHHHHHHTTT----HHHHHHH------SS--HHHHH--HHHHHH--HHHHHSTT----HHHHHHHHHHHS-S-----TTSB-SS---EE-TTS-EE----TTTTTT--HHHHHHHHHHHHT-S-HHHHHHHHHHHHHHH--BSS-HHHHHHHHHHHHHHHTT------GGGHHHHHHHHHHHHHHH-SSHHHHHT--TTTTHHHHHHHHHHHHHHHHHHHHHHTT-------